Protein AF-A0A8H4PW98-F1 (afdb_monomer)

Sequence (387 aa):
MQGQHADEDEQLELARDLLRLQLTKPSTPSPLSTGQGLVSSDVAKCLETLPFQSLLFSVPAMLSVELPSPLDMVISPADLQMYSCINSYLLSLRRAHIRVTDLWKMTSLRRHHAAPTGADEHAVTLRRRWSARSAALRSSWTTASAAIFFLGETEGYLQTEVVAGMWETFSSWLTGHDARHDRRGDGPAPTSGQVDEDDDLFLPDEASNRGRMADAPPTHDPQTLSTAHARFLATLAHRLLLTQPRFTEALYALLTHIDHLVLHMRRLHSIFISMDLEADAGVVDAFVDLERDEGDVLALLRGVEAKVRRGIEVVVDTLRALENDSKFLDEWEAEGGLTDDDSSGSRRYAPGKIGGIDRLLMKLDFGGWLGSRHDEWHRPGRGTETL

Structure (mmCIF, N/CA/C/O backbone):
data_AF-A0A8H4PW98-F1
#
_entry.id   AF-A0A8H4PW98-F1
#
loop_
_atom_site.group_PDB
_atom_site.id
_atom_site.type_symbol
_atom_site.label_atom_id
_atom_site.label_alt_id
_atom_site.label_comp_id
_atom_site.label_asym_id
_atom_site.label_entity_id
_atom_site.label_seq_id
_atom_site.pdbx_PDB_ins_code
_atom_site.Cartn_x
_atom_site.Cartn_y
_atom_site.Cartn_z
_atom_site.occupancy
_atom_site.B_iso_or_equiv
_atom_site.auth_seq_id
_atom_site.auth_comp_id
_atom_site.auth_asym_id
_atom_site.auth_atom_id
_atom_site.pdbx_PDB_model_num
ATOM 1 N N . MET A 1 1 ? 7.524 25.097 21.951 1.00 47.62 1 MET A N 1
ATOM 2 C CA . MET A 1 1 ? 8.381 24.523 20.896 1.00 47.62 1 MET A CA 1
ATOM 3 C C . MET A 1 1 ? 9.424 23.560 21.464 1.00 47.62 1 MET A C 1
ATOM 5 O O . MET A 1 1 ? 9.443 22.442 20.999 1.00 47.62 1 MET A O 1
ATOM 9 N N . GLN A 1 2 ? 10.238 23.904 22.477 1.00 47.94 2 GLN A N 1
ATOM 10 C CA . GLN A 1 2 ? 11.219 22.946 23.046 1.00 47.94 2 GLN A CA 1
ATOM 11 C C . GLN A 1 2 ? 10.638 21.869 23.986 1.00 47.94 2 GLN A C 1
ATOM 13 O O . GLN A 1 2 ? 11.194 20.784 24.037 1.00 47.94 2 GLN A O 1
ATOM 18 N N . GLY A 1 3 ? 9.525 22.128 24.687 1.00 54.19 3 GLY A N 1
ATOM 19 C CA . GLY A 1 3 ? 8.906 21.130 25.582 1.00 54.19 3 GLY A CA 1
ATOM 20 C C . GLY A 1 3 ? 8.168 19.996 24.859 1.00 54.19 3 GLY A C 1
ATOM 21 O O . GLY A 1 3 ? 8.308 18.849 25.240 1.00 54.19 3 GLY A O 1
ATOM 22 N N . GLN A 1 4 ? 7.468 20.295 23.758 1.00 52.25 4 GLN A N 1
ATOM 23 C CA . GLN A 1 4 ? 6.724 19.283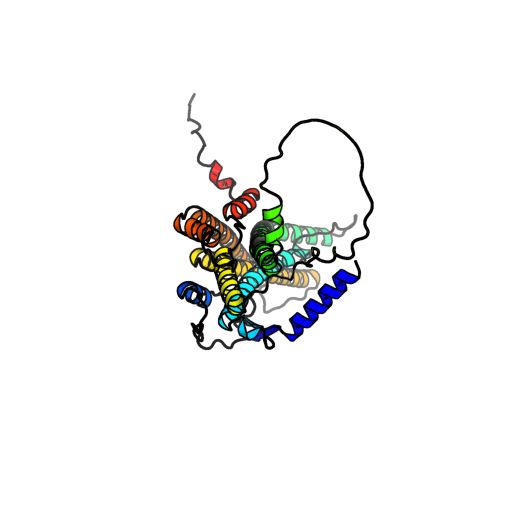 22.988 1.00 52.25 4 GLN A CA 1
ATOM 24 C C . GLN A 1 4 ? 7.642 18.226 22.363 1.00 52.25 4 GLN A C 1
ATOM 26 O O . GLN A 1 4 ? 7.297 17.055 22.361 1.00 52.25 4 GLN A O 1
ATOM 31 N N . HIS A 1 5 ? 8.830 18.622 21.896 1.00 54.97 5 HIS A N 1
ATOM 32 C CA . HIS A 1 5 ? 9.811 17.669 21.373 1.00 54.97 5 HIS A CA 1
ATOM 33 C C . HIS A 1 5 ? 10.450 16.807 22.468 1.00 54.97 5 HIS A C 1
ATOM 35 O O . HIS A 1 5 ? 10.784 15.661 22.205 1.00 54.97 5 HIS A O 1
ATOM 41 N N . ALA A 1 6 ? 10.584 17.324 23.695 1.00 63.56 6 ALA A N 1
ATOM 42 C CA . ALA A 1 6 ? 11.077 16.530 24.819 1.00 63.56 6 ALA A CA 1
ATOM 43 C C . ALA A 1 6 ? 10.058 15.453 25.232 1.00 63.56 6 ALA A C 1
ATOM 45 O O . ALA A 1 6 ? 10.433 14.300 25.413 1.00 63.56 6 ALA A O 1
ATOM 46 N N . ASP A 1 7 ? 8.769 15.808 25.288 1.00 65.62 7 ASP A N 1
ATOM 47 C CA . ASP A 1 7 ? 7.693 14.859 25.598 1.00 65.62 7 ASP A CA 1
ATOM 48 C C . ASP A 1 7 ? 7.555 13.771 24.508 1.00 65.62 7 ASP A C 1
ATOM 50 O O . ASP A 1 7 ? 7.293 12.607 24.811 1.00 65.62 7 ASP A O 1
ATOM 54 N N . GLU A 1 8 ? 7.745 14.133 23.232 1.00 68.94 8 GLU A N 1
ATOM 55 C CA . GLU A 1 8 ? 7.771 13.192 22.099 1.00 68.94 8 GLU A CA 1
ATOM 56 C C . GLU A 1 8 ? 8.959 12.220 22.190 1.00 68.94 8 GLU A C 1
ATOM 58 O O . GLU A 1 8 ? 8.787 11.015 21.989 1.00 68.94 8 GLU A O 1
ATOM 63 N N . ASP A 1 9 ? 10.152 12.717 22.526 1.00 78.62 9 ASP A N 1
ATOM 64 C CA . ASP A 1 9 ? 11.359 11.896 22.652 1.00 78.62 9 ASP A CA 1
ATOM 65 C C . ASP A 1 9 ? 11.250 10.901 23.824 1.00 78.62 9 ASP A C 1
ATOM 67 O O . ASP A 1 9 ? 11.554 9.718 23.653 1.00 78.62 9 ASP A O 1
ATOM 71 N N . GLU A 1 10 ? 10.723 11.325 24.980 1.00 81.12 10 GLU A N 1
ATOM 72 C CA . GLU A 1 10 ? 10.479 10.441 26.132 1.00 81.12 10 GLU A CA 1
ATOM 73 C C . GLU A 1 10 ? 9.484 9.314 25.799 1.00 81.12 10 GLU A C 1
ATOM 75 O O . GLU A 1 10 ? 9.676 8.156 26.184 1.00 81.12 10 GLU A O 1
ATOM 80 N N . GLN A 1 11 ? 8.432 9.623 25.034 1.00 78.94 11 GLN A N 1
ATOM 81 C CA . GLN A 1 11 ? 7.464 8.624 24.573 1.00 78.94 11 GLN A CA 1
ATOM 82 C C . GLN A 1 11 ? 8.092 7.612 23.607 1.00 78.94 11 GLN A C 1
ATOM 84 O O . GLN A 1 11 ? 7.762 6.425 23.662 1.00 78.94 11 GLN A O 1
ATOM 89 N N . LEU A 1 12 ? 8.999 8.054 22.732 1.00 81.12 12 LEU A N 1
ATOM 90 C CA . LEU A 1 12 ? 9.712 7.178 21.800 1.00 81.12 12 LEU A CA 1
ATOM 91 C C . LEU A 1 12 ? 10.736 6.285 22.510 1.00 81.12 12 LEU A C 1
ATOM 93 O O . LEU A 1 12 ? 10.877 5.117 22.138 1.00 81.12 12 LEU A O 1
ATOM 97 N N . GLU A 1 13 ? 11.422 6.796 23.533 1.00 84.44 13 GLU A N 1
ATOM 98 C CA . GLU A 1 13 ? 12.312 5.999 24.384 1.00 84.44 13 GLU A CA 1
ATOM 99 C C . GLU A 1 13 ? 11.530 4.929 25.154 1.00 84.44 13 GLU A C 1
ATOM 101 O O . GLU A 1 13 ? 11.876 3.748 25.085 1.00 84.44 13 GLU A O 1
ATOM 106 N N . LEU A 1 14 ? 10.404 5.299 25.772 1.00 81.06 14 LEU A N 1
ATOM 107 C CA . LEU A 1 14 ? 9.511 4.345 26.430 1.00 81.06 14 LEU A CA 1
ATOM 108 C C . LEU A 1 14 ? 8.989 3.286 25.448 1.00 81.06 14 LEU A C 1
ATOM 110 O O . LEU A 1 14 ? 8.990 2.091 25.746 1.00 81.06 14 LEU A O 1
ATOM 114 N N . ALA A 1 15 ? 8.564 3.701 24.253 1.00 79.94 15 ALA A N 1
ATOM 115 C CA . ALA A 1 15 ? 8.110 2.776 23.222 1.00 79.94 15 ALA A CA 1
ATOM 116 C C . ALA A 1 15 ? 9.227 1.813 22.794 1.00 79.94 15 ALA A C 1
ATOM 118 O O . ALA A 1 15 ? 8.962 0.634 22.577 1.00 79.94 15 ALA A O 1
ATOM 119 N N . ARG A 1 16 ? 10.479 2.273 22.706 1.00 82.00 16 ARG A N 1
ATOM 120 C CA . ARG A 1 16 ? 11.628 1.419 22.377 1.00 82.00 16 ARG A CA 1
ATOM 121 C C . ARG A 1 16 ? 11.896 0.358 23.445 1.00 82.00 16 ARG A C 1
ATOM 123 O O . ARG A 1 16 ? 12.297 -0.750 23.089 1.00 82.00 16 ARG A O 1
ATOM 130 N N . ASP A 1 17 ? 11.676 0.682 24.712 1.00 82.38 17 ASP A N 1
ATOM 131 C CA . ASP A 1 17 ? 11.877 -0.259 25.815 1.00 82.38 17 ASP A CA 1
ATOM 132 C C . ASP A 1 17 ? 10.769 -1.323 25.881 1.00 82.38 17 ASP A C 1
ATOM 134 O O . ASP A 1 17 ? 11.040 -2.482 26.207 1.00 82.38 17 ASP A O 1
ATOM 138 N N . LEU A 1 18 ? 9.534 -0.952 25.522 1.00 79.69 18 LEU A N 1
ATOM 139 C CA . LEU A 1 18 ? 8.357 -1.825 25.599 1.00 79.69 18 LEU A CA 1
ATOM 140 C C . LEU A 1 18 ? 8.101 -2.642 24.323 1.00 79.69 18 LEU A C 1
ATOM 142 O O . LEU A 1 18 ? 7.583 -3.760 24.397 1.00 79.69 18 LEU A O 1
ATOM 146 N N . LEU A 1 19 ? 8.424 -2.097 23.147 1.00 81.69 19 LEU A N 1
ATOM 147 C CA . LEU A 1 19 ? 8.136 -2.713 21.853 1.00 81.69 19 LEU A CA 1
ATOM 148 C C . LEU A 1 19 ? 9.286 -3.605 21.390 1.00 81.69 19 LEU A C 1
ATOM 150 O O . LEU A 1 19 ? 10.428 -3.177 21.233 1.00 81.69 19 LEU A O 1
ATOM 154 N N . ARG A 1 20 ? 8.959 -4.851 21.052 1.00 82.50 20 ARG A N 1
ATOM 155 C CA . ARG A 1 20 ? 9.891 -5.806 20.450 1.00 82.50 20 ARG A CA 1
ATOM 156 C C . ARG A 1 20 ? 9.311 -6.370 19.169 1.00 82.50 20 ARG A C 1
ATOM 158 O O . ARG A 1 20 ? 8.212 -6.920 19.159 1.00 82.50 20 ARG A O 1
ATOM 165 N N . LEU A 1 21 ? 10.075 -6.282 18.086 1.00 77.75 21 LEU A N 1
ATOM 166 C CA . LEU A 1 21 ? 9.741 -6.952 16.835 1.00 77.75 21 LEU A 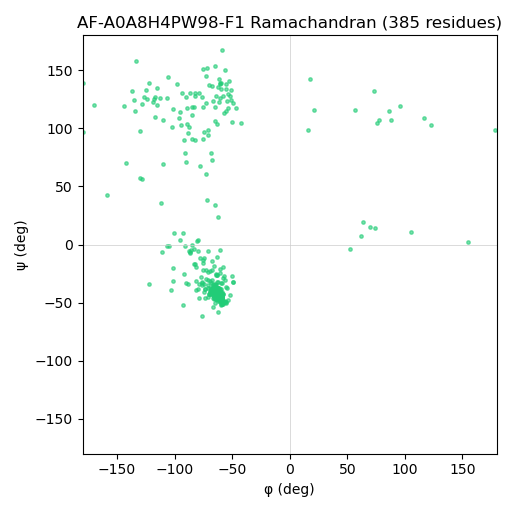CA 1
ATOM 167 C C . LEU A 1 21 ? 10.251 -8.396 16.886 1.00 77.75 21 LEU A C 1
ATOM 169 O O . LEU A 1 21 ? 11.455 -8.629 16.981 1.00 77.75 21 LEU A O 1
ATOM 173 N N . GLN A 1 22 ? 9.341 -9.360 16.801 1.00 77.12 22 GLN A N 1
ATOM 174 C CA . GLN A 1 22 ? 9.667 -10.780 16.764 1.00 77.12 22 GLN A CA 1
ATOM 175 C C . GLN A 1 22 ? 9.454 -11.321 15.350 1.00 77.12 22 GLN A C 1
ATOM 177 O O . GLN A 1 22 ? 8.377 -11.186 14.768 1.00 77.12 22 GLN A O 1
ATOM 182 N N . LEU A 1 23 ? 10.488 -11.950 14.788 1.00 71.19 23 LEU A N 1
ATOM 183 C CA . LEU A 1 23 ? 10.348 -12.743 13.569 1.00 71.19 23 LEU A CA 1
ATOM 184 C C . LEU A 1 23 ? 9.901 -14.144 13.972 1.00 71.19 23 LEU A C 1
ATOM 186 O O . LEU A 1 23 ? 10.663 -14.893 14.590 1.00 71.19 23 LEU A O 1
ATOM 190 N N . THR A 1 24 ? 8.666 -14.502 13.641 1.00 65.12 24 THR A N 1
ATOM 191 C CA . THR A 1 24 ? 8.155 -15.838 13.929 1.00 65.12 24 THR A CA 1
ATOM 192 C C . THR A 1 24 ? 8.622 -16.786 12.828 1.00 65.12 24 THR A C 1
ATOM 194 O O . THR A 1 24 ? 8.513 -16.508 11.633 1.00 65.12 24 THR A O 1
ATOM 197 N N . LYS A 1 25 ? 9.197 -17.934 13.211 1.00 56.00 25 LYS A N 1
ATOM 198 C CA . LYS A 1 25 ? 9.424 -19.010 12.236 1.00 56.00 25 LYS A CA 1
ATOM 199 C C . LYS A 1 25 ? 8.058 -19.438 11.689 1.00 56.00 25 LYS A C 1
ATOM 201 O O . LYS A 1 25 ? 7.120 -19.502 12.482 1.00 56.00 25 LYS A O 1
ATOM 206 N N . PRO A 1 26 ? 7.935 -19.767 10.390 1.00 50.03 26 PRO A N 1
ATOM 207 C CA . PRO A 1 26 ? 6.697 -20.277 9.814 1.00 50.03 26 PRO A CA 1
ATOM 208 C C . PRO A 1 26 ? 6.427 -21.681 10.371 1.00 50.03 26 PRO A C 1
ATOM 210 O O . PRO A 1 26 ? 6.733 -22.694 9.752 1.00 50.03 26 PRO A O 1
ATOM 213 N N . SER A 1 27 ? 5.918 -21.743 11.593 1.00 38.62 27 SER A N 1
ATOM 214 C CA . SER A 1 27 ? 5.425 -22.946 12.236 1.00 38.62 27 SER A CA 1
ATOM 215 C C . SER A 1 27 ? 4.037 -22.616 12.740 1.00 38.62 27 SER A C 1
ATOM 217 O O . SER A 1 27 ? 3.892 -21.659 13.491 1.00 38.62 27 SER A O 1
ATOM 219 N N . THR A 1 28 ? 3.070 -23.396 12.249 1.00 41.31 28 THR A N 1
ATOM 220 C CA . THR A 1 28 ? 1.670 -23.552 12.684 1.00 41.31 28 THR A CA 1
ATOM 221 C C . THR A 1 28 ? 1.086 -22.400 13.509 1.00 41.31 28 THR A C 1
ATOM 223 O O . THR A 1 28 ? 1.530 -22.221 14.646 1.00 41.31 28 THR A O 1
ATOM 226 N N . PRO A 1 29 ? 0.058 -21.682 13.006 1.00 42.81 29 PRO A N 1
ATOM 227 C CA . PRO A 1 29 ? -0.589 -20.623 13.770 1.00 42.81 29 PRO A CA 1
ATOM 228 C C . PRO A 1 29 ? -1.055 -21.212 15.099 1.00 42.81 29 PRO A C 1
ATOM 230 O O . PRO A 1 29 ? -1.872 -22.133 15.134 1.00 42.81 29 PRO A O 1
ATOM 233 N N . SER A 1 30 ? -0.464 -20.736 16.194 1.00 44.06 30 SER A N 1
ATOM 234 C CA . SER A 1 30 ? -1.032 -20.984 17.508 1.00 44.06 30 SER A CA 1
ATOM 235 C C . SER A 1 30 ? -2.372 -20.252 17.483 1.00 44.06 30 SER A C 1
ATOM 237 O O . SER A 1 30 ? -2.350 -19.042 17.240 1.00 44.06 30 SER A O 1
ATOM 239 N N . PRO A 1 31 ? -3.513 -20.949 17.627 1.00 45.81 31 PRO A N 1
ATOM 240 C CA . PRO A 1 31 ? -4.813 -20.299 17.554 1.00 45.81 31 PRO A CA 1
ATOM 241 C C . PRO A 1 31 ? -4.835 -19.165 18.575 1.00 45.81 31 PRO A C 1
ATOM 243 O O . PRO A 1 31 ? -4.318 -19.336 19.687 1.00 45.81 31 PRO A O 1
ATOM 246 N N . LEU A 1 32 ? -5.395 -18.017 18.194 1.00 50.62 32 LEU A N 1
ATOM 247 C CA . LEU A 1 32 ? -5.692 -16.918 19.098 1.00 50.62 32 LEU A CA 1
ATOM 248 C C . LEU A 1 32 ? -6.444 -17.528 20.276 1.00 50.62 32 LEU A C 1
ATOM 250 O O . LEU A 1 32 ? -7.593 -17.961 20.155 1.00 50.62 32 LEU A O 1
ATOM 254 N N . SER A 1 33 ? -5.745 -17.645 21.406 1.00 41.72 33 SER A N 1
ATOM 255 C CA . SER A 1 33 ? -6.322 -18.189 22.623 1.00 41.72 33 SER A CA 1
ATOM 256 C C . SER A 1 33 ? -7.533 -17.331 22.936 1.00 41.72 33 SER A C 1
ATOM 258 O O . SER A 1 33 ? -7.404 -16.137 23.210 1.00 41.72 33 SER A O 1
ATOM 260 N N . THR A 1 34 ? -8.716 -17.932 22.835 1.00 46.91 34 THR A N 1
ATOM 261 C CA . THR A 1 34 ? -10.001 -17.320 23.170 1.00 46.91 34 THR A CA 1
ATOM 262 C C . THR A 1 34 ? -10.091 -17.214 24.696 1.00 46.91 34 THR A C 1
ATOM 264 O O . THR A 1 34 ? -10.899 -17.863 25.351 1.00 46.91 34 THR A O 1
ATOM 267 N N . GLY A 1 35 ? -9.156 -16.481 25.296 1.00 38.94 35 GLY A N 1
ATOM 268 C CA . GLY A 1 35 ? -9.054 -16.258 26.726 1.00 38.94 35 GLY A CA 1
ATOM 269 C C . GLY A 1 35 ? -9.717 -14.938 27.079 1.00 38.94 35 GLY A C 1
ATOM 270 O O . GLY A 1 35 ? -9.183 -13.888 26.742 1.00 38.94 35 GLY A O 1
ATOM 271 N N . GLN A 1 36 ? -10.875 -15.021 27.742 1.00 42.59 36 GLN A N 1
ATOM 272 C CA . GLN A 1 36 ? -11.590 -13.971 28.497 1.00 42.59 36 GLN A CA 1
ATOM 273 C C . GLN A 1 36 ? -11.885 -12.613 27.821 1.00 42.59 36 GLN A C 1
ATOM 275 O O . GLN A 1 36 ? -12.599 -11.805 28.411 1.00 42.59 36 GLN A O 1
ATOM 280 N N . GLY A 1 37 ? -11.431 -12.358 26.595 1.00 44.06 37 GLY A N 1
ATOM 281 C CA . GLY A 1 37 ? -11.787 -11.177 25.815 1.00 44.06 37 GLY A CA 1
ATOM 282 C C . GLY A 1 37 ? -13.075 -11.405 25.030 1.00 44.06 37 GLY A C 1
ATOM 283 O O . GLY A 1 37 ? -13.197 -12.389 24.308 1.00 44.06 37 GLY A O 1
ATOM 284 N N . LEU A 1 38 ? -14.018 -10.468 25.135 1.00 48.28 38 LEU A N 1
ATOM 285 C CA . LEU A 1 38 ? -15.280 -10.360 24.379 1.00 48.28 38 LEU A CA 1
ATOM 286 C C . LEU A 1 38 ? -15.093 -10.175 22.854 1.00 48.28 38 LEU A C 1
ATOM 288 O O . LEU A 1 38 ? -15.962 -9.630 22.178 1.00 48.28 38 LEU A O 1
ATOM 292 N N . VAL A 1 39 ? -13.963 -10.600 22.294 1.00 50.72 39 VAL A N 1
ATOM 293 C CA . VAL A 1 39 ? -13.713 -10.534 20.858 1.00 50.72 39 VAL A CA 1
ATOM 294 C C . VAL A 1 39 ? -14.525 -11.647 20.207 1.00 50.72 39 VAL A C 1
ATOM 296 O O . VAL A 1 39 ? -14.331 -12.826 20.511 1.00 50.72 39 VAL A O 1
ATOM 299 N N . SER A 1 40 ? -15.464 -11.276 19.334 1.00 58.41 40 SER A N 1
ATOM 300 C CA . SER A 1 40 ? -16.253 -12.247 18.576 1.00 58.41 40 SER A CA 1
ATOM 301 C C . SER A 1 40 ? -15.312 -13.233 17.877 1.00 58.41 40 SER A C 1
ATOM 303 O O . SER A 1 40 ? -14.375 -12.820 17.189 1.00 58.41 40 SER A O 1
ATOM 305 N N . SER A 1 41 ? -15.554 -14.537 18.066 1.00 61.50 41 SER A N 1
ATOM 306 C CA . SER A 1 41 ? -14.732 -15.636 17.526 1.00 61.50 41 SER A CA 1
ATOM 307 C C . SER A 1 41 ? -14.452 -15.488 16.027 1.00 61.50 41 SER A C 1
ATOM 309 O O . SER A 1 41 ? -13.426 -15.957 15.536 1.00 61.50 41 SER A O 1
ATOM 311 N N . ASP A 1 42 ? -15.341 -14.813 15.305 1.00 62.00 42 ASP A N 1
ATOM 312 C CA . ASP A 1 42 ? -15.242 -14.629 13.864 1.00 62.00 42 ASP A CA 1
ATOM 313 C C . ASP A 1 42 ? -14.242 -13.532 13.471 1.00 62.00 42 ASP A C 1
ATOM 315 O O . ASP A 1 42 ? -13.506 -13.710 12.503 1.00 62.00 42 ASP A O 1
ATOM 319 N N . VAL A 1 43 ? -14.099 -12.464 14.268 1.00 67.75 43 VAL A N 1
ATOM 320 C CA . VAL A 1 43 ? -13.072 -11.427 14.042 1.00 67.75 43 VAL A CA 1
ATOM 321 C C . VAL A 1 43 ? -11.677 -12.021 14.229 1.00 67.75 43 VAL A C 1
ATOM 323 O O . VAL A 1 43 ? -10.797 -11.807 13.400 1.00 67.75 43 VAL A O 1
ATOM 326 N N . ALA A 1 44 ? -11.491 -12.836 15.271 1.00 67.00 44 ALA A N 1
ATOM 327 C CA . ALA A 1 44 ? -10.232 -13.531 15.531 1.00 67.00 44 ALA A CA 1
ATOM 328 C C . ALA A 1 44 ? -9.824 -14.441 14.354 1.00 67.00 44 ALA A C 1
ATOM 330 O O . ALA A 1 44 ? -8.696 -14.356 13.868 1.00 67.00 44 ALA A O 1
ATOM 331 N N . LYS A 1 45 ? -10.758 -15.242 13.823 1.00 70.19 45 LYS A N 1
ATOM 332 C CA . LYS A 1 45 ? -10.504 -16.094 12.648 1.00 70.19 45 LYS A CA 1
ATOM 333 C C . LYS A 1 45 ? -10.149 -15.278 11.406 1.00 70.19 45 LYS A C 1
ATOM 335 O O . LYS A 1 45 ? -9.209 -15.638 10.702 1.00 70.19 45 LYS A O 1
ATOM 340 N N . CYS A 1 46 ? -10.860 -14.179 11.142 1.00 68.88 46 CYS A N 1
ATOM 341 C CA . CYS A 1 46 ? -10.537 -13.303 10.015 1.00 68.88 46 CYS A CA 1
ATOM 342 C C . CYS A 1 46 ? -9.108 -12.758 10.133 1.00 68.88 46 CYS A C 1
ATOM 344 O O . CYS A 1 46 ? -8.354 -12.821 9.165 1.00 68.88 46 CYS A O 1
ATOM 346 N N . LEU A 1 47 ? -8.703 -12.306 11.324 1.00 71.62 47 LEU A N 1
ATOM 347 C CA . LEU A 1 47 ? -7.366 -11.758 11.569 1.00 71.62 47 LEU A CA 1
ATOM 348 C C . LEU A 1 47 ? -6.244 -12.799 11.414 1.00 71.62 47 LEU A C 1
ATOM 350 O O . LEU A 1 47 ? -5.194 -12.471 10.862 1.00 71.62 47 LEU A O 1
ATOM 354 N N . GLU A 1 48 ? -6.459 -14.049 11.835 1.00 70.31 48 GLU A N 1
ATOM 355 C CA . GLU A 1 48 ? -5.487 -15.141 11.639 1.00 70.31 48 GLU A CA 1
ATOM 356 C C . GLU A 1 48 ? -5.234 -15.458 10.162 1.00 70.31 48 GLU A C 1
ATOM 358 O O . GLU A 1 48 ? -4.125 -15.837 9.785 1.00 70.31 48 GLU A O 1
ATOM 363 N N . THR A 1 49 ? -6.250 -15.293 9.313 1.00 75.88 49 THR A N 1
ATOM 364 C CA . THR A 1 49 ? -6.141 -15.581 7.876 1.00 75.88 49 THR A CA 1
ATOM 365 C C . THR A 1 49 ? -5.447 -14.480 7.071 1.00 75.88 49 THR A C 1
ATOM 367 O O . THR A 1 49 ? -5.188 -14.666 5.882 1.00 75.88 49 THR A O 1
ATOM 370 N N . LEU A 1 50 ? -5.115 -13.340 7.689 1.00 77.31 50 LEU A N 1
ATOM 371 C CA . LEU A 1 50 ? -4.586 -12.179 6.977 1.00 77.31 50 LEU A CA 1
ATOM 372 C C . LEU A 1 50 ? -3.135 -12.384 6.494 1.00 77.31 50 LEU A C 1
ATOM 374 O O . LEU A 1 50 ? -2.215 -12.511 7.307 1.00 77.31 50 LEU A O 1
ATOM 378 N N . PRO A 1 51 ? -2.864 -12.279 5.180 1.00 79.31 51 PRO A N 1
ATOM 379 C CA . PRO A 1 51 ? -1.533 -12.532 4.623 1.00 79.31 51 PRO A CA 1
ATOM 380 C C . PRO A 1 51 ? -0.549 -11.350 4.767 1.00 79.31 51 PRO A C 1
ATOM 382 O O . PRO A 1 51 ? 0.583 -11.420 4.289 1.00 79.31 51 PRO A O 1
ATOM 385 N N . PHE A 1 52 ? -0.930 -10.245 5.423 1.00 80.75 52 PHE A N 1
ATOM 386 C CA . PHE A 1 52 ? -0.109 -9.022 5.491 1.00 80.75 52 PHE A CA 1
ATOM 387 C C . PHE A 1 52 ? 1.187 -9.171 6.306 1.00 80.75 52 PHE A C 1
ATOM 389 O O . PHE A 1 52 ? 2.144 -8.427 6.079 1.00 80.75 52 PHE A O 1
ATOM 396 N N . GLN A 1 53 ? 1.259 -10.145 7.219 1.00 79.19 53 GLN A N 1
ATOM 397 C CA . GLN A 1 53 ? 2.410 -10.344 8.113 1.00 79.19 53 GLN A CA 1
ATOM 398 C C . GLN A 1 53 ? 3.707 -10.697 7.364 1.00 79.19 53 GLN A C 1
ATOM 400 O O . GLN A 1 53 ? 4.798 -10.394 7.846 1.00 79.19 53 GLN A O 1
ATOM 405 N N . SER A 1 54 ? 3.605 -11.299 6.173 1.00 80.56 54 SER A N 1
ATOM 406 C CA . SER A 1 54 ? 4.751 -11.681 5.335 1.00 80.56 54 SER A CA 1
ATOM 407 C C . SER A 1 54 ? 5.112 -10.638 4.276 1.00 80.56 54 SER A C 1
ATOM 409 O O . SER A 1 54 ? 5.950 -10.894 3.415 1.00 80.56 54 SER A O 1
ATOM 411 N N . LEU A 1 55 ? 4.440 -9.484 4.251 1.00 81.06 55 LEU A N 1
ATOM 412 C CA . LEU A 1 55 ? 4.748 -8.458 3.260 1.00 81.06 55 LEU A CA 1
ATOM 413 C C . LEU A 1 55 ? 5.966 -7.621 3.672 1.00 81.06 55 LEU A C 1
ATOM 415 O O . LEU A 1 55 ? 6.693 -7.136 2.809 1.00 81.06 55 LEU A O 1
ATOM 419 N N . LEU A 1 56 ? 6.188 -7.422 4.974 1.00 75.56 56 LEU A N 1
ATOM 420 C CA . LEU A 1 56 ? 7.294 -6.598 5.480 1.00 75.56 56 LEU A CA 1
ATOM 421 C C . LEU A 1 56 ? 8.652 -7.261 5.275 1.00 75.56 56 LEU A C 1
ATOM 423 O O . LEU A 1 56 ? 9.594 -6.620 4.813 1.00 75.56 56 LEU A O 1
ATOM 427 N N . PHE A 1 57 ? 8.723 -8.549 5.588 1.00 72.88 57 PHE A N 1
ATOM 428 C CA . PHE A 1 57 ? 9.889 -9.391 5.392 1.00 72.88 57 PHE A CA 1
ATOM 429 C C . PHE A 1 57 ? 9.437 -10.696 4.751 1.00 72.88 57 PHE A C 1
ATOM 431 O O . PHE A 1 57 ? 8.301 -11.117 4.938 1.00 72.88 57 PHE A O 1
ATOM 438 N N . SER A 1 58 ? 10.350 -11.398 4.081 1.00 71.38 58 SER A N 1
ATOM 439 C CA . SER A 1 58 ? 10.089 -12.745 3.550 1.00 71.38 58 SER A CA 1
ATOM 440 C C . SER A 1 58 ? 9.720 -13.780 4.631 1.00 71.38 58 SER A C 1
ATOM 442 O O . SER A 1 58 ? 9.415 -14.923 4.304 1.00 71.38 58 SER A O 1
ATOM 444 N N . VAL A 1 59 ? 9.773 -13.394 5.911 1.00 74.19 59 VAL A N 1
ATOM 445 C CA . VAL A 1 59 ? 9.370 -14.166 7.088 1.00 74.19 59 VAL A CA 1
ATOM 446 C C . VAL A 1 59 ? 8.298 -13.364 7.837 1.00 74.19 59 VAL A C 1
ATOM 448 O O . VAL A 1 59 ? 8.456 -12.146 7.950 1.00 74.19 59 VAL A O 1
ATOM 451 N N . PRO A 1 60 ? 7.235 -14.002 8.360 1.00 75.88 60 PRO A N 1
ATOM 452 C CA . PRO A 1 60 ? 6.223 -13.310 9.149 1.00 75.88 60 PRO A CA 1
ATOM 453 C C . PRO A 1 60 ? 6.844 -12.529 10.314 1.00 75.88 60 PRO A C 1
ATOM 455 O O . PRO A 1 60 ? 7.654 -13.058 11.081 1.00 75.88 60 PRO A O 1
ATOM 458 N N . ALA A 1 61 ? 6.475 -11.255 10.428 1.00 74.25 61 ALA A N 1
ATOM 459 C CA . ALA A 1 61 ? 6.914 -10.387 11.512 1.00 74.25 61 ALA A CA 1
ATOM 460 C C . ALA A 1 61 ? 5.724 -9.974 12.378 1.00 74.25 61 ALA A C 1
ATOM 462 O O . ALA A 1 61 ? 4.670 -9.584 11.871 1.00 74.25 61 ALA A O 1
ATOM 463 N N . MET A 1 62 ? 5.922 -10.056 13.691 1.00 78.56 62 MET A N 1
ATOM 464 C CA . MET A 1 62 ? 4.930 -9.738 14.708 1.00 78.56 62 MET A CA 1
ATOM 465 C C . MET A 1 62 ? 5.505 -8.691 15.658 1.00 78.56 62 MET A C 1
ATOM 467 O O . MET A 1 62 ? 6.645 -8.808 16.113 1.00 78.56 62 MET A O 1
ATOM 471 N N . LEU A 1 63 ? 4.725 -7.653 15.950 1.00 81.94 63 LEU A N 1
ATOM 472 C CA . LEU A 1 63 ? 5.077 -6.660 16.955 1.00 81.94 63 LEU A CA 1
ATOM 473 C C . LEU A 1 63 ? 4.539 -7.143 18.303 1.00 81.94 63 LEU A C 1
ATOM 475 O O . LEU A 1 63 ? 3.335 -7.297 18.473 1.00 81.94 63 LEU A O 1
ATOM 479 N N . SER A 1 64 ? 5.435 -7.392 19.249 1.00 82.25 64 SER A N 1
ATOM 480 C CA . SER A 1 64 ? 5.095 -7.750 20.627 1.00 82.25 64 SER A CA 1
ATOM 481 C C . SER A 1 64 ? 5.356 -6.567 21.553 1.00 82.25 64 SER A C 1
ATOM 483 O O . SER A 1 64 ? 6.318 -5.826 21.346 1.00 82.25 64 SER A O 1
ATOM 485 N N . VAL A 1 65 ? 4.512 -6.399 22.567 1.00 83.44 65 VAL A N 1
ATOM 486 C CA . VAL A 1 65 ? 4.688 -5.392 23.620 1.00 83.44 65 VAL A CA 1
ATOM 487 C C . VAL A 1 65 ? 4.833 -6.123 24.946 1.00 83.44 65 VAL A C 1
ATOM 489 O O . VAL A 1 65 ? 3.975 -6.934 25.290 1.00 83.44 65 VAL A O 1
ATOM 492 N N . GLU A 1 66 ? 5.910 -5.860 25.681 1.00 82.00 66 GLU A N 1
ATOM 493 C CA . GLU A 1 66 ? 6.086 -6.375 27.043 1.00 82.00 66 GLU A CA 1
ATOM 494 C C . GLU A 1 66 ? 5.450 -5.382 28.021 1.00 82.00 66 GLU A C 1
ATOM 496 O O . GLU A 1 66 ? 6.044 -4.364 28.365 1.00 82.00 66 GLU A O 1
ATOM 501 N N . LEU A 1 67 ? 4.204 -5.639 28.427 1.00 79.31 67 LEU A N 1
ATOM 502 C CA . LEU A 1 67 ? 3.470 -4.737 29.314 1.00 79.31 67 LEU A CA 1
ATOM 503 C C . LEU A 1 67 ? 3.956 -4.868 30.768 1.00 79.31 67 LEU A C 1
ATOM 505 O O . LEU A 1 67 ? 3.948 -5.972 31.318 1.00 79.31 67 LEU A O 1
ATOM 509 N N . PRO A 1 68 ? 4.335 -3.762 31.436 1.00 81.69 68 PRO A N 1
ATOM 510 C CA . PRO A 1 68 ? 4.655 -3.794 32.853 1.00 81.69 68 PRO A CA 1
ATOM 511 C C . PRO A 1 68 ? 3.379 -3.950 33.691 1.00 81.69 68 PRO A C 1
ATOM 513 O O . PRO A 1 68 ? 2.323 -3.388 33.385 1.00 81.69 68 PRO A O 1
ATOM 516 N N . SER A 1 69 ? 3.482 -4.680 34.801 1.00 78.25 69 SER A N 1
ATOM 517 C CA . SER A 1 69 ? 2.420 -4.716 35.814 1.00 78.25 69 SER A CA 1
ATOM 518 C C . SER A 1 69 ? 2.172 -3.297 36.356 1.00 78.25 69 SER A C 1
ATOM 520 O O . SER A 1 69 ? 3.153 -2.609 36.654 1.00 78.25 69 SER A O 1
ATOM 522 N N . PRO A 1 70 ? 0.913 -2.823 36.490 1.00 81.12 70 PRO A N 1
ATOM 523 C CA . PRO A 1 70 ? -0.358 -3.566 36.457 1.00 81.12 70 PRO A CA 1
ATOM 524 C C . PRO A 1 70 ? -1.139 -3.509 35.125 1.00 81.12 70 PRO A C 1
ATOM 526 O O . PRO A 1 70 ? -2.291 -3.938 35.087 1.00 81.12 70 PRO A O 1
ATOM 529 N N . LEU A 1 71 ? -0.564 -2.985 34.034 1.00 79.69 71 LEU A N 1
ATOM 530 C CA . LEU A 1 71 ? -1.281 -2.802 32.755 1.00 79.69 71 LEU A CA 1
ATOM 531 C C . LEU A 1 71 ? -1.726 -4.128 32.115 1.00 79.69 71 LEU A C 1
ATOM 533 O O . LEU A 1 71 ? -2.748 -4.169 31.431 1.00 79.69 71 LEU A O 1
ATOM 537 N N . ASP A 1 72 ? -1.011 -5.212 32.414 1.00 79.75 72 ASP A N 1
ATOM 538 C CA . ASP A 1 72 ? -1.345 -6.591 32.030 1.00 79.75 72 ASP A CA 1
ATOM 539 C C . ASP A 1 72 ? -2.707 -7.067 32.587 1.00 79.75 72 ASP A C 1
ATOM 541 O O . ASP A 1 72 ? -3.332 -7.970 32.044 1.00 79.75 72 ASP A O 1
ATOM 545 N N . MET A 1 73 ? -3.233 -6.430 33.645 1.00 81.25 73 MET A N 1
ATOM 546 C CA . MET A 1 73 ? -4.577 -6.748 34.158 1.00 81.25 73 MET A CA 1
ATOM 547 C C . MET A 1 73 ? -5.704 -6.191 33.276 1.00 81.25 73 MET A C 1
ATOM 549 O O . MET A 1 73 ? -6.834 -6.669 33.357 1.00 81.25 73 MET A O 1
ATOM 553 N N . VAL A 1 74 ? -5.419 -5.160 32.475 1.00 82.00 74 VAL A N 1
ATOM 554 C CA . VAL A 1 74 ? -6.414 -4.458 31.648 1.00 82.00 74 VAL A CA 1
ATOM 555 C C . VAL A 1 74 ? -6.307 -4.870 30.183 1.00 82.00 74 VAL A C 1
ATOM 557 O O . VAL A 1 74 ? -7.332 -5.020 29.521 1.00 82.00 74 VAL A O 1
ATOM 560 N N . ILE A 1 75 ? -5.085 -5.058 29.679 1.00 84.31 75 ILE A N 1
ATOM 561 C CA . ILE A 1 75 ? -4.820 -5.397 28.279 1.00 84.31 75 ILE A CA 1
ATOM 562 C C . ILE A 1 75 ? -4.520 -6.890 28.178 1.00 84.31 75 ILE A C 1
ATOM 564 O O . ILE A 1 75 ? -3.521 -7.368 28.704 1.00 84.31 75 ILE A O 1
ATOM 568 N N . SER A 1 76 ? -5.374 -7.622 27.465 1.00 84.12 76 SER A N 1
ATOM 569 C CA . SER A 1 76 ? -5.201 -9.063 27.268 1.00 84.12 76 SER A CA 1
ATOM 570 C C . SER A 1 76 ? -4.096 -9.365 26.243 1.00 84.12 76 SER A C 1
ATOM 572 O O . SER A 1 76 ? -3.926 -8.615 25.277 1.00 84.12 76 SER A O 1
ATOM 574 N N . PRO A 1 77 ? -3.395 -10.512 26.333 1.00 81.62 77 PRO A N 1
ATOM 575 C CA . PRO A 1 77 ? -2.504 -10.966 25.262 1.00 81.62 77 PRO A CA 1
ATOM 576 C C . PRO A 1 77 ? -3.215 -11.120 23.905 1.00 81.62 77 PRO A C 1
ATOM 578 O O . PRO A 1 77 ? -2.577 -10.963 22.865 1.00 81.62 77 PRO A O 1
ATOM 581 N N . ALA A 1 78 ? -4.528 -11.388 23.886 1.00 80.75 78 ALA A N 1
ATOM 582 C CA . ALA A 1 78 ? -5.315 -11.413 22.650 1.00 80.75 78 ALA A CA 1
ATOM 583 C C . ALA A 1 78 ? -5.413 -10.019 21.999 1.00 80.75 78 ALA A C 1
ATOM 585 O O . ALA A 1 78 ? -5.323 -9.896 20.777 1.00 80.75 78 ALA A O 1
ATOM 586 N N . ASP A 1 79 ? -5.512 -8.967 22.813 1.00 84.00 79 ASP A N 1
ATOM 587 C CA . ASP A 1 79 ? -5.551 -7.581 22.346 1.00 84.00 79 ASP A CA 1
ATOM 588 C C . ASP A 1 79 ? -4.223 -7.182 21.690 1.00 84.00 79 ASP A C 1
ATOM 590 O O . ASP A 1 79 ? -4.206 -6.555 20.630 1.00 84.00 79 ASP A O 1
ATOM 594 N N . LEU A 1 80 ? -3.097 -7.618 22.267 1.00 85.38 80 LEU A N 1
ATOM 595 C CA . LEU A 1 80 ? -1.762 -7.398 21.701 1.00 85.38 80 LEU A CA 1
ATOM 596 C C . LEU A 1 80 ? -1.597 -8.047 20.319 1.00 85.38 80 LEU A C 1
ATOM 598 O O . LEU A 1 80 ? -0.984 -7.461 19.425 1.00 85.38 80 LEU A O 1
ATOM 602 N N . GLN A 1 81 ? -2.181 -9.230 20.109 1.00 83.81 81 GLN A N 1
ATOM 603 C CA . GLN A 1 81 ? -2.174 -9.888 18.799 1.00 83.81 81 GLN A CA 1
ATOM 604 C C . GLN A 1 81 ? -2.986 -9.110 17.757 1.00 83.81 81 GLN A C 1
ATOM 606 O O . GLN A 1 81 ? -2.541 -8.960 16.614 1.00 83.81 81 GLN A O 1
ATOM 611 N N . MET A 1 82 ? -4.137 -8.551 18.147 1.00 85.75 82 MET A N 1
ATOM 612 C CA . MET A 1 82 ? -4.928 -7.683 17.268 1.00 85.75 82 MET A CA 1
ATOM 613 C C . MET A 1 82 ? -4.150 -6.421 16.880 1.00 85.75 82 MET A C 1
ATOM 615 O O . MET A 1 82 ? -4.087 -6.089 15.694 1.00 85.75 82 MET A O 1
ATOM 619 N N . TYR A 1 83 ? -3.479 -5.770 17.838 1.00 89.19 83 TYR A N 1
ATOM 620 C CA . TYR A 1 83 ? -2.590 -4.641 17.550 1.00 89.19 83 TYR A CA 1
ATOM 621 C C . TYR A 1 83 ? -1.473 -5.015 16.576 1.00 89.19 83 TYR A C 1
ATOM 623 O O . TYR A 1 83 ? -1.206 -4.262 15.639 1.00 89.19 83 TYR A O 1
ATOM 631 N N . SER A 1 84 ? -0.849 -6.186 16.738 1.00 87.50 84 SER A N 1
ATOM 632 C CA . SER A 1 84 ? 0.168 -6.642 15.789 1.00 87.50 84 SER A CA 1
ATOM 633 C C . SER A 1 84 ? -0.402 -6.834 14.382 1.00 87.50 84 SER A C 1
ATOM 635 O O . SER A 1 84 ? 0.264 -6.482 13.408 1.00 87.50 84 SER A O 1
ATOM 637 N N . CYS A 1 85 ? -1.615 -7.378 14.246 1.00 87.19 85 CYS A N 1
ATOM 638 C CA . CYS A 1 85 ? -2.261 -7.558 12.944 1.00 87.19 85 CYS A CA 1
ATOM 639 C C . CYS A 1 85 ? -2.583 -6.212 12.282 1.00 87.19 85 CYS A C 1
ATOM 641 O O . CYS A 1 85 ? -2.244 -6.007 11.114 1.00 87.19 85 CYS A O 1
ATOM 643 N N . ILE A 1 86 ? -3.165 -5.277 13.043 1.00 90.19 86 ILE A N 1
ATOM 644 C CA . ILE A 1 86 ? -3.457 -3.909 12.594 1.00 90.19 86 ILE A CA 1
ATOM 645 C C . ILE A 1 86 ? -2.168 -3.202 12.158 1.00 90.19 86 ILE A C 1
ATOM 647 O O . ILE A 1 86 ? -2.117 -2.612 11.079 1.00 90.19 86 ILE A O 1
ATOM 651 N N . ASN A 1 87 ? -1.104 -3.302 12.956 1.00 89.25 87 ASN A N 1
ATOM 652 C CA . ASN A 1 87 ? 0.182 -2.700 12.632 1.00 89.25 87 ASN A CA 1
ATOM 653 C C . ASN A 1 87 ? 0.778 -3.290 11.348 1.00 89.25 87 ASN A C 1
ATOM 655 O O . ASN A 1 87 ? 1.165 -2.538 10.458 1.00 89.25 87 ASN A O 1
ATOM 659 N N . SER A 1 88 ? 0.814 -4.618 11.203 1.00 89.00 88 SER A N 1
ATOM 660 C CA . SER A 1 88 ? 1.318 -5.266 9.984 1.00 89.00 88 SER A CA 1
ATOM 661 C C . SER A 1 88 ? 0.524 -4.855 8.742 1.00 89.00 88 SER A C 1
ATOM 663 O O . SER A 1 88 ? 1.114 -4.615 7.687 1.00 89.00 88 SER A O 1
ATOM 665 N N . TYR A 1 89 ? -0.795 -4.705 8.871 1.00 91.00 89 TYR A N 1
ATOM 666 C CA . TYR A 1 89 ? -1.661 -4.194 7.815 1.00 91.00 89 TYR A CA 1
ATOM 667 C C . TYR A 1 89 ? -1.307 -2.752 7.417 1.00 91.00 89 TYR A C 1
ATOM 669 O O . TYR A 1 89 ? -0.927 -2.512 6.267 1.00 91.00 89 TYR A O 1
ATOM 677 N N . LEU A 1 90 ? -1.340 -1.806 8.362 1.00 92.19 90 LEU A N 1
ATOM 678 C CA . LEU A 1 90 ? -1.046 -0.392 8.097 1.00 92.19 90 LEU A CA 1
ATOM 679 C C . LEU A 1 90 ? 0.388 -0.189 7.592 1.00 92.19 90 LEU A C 1
ATOM 681 O O . LEU A 1 90 ? 0.629 0.573 6.652 1.00 92.19 90 LEU A O 1
ATOM 685 N N . LEU A 1 91 ? 1.348 -0.912 8.166 1.00 90.94 91 LEU A N 1
ATOM 686 C CA . LEU A 1 91 ? 2.748 -0.829 7.772 1.00 90.94 91 LEU A CA 1
ATOM 687 C C . LEU A 1 91 ? 2.979 -1.413 6.374 1.00 90.94 91 LEU A C 1
ATOM 689 O O . LEU A 1 91 ? 3.839 -0.919 5.648 1.00 90.94 91 LEU A O 1
ATOM 693 N N . SER A 1 92 ? 2.212 -2.427 5.957 1.00 91.62 92 SER A N 1
ATOM 694 C CA . SER A 1 92 ? 2.296 -2.957 4.591 1.00 91.62 92 SER A CA 1
ATOM 695 C C . SER A 1 92 ? 1.861 -1.930 3.539 1.00 91.62 92 SER A C 1
ATOM 697 O O . SER A 1 92 ? 2.531 -1.792 2.512 1.00 91.62 92 SER A O 1
ATOM 699 N N . LEU A 1 93 ? 0.814 -1.154 3.839 1.00 92.31 93 LEU A N 1
ATOM 700 C CA . LEU A 1 93 ? 0.326 -0.062 3.001 1.00 92.31 93 LEU A CA 1
ATOM 701 C C . LEU A 1 93 ? 1.371 1.058 2.913 1.00 92.31 93 LEU A C 1
ATOM 703 O O . LEU A 1 93 ? 1.797 1.431 1.816 1.00 92.31 93 LEU A O 1
ATOM 707 N N . ARG A 1 94 ? 1.880 1.499 4.071 1.00 92.94 94 ARG A N 1
ATOM 708 C CA . ARG A 1 94 ? 2.933 2.518 4.162 1.00 92.94 94 ARG A CA 1
ATOM 709 C C . ARG A 1 94 ? 4.216 2.091 3.452 1.00 92.94 94 ARG A C 1
ATOM 711 O O . ARG A 1 94 ? 4.827 2.887 2.740 1.00 92.94 94 ARG A O 1
ATOM 718 N N . ARG A 1 95 ? 4.625 0.822 3.586 1.00 92.69 95 ARG A N 1
ATOM 719 C CA . ARG A 1 95 ? 5.792 0.267 2.878 1.00 92.69 95 ARG A CA 1
ATOM 720 C C . ARG A 1 95 ? 5.615 0.391 1.371 1.00 92.69 95 ARG A C 1
ATOM 722 O O . ARG A 1 95 ? 6.525 0.873 0.699 1.00 92.69 95 ARG A O 1
ATOM 729 N N . ALA A 1 96 ? 4.480 -0.051 0.834 1.00 92.75 96 ALA A N 1
ATOM 730 C CA . ALA A 1 96 ? 4.220 0.032 -0.599 1.00 92.75 96 ALA A CA 1
ATOM 731 C C . ALA A 1 96 ? 4.233 1.491 -1.076 1.00 92.75 96 ALA A C 1
ATOM 733 O O . ALA A 1 96 ? 4.884 1.805 -2.072 1.00 92.75 96 ALA A O 1
ATOM 734 N N . HIS A 1 97 ? 3.615 2.395 -0.316 1.00 93.44 97 HIS A N 1
ATOM 735 C CA . HIS A 1 97 ? 3.593 3.820 -0.628 1.00 93.44 97 HIS A CA 1
ATOM 736 C C . HIS A 1 97 ? 5.010 4.421 -0.679 1.00 93.44 97 HIS A C 1
ATOM 738 O O . HIS A 1 97 ? 5.380 5.049 -1.676 1.00 93.44 97 HIS A O 1
ATOM 744 N N . ILE A 1 98 ? 5.858 4.148 0.322 1.00 93.19 98 ILE A N 1
ATOM 745 C CA . ILE A 1 98 ? 7.271 4.572 0.337 1.00 93.19 98 ILE A CA 1
ATOM 746 C C . ILE A 1 98 ? 8.038 3.978 -0.850 1.00 93.19 98 ILE A C 1
ATOM 748 O O . ILE A 1 98 ? 8.764 4.687 -1.538 1.00 93.19 98 ILE A O 1
ATOM 752 N N . ARG A 1 99 ? 7.868 2.686 -1.148 1.00 92.00 99 ARG A N 1
ATOM 753 C CA . ARG A 1 99 ? 8.609 2.025 -2.236 1.00 92.00 99 ARG A CA 1
ATOM 754 C C . ARG A 1 99 ? 8.277 2.588 -3.613 1.00 92.00 99 ARG A C 1
ATOM 756 O O . ARG A 1 99 ? 9.181 2.709 -4.443 1.00 92.00 99 ARG A O 1
ATOM 763 N N . VAL A 1 100 ? 7.008 2.907 -3.870 1.00 92.56 100 VAL A N 1
ATOM 764 C CA . VAL A 1 100 ? 6.590 3.500 -5.148 1.00 92.56 100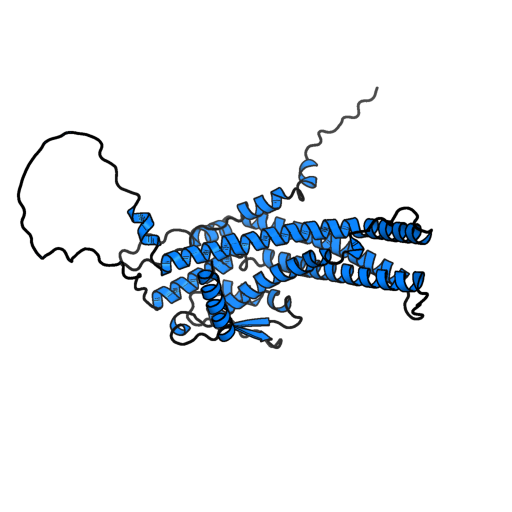 VAL A CA 1
ATOM 765 C C . VAL A 1 100 ? 7.003 4.963 -5.223 1.00 92.56 100 VAL A C 1
ATOM 767 O O . VAL A 1 100 ? 7.500 5.395 -6.259 1.00 92.56 100 VAL A O 1
ATOM 770 N N . THR A 1 101 ? 6.869 5.727 -4.136 1.00 92.44 101 THR A N 1
ATOM 771 C CA . THR A 1 101 ? 7.335 7.123 -4.108 1.00 92.44 101 THR A CA 1
ATOM 772 C C . THR A 1 101 ? 8.855 7.223 -4.239 1.00 92.44 101 THR A C 1
ATOM 774 O O . THR A 1 101 ? 9.349 8.114 -4.928 1.00 92.44 101 THR A O 1
ATOM 777 N N . ASP A 1 102 ? 9.610 6.270 -3.691 1.00 91.06 102 ASP A N 1
ATOM 778 C CA . ASP A 1 102 ? 11.064 6.181 -3.833 1.00 91.06 102 ASP A CA 1
ATOM 779 C C . ASP A 1 102 ? 11.525 6.022 -5.284 1.00 91.06 102 ASP A C 1
ATOM 781 O O . ASP A 1 102 ? 12.641 6.434 -5.608 1.00 91.06 102 ASP A O 1
ATOM 785 N N . LEU A 1 103 ? 10.685 5.498 -6.188 1.00 88.81 103 LEU A N 1
ATOM 786 C CA . LEU A 1 103 ? 11.006 5.473 -7.619 1.00 88.81 103 LEU A CA 1
ATOM 787 C C . LEU A 1 103 ? 11.304 6.882 -8.144 1.00 88.81 103 LEU A C 1
ATOM 789 O O . LEU A 1 103 ? 12.158 7.049 -9.011 1.00 88.81 103 LEU A O 1
ATOM 793 N N . TRP A 1 104 ? 10.692 7.924 -7.574 1.00 83.38 104 TRP A N 1
ATOM 794 C CA . TRP A 1 104 ? 10.958 9.308 -7.966 1.00 83.38 104 TRP A CA 1
ATOM 795 C C . TRP A 1 104 ? 12.376 9.793 -7.660 1.00 83.38 104 TRP A C 1
ATOM 797 O O . TRP A 1 104 ? 12.812 10.778 -8.263 1.00 83.38 104 TRP A O 1
ATOM 807 N N . LYS A 1 105 ? 13.108 9.113 -6.768 1.00 82.88 105 LYS A N 1
ATOM 808 C CA . LYS A 1 105 ? 14.522 9.398 -6.485 1.00 82.88 105 LYS A CA 1
ATOM 809 C C . LYS A 1 105 ? 15.446 8.899 -7.600 1.00 82.88 105 LYS A C 1
ATOM 811 O O . LYS A 1 105 ? 16.581 9.358 -7.685 1.00 82.88 105 LYS A O 1
ATOM 816 N N . MET A 1 106 ? 14.972 8.020 -8.489 1.00 78.75 106 MET A N 1
ATOM 817 C CA . MET A 1 106 ? 15.714 7.536 -9.663 1.00 78.75 106 MET A CA 1
ATOM 818 C C . MET A 1 106 ? 15.695 8.599 -10.773 1.00 78.75 106 MET A C 1
ATOM 820 O O . MET A 1 106 ? 15.050 8.458 -11.813 1.00 78.75 106 MET A O 1
ATOM 824 N N . THR A 1 107 ? 16.371 9.720 -10.515 1.00 60.16 107 THR A N 1
ATOM 825 C CA . THR A 1 107 ? 16.324 10.945 -11.328 1.00 60.16 107 THR A CA 1
ATOM 826 C C . THR A 1 107 ? 16.754 10.731 -12.775 1.00 60.16 107 THR A C 1
ATOM 828 O O . THR A 1 107 ? 16.166 11.349 -13.657 1.00 60.16 107 THR A O 1
ATOM 831 N N . SER A 1 108 ? 17.690 9.821 -13.035 1.00 65.50 108 SER A N 1
ATOM 832 C CA . SER A 1 108 ? 18.169 9.439 -14.373 1.00 65.50 108 SER A CA 1
ATOM 833 C C . SER A 1 108 ? 17.060 8.921 -15.299 1.00 65.50 108 SER A C 1
ATOM 835 O O . SER A 1 108 ? 17.116 9.132 -16.509 1.00 65.50 108 SER A O 1
ATOM 837 N N . LEU A 1 109 ? 16.005 8.312 -14.747 1.00 66.00 109 LEU A N 1
ATOM 838 C CA . LEU A 1 109 ? 14.859 7.825 -15.520 1.00 66.00 109 LEU A CA 1
ATOM 839 C C . LEU A 1 109 ? 13.823 8.913 -15.844 1.00 66.00 109 LEU A C 1
ATOM 841 O O . LEU A 1 109 ? 12.969 8.704 -16.706 1.00 66.00 109 LEU A O 1
ATOM 845 N N . ARG A 1 110 ? 13.858 10.056 -15.145 1.00 68.56 110 ARG A N 1
ATOM 846 C CA . ARG A 1 110 ? 12.792 11.077 -15.195 1.00 68.56 110 ARG A CA 1
ATOM 847 C C . ARG A 1 110 ? 13.272 12.457 -15.633 1.00 68.56 110 ARG A C 1
ATOM 849 O O . ARG A 1 110 ? 12.510 13.205 -16.237 1.00 68.56 110 ARG A O 1
ATOM 856 N N . ARG A 1 111 ? 14.493 12.844 -15.276 1.00 71.94 111 ARG A N 1
ATOM 857 C CA . ARG A 1 111 ? 15.037 14.187 -15.493 1.00 71.94 111 ARG A CA 1
ATOM 858 C C . ARG A 1 111 ? 16.235 14.089 -16.427 1.00 71.94 111 ARG A C 1
ATOM 860 O O . ARG A 1 111 ? 17.173 13.354 -16.152 1.00 71.94 111 ARG A O 1
ATOM 867 N N . HIS A 1 112 ? 16.203 14.870 -17.500 1.00 67.56 112 HIS A N 1
ATOM 868 C CA . HIS A 1 112 ? 17.356 15.108 -18.357 1.00 67.56 112 HIS A CA 1
ATOM 869 C C . HIS A 1 112 ? 17.770 16.567 -18.210 1.00 67.56 112 HIS A C 1
ATOM 871 O O . HIS A 1 112 ? 16.955 17.472 -18.398 1.00 67.56 112 HIS A O 1
ATOM 877 N N . HIS A 1 113 ? 19.036 16.809 -17.889 1.00 64.50 113 HIS A N 1
ATOM 878 C CA . HIS A 1 113 ? 19.587 18.159 -17.876 1.00 64.50 113 HIS A CA 1
ATOM 879 C C . HIS A 1 113 ? 19.979 18.539 -19.301 1.00 64.50 113 HIS A C 1
ATOM 881 O O . HIS A 1 113 ? 20.642 17.771 -19.994 1.00 64.50 113 HIS A O 1
ATOM 887 N N . ALA A 1 114 ? 19.507 19.688 -19.790 1.00 64.00 114 ALA A N 1
ATOM 888 C CA . ALA A 1 114 ? 19.891 20.152 -21.116 1.00 64.00 114 ALA A CA 1
ATOM 889 C C . ALA A 1 114 ? 21.418 20.292 -21.175 1.00 64.00 114 ALA A C 1
ATOM 891 O O . ALA A 1 114 ? 22.014 20.924 -20.304 1.00 64.00 114 ALA A O 1
ATOM 892 N N . ALA A 1 115 ? 22.038 19.684 -22.189 1.00 63.72 115 ALA A N 1
ATOM 893 C CA . ALA A 1 115 ? 23.458 19.877 -22.420 1.00 63.72 115 ALA A CA 1
ATOM 894 C C . ALA A 1 115 ? 23.721 21.372 -22.688 1.00 63.72 115 ALA A C 1
ATOM 896 O O . ALA A 1 115 ? 22.906 22.004 -23.376 1.00 63.72 115 ALA A O 1
ATOM 897 N N . PRO A 1 116 ? 24.807 21.942 -22.138 1.00 63.34 116 PRO A N 1
ATOM 898 C CA . PRO A 1 116 ? 25.159 23.335 -22.376 1.00 63.34 116 PRO A CA 1
ATOM 899 C C . PRO A 1 116 ? 25.296 23.615 -23.881 1.00 63.34 116 PRO A C 1
ATOM 901 O O . PRO A 1 116 ? 25.615 22.732 -24.677 1.00 63.34 116 PRO A O 1
ATOM 904 N N . THR A 1 117 ? 25.008 24.850 -24.290 1.00 61.00 117 THR A N 1
ATOM 905 C CA . THR A 1 117 ? 25.142 25.299 -25.684 1.00 61.00 117 THR A CA 1
ATOM 906 C C . THR A 1 117 ? 26.555 25.024 -26.207 1.00 61.00 117 THR A C 1
ATOM 908 O O . THR A 1 117 ? 27.520 25.488 -25.607 1.00 61.00 117 THR A O 1
ATOM 911 N N . GLY A 1 118 ? 26.659 24.282 -27.317 1.00 65.12 118 GLY A N 1
ATOM 912 C CA . GLY A 1 118 ? 27.931 23.815 -27.894 1.00 65.12 118 GLY A CA 1
ATOM 913 C C . GLY A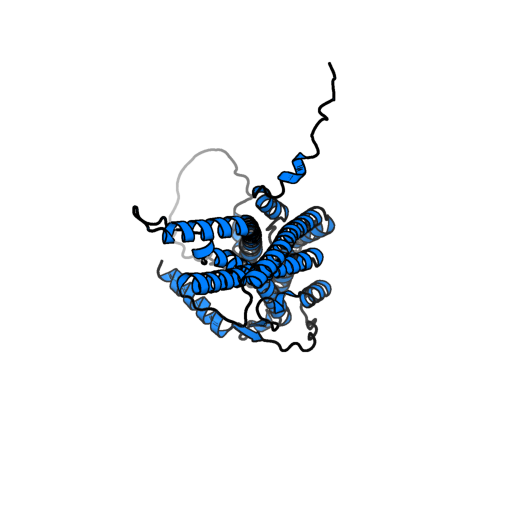 1 118 ? 28.238 22.327 -27.677 1.00 65.12 118 GLY A C 1
ATOM 914 O O . GLY A 1 118 ? 29.361 21.909 -27.920 1.00 65.12 118 GLY A O 1
ATOM 915 N N . ALA A 1 119 ? 27.273 21.536 -27.200 1.00 66.25 119 ALA A N 1
ATOM 916 C CA . ALA A 1 119 ? 27.492 20.127 -26.891 1.00 66.25 119 ALA A CA 1
ATOM 917 C C . ALA A 1 119 ? 27.763 19.245 -28.131 1.00 66.25 119 ALA A C 1
ATOM 919 O O . ALA A 1 119 ? 27.053 19.343 -29.134 1.00 66.25 119 ALA A O 1
ATOM 920 N N . ASP A 1 120 ? 28.756 18.360 -27.999 1.00 76.06 120 ASP A N 1
ATOM 921 C CA . ASP A 1 120 ? 29.216 17.392 -29.006 1.00 76.06 120 ASP A CA 1
ATOM 922 C C . ASP A 1 120 ? 28.130 16.402 -29.470 1.00 76.06 120 ASP A C 1
ATOM 924 O O . ASP A 1 120 ? 27.088 16.234 -28.829 1.00 76.06 120 ASP A O 1
ATOM 928 N N . GLU A 1 121 ? 28.401 15.667 -30.560 1.00 78.88 121 GLU A N 1
ATOM 929 C CA . GLU A 1 121 ? 27.541 14.589 -31.090 1.00 78.88 121 GLU A CA 1
ATOM 930 C C . GLU A 1 121 ? 27.102 13.581 -30.010 1.00 78.88 121 GLU A C 1
ATOM 932 O O . GLU A 1 121 ? 25.971 13.088 -30.031 1.00 78.88 121 GLU A O 1
ATOM 937 N N . HIS A 1 122 ? 27.949 13.349 -29.004 1.00 77.75 122 HIS A N 1
ATOM 938 C CA . HIS A 1 122 ? 27.663 12.502 -27.846 1.00 77.75 122 HIS A CA 1
ATOM 939 C C . HIS A 1 122 ? 26.480 13.006 -26.987 1.00 77.75 122 HIS A C 1
ATOM 941 O O . HIS A 1 122 ? 25.690 12.225 -26.459 1.00 77.75 122 HIS A O 1
ATOM 947 N N . ALA A 1 123 ? 26.264 14.319 -26.890 1.00 80.31 123 ALA A N 1
ATOM 948 C CA . ALA A 1 123 ? 25.103 14.860 -26.182 1.00 80.31 123 ALA A CA 1
ATOM 949 C C . ALA A 1 123 ? 23.793 14.648 -26.960 1.00 80.31 123 ALA A C 1
ATOM 951 O O . ALA A 1 123 ? 22.719 14.502 -26.366 1.00 80.31 123 ALA A O 1
ATOM 952 N N . VAL A 1 124 ? 23.866 14.614 -28.295 1.00 81.50 124 VAL A N 1
ATOM 953 C CA . VAL A 1 124 ? 22.713 14.318 -29.156 1.00 81.50 124 VAL A CA 1
ATOM 954 C C . VAL A 1 124 ? 22.312 12.849 -29.024 1.00 81.50 124 VAL A C 1
ATOM 956 O O . VAL A 1 124 ? 21.117 12.554 -28.918 1.00 81.50 124 VAL A O 1
ATOM 959 N N . THR A 1 125 ? 23.279 11.928 -28.992 1.00 82.44 125 THR A N 1
ATOM 960 C CA . THR A 1 125 ? 23.008 10.494 -28.804 1.00 82.44 125 THR A CA 1
ATOM 961 C C . THR A 1 125 ? 22.421 10.212 -27.421 1.00 82.44 125 THR A C 1
ATOM 963 O O . THR A 1 125 ? 21.390 9.539 -27.339 1.00 82.44 125 THR A O 1
ATOM 966 N N . LEU A 1 126 ? 22.969 10.811 -26.357 1.00 81.31 126 LEU A N 1
ATOM 967 C CA . LEU A 1 126 ? 22.442 10.682 -24.994 1.00 81.31 126 LEU A CA 1
ATOM 968 C C . LEU A 1 126 ? 20.990 11.175 -24.891 1.00 81.31 126 LEU A C 1
ATOM 970 O O . LEU A 1 126 ? 20.128 10.490 -24.336 1.00 81.31 126 LEU A O 1
ATOM 974 N N . ARG A 1 127 ? 20.678 12.321 -25.513 1.00 82.56 127 ARG A N 1
ATOM 975 C CA . ARG A 1 127 ? 19.305 12.848 -25.561 1.00 82.56 127 ARG A CA 1
ATOM 976 C C . ARG A 1 127 ? 18.348 11.902 -26.288 1.00 82.56 127 ARG A C 1
ATOM 978 O O . ARG A 1 127 ? 17.209 11.739 -25.844 1.00 82.56 127 ARG A O 1
ATOM 985 N N . ARG A 1 128 ? 18.772 11.291 -27.402 1.00 84.12 128 ARG A N 1
ATOM 986 C CA . ARG A 1 128 ? 17.950 10.319 -28.147 1.00 84.12 128 ARG A CA 1
ATOM 987 C C . ARG A 1 128 ? 17.668 9.073 -27.308 1.00 84.12 128 ARG A C 1
ATOM 989 O O . ARG A 1 128 ? 16.503 8.692 -27.204 1.00 84.12 128 ARG A O 1
ATOM 996 N N . ARG A 1 129 ? 18.694 8.500 -26.663 1.00 85.50 129 ARG A N 1
ATOM 997 C CA . ARG A 1 129 ? 18.551 7.349 -25.750 1.00 85.50 129 ARG A CA 1
ATOM 998 C C . ARG A 1 129 ? 17.580 7.667 -24.615 1.00 85.50 129 ARG A C 1
ATOM 1000 O O . ARG A 1 129 ? 16.624 6.928 -24.395 1.00 85.50 129 ARG A O 1
ATOM 1007 N N . TRP A 1 130 ? 17.763 8.809 -23.952 1.00 85.19 130 TRP A N 1
ATOM 1008 C CA . TRP A 1 130 ? 16.866 9.240 -22.881 1.00 85.19 130 TRP A CA 1
ATOM 1009 C C . TRP A 1 130 ? 15.424 9.417 -23.364 1.00 85.19 130 TRP A C 1
ATOM 1011 O O . TRP A 1 130 ? 14.506 8.894 -22.742 1.00 85.19 130 TRP A O 1
ATOM 1021 N N . SER A 1 131 ? 15.216 10.088 -24.501 1.00 85.06 131 SER A N 1
ATOM 1022 C CA . SER A 1 131 ? 13.870 10.332 -25.040 1.00 85.06 131 SER A CA 1
ATOM 1023 C C . SER A 1 131 ? 13.139 9.024 -25.356 1.00 85.06 131 SER A C 1
ATOM 1025 O O . SER A 1 131 ? 11.958 8.893 -25.039 1.00 85.06 131 SER A O 1
ATOM 1027 N N . ALA A 1 132 ? 13.845 8.039 -25.922 1.00 86.75 132 ALA A N 1
ATOM 1028 C CA . ALA A 1 132 ? 13.297 6.709 -26.181 1.00 86.75 132 ALA A CA 1
ATOM 1029 C C . ALA A 1 132 ? 12.901 5.992 -24.876 1.00 86.75 132 ALA A C 1
ATOM 1031 O O . ALA A 1 132 ? 11.774 5.509 -24.753 1.00 86.75 132 ALA A O 1
ATOM 1032 N N . ARG A 1 133 ? 13.778 6.001 -23.864 1.00 88.38 133 ARG A N 1
ATOM 1033 C CA . ARG A 1 133 ? 13.520 5.383 -22.550 1.00 88.38 133 ARG A CA 1
ATOM 1034 C C . ARG A 1 133 ? 12.379 6.068 -21.795 1.00 88.38 133 ARG A C 1
ATOM 1036 O O . ARG A 1 133 ? 11.511 5.399 -21.241 1.00 88.38 133 ARG A O 1
ATOM 1043 N N . SER A 1 134 ? 12.331 7.399 -21.801 1.00 85.50 134 SER A N 1
ATOM 1044 C CA . SER A 1 134 ? 11.241 8.167 -21.190 1.00 85.50 134 SER A CA 1
ATOM 1045 C C . SER A 1 134 ? 9.902 7.926 -21.881 1.00 85.50 134 SER A C 1
ATOM 1047 O O . SER A 1 134 ? 8.879 7.859 -21.201 1.00 85.50 134 SER A O 1
ATOM 1049 N N . ALA A 1 135 ? 9.892 7.760 -23.208 1.00 86.56 135 ALA A N 1
ATOM 1050 C CA . ALA A 1 135 ? 8.688 7.374 -23.936 1.00 86.56 135 ALA A CA 1
ATOM 1051 C C . ALA A 1 135 ? 8.224 5.963 -23.538 1.00 86.56 135 ALA A C 1
ATOM 1053 O O . ALA A 1 135 ? 7.041 5.778 -23.249 1.00 86.56 135 ALA A O 1
ATOM 1054 N N . ALA A 1 136 ? 9.147 4.999 -23.444 1.00 87.19 136 ALA A N 1
ATOM 1055 C CA . ALA A 1 136 ? 8.844 3.625 -23.041 1.00 87.19 136 ALA A CA 1
ATOM 1056 C C . ALA A 1 136 ? 8.294 3.524 -21.606 1.00 87.19 136 ALA A C 1
ATOM 1058 O O . ALA A 1 136 ? 7.360 2.767 -21.364 1.00 87.19 136 ALA A O 1
ATOM 1059 N N . LEU A 1 137 ? 8.827 4.319 -20.672 1.00 89.50 137 LEU A N 1
ATOM 1060 C CA . LEU A 1 137 ? 8.434 4.318 -19.257 1.00 89.50 137 LEU A CA 1
ATOM 1061 C C . LEU A 1 137 ? 7.223 5.200 -18.930 1.00 89.50 137 LEU A C 1
ATOM 1063 O O . LEU A 1 137 ? 6.772 5.233 -17.783 1.00 89.50 137 LEU A O 1
ATOM 1067 N N . ARG A 1 138 ? 6.696 5.961 -19.896 1.00 88.88 138 ARG A N 1
ATOM 1068 C CA . ARG A 1 138 ? 5.630 6.937 -19.634 1.00 88.88 138 ARG A CA 1
ATOM 1069 C C . ARG A 1 138 ? 4.391 6.279 -19.021 1.00 88.88 138 ARG A C 1
ATOM 1071 O O . ARG A 1 138 ? 3.840 6.824 -18.066 1.00 88.88 138 ARG A O 1
ATOM 1078 N N . SER A 1 139 ? 3.977 5.115 -19.526 1.00 89.56 139 SER A N 1
ATOM 1079 C CA . SER A 1 139 ? 2.830 4.375 -18.981 1.00 89.56 139 SER A CA 1
ATOM 1080 C C . SER A 1 139 ? 3.099 3.870 -17.560 1.00 89.56 139 SER A C 1
ATOM 1082 O O . SER A 1 139 ? 2.250 4.035 -16.678 1.00 89.56 139 SER A O 1
ATOM 1084 N N . SER A 1 140 ? 4.307 3.367 -17.297 1.00 91.81 140 SER A N 1
ATOM 1085 C CA . SER A 1 140 ? 4.751 2.929 -15.971 1.00 91.81 140 SER A CA 1
ATOM 1086 C C . SER A 1 140 ? 4.685 4.075 -14.962 1.00 91.81 140 SER A C 1
ATOM 1088 O O . SER A 1 140 ? 4.112 3.912 -13.889 1.00 91.81 140 SER A O 1
ATOM 1090 N N . TRP A 1 141 ? 5.169 5.268 -15.329 1.00 90.94 141 TRP A N 1
ATOM 1091 C CA . TRP A 1 141 ? 5.109 6.466 -14.482 1.00 90.94 141 TRP A CA 1
ATOM 1092 C C . TRP A 1 141 ? 3.685 6.962 -14.225 1.00 90.94 141 TRP A C 1
ATOM 1094 O O . TRP A 1 141 ? 3.391 7.414 -13.117 1.00 90.94 141 TRP A O 1
ATOM 1104 N N . THR A 1 142 ? 2.788 6.870 -15.214 1.00 91.00 142 THR A N 1
ATOM 1105 C CA . THR A 1 142 ? 1.367 7.193 -14.989 1.00 91.00 142 THR A CA 1
ATOM 1106 C C . THR A 1 142 ? 0.718 6.204 -14.027 1.00 91.00 142 THR A C 1
ATOM 1108 O O . THR A 1 142 ? 0.007 6.617 -13.116 1.00 91.00 142 THR A O 1
ATOM 1111 N N . THR A 1 143 ? 1.028 4.913 -14.163 1.00 92.25 143 THR A N 1
ATOM 1112 C CA . THR A 1 143 ? 0.502 3.860 -13.285 1.00 92.25 143 THR A CA 1
ATOM 1113 C C . THR A 1 143 ? 1.059 3.992 -11.867 1.00 92.25 143 THR A C 1
ATOM 1115 O O . THR A 1 143 ? 0.305 3.894 -10.905 1.00 92.25 143 THR A O 1
ATOM 1118 N N . ALA A 1 144 ? 2.352 4.295 -11.722 1.00 92.56 144 ALA A N 1
ATOM 1119 C CA . ALA A 1 144 ? 2.981 4.560 -10.431 1.00 92.56 144 ALA A CA 1
ATOM 1120 C C . ALA A 1 144 ? 2.385 5.801 -9.748 1.00 92.56 144 ALA A C 1
ATOM 1122 O O . ALA A 1 144 ? 2.071 5.744 -8.567 1.00 92.56 144 ALA A O 1
ATOM 1123 N N . SER A 1 145 ? 2.166 6.899 -10.484 1.00 90.69 145 SER A N 1
ATOM 1124 C CA . SER A 1 145 ? 1.491 8.097 -9.950 1.00 90.69 145 SER A CA 1
ATOM 1125 C C . SER A 1 145 ? 0.084 7.780 -9.439 1.00 90.69 145 SER A C 1
ATOM 1127 O O . SER A 1 145 ? -0.294 8.231 -8.363 1.00 90.69 145 SER A O 1
ATOM 1129 N N . ALA A 1 146 ? -0.668 6.972 -10.190 1.00 90.69 146 ALA A N 1
ATOM 1130 C CA . ALA A 1 146 ? -2.013 6.563 -9.812 1.00 90.69 146 ALA A CA 1
ATOM 1131 C C . ALA A 1 146 ? -2.012 5.670 -8.556 1.00 90.69 146 ALA A C 1
ATOM 1133 O O . ALA A 1 146 ? -2.819 5.872 -7.653 1.00 90.69 146 ALA A O 1
ATOM 1134 N N . ALA A 1 147 ? -1.053 4.744 -8.452 1.00 92.94 147 ALA A N 1
ATOM 1135 C CA . ALA A 1 147 ? -0.855 3.933 -7.254 1.00 92.94 147 ALA A CA 1
ATOM 1136 C C . ALA A 1 147 ? -0.437 4.773 -6.034 1.00 92.94 147 ALA A C 1
ATOM 1138 O O . ALA A 1 147 ? -0.929 4.521 -4.942 1.00 92.94 147 ALA A O 1
ATOM 1139 N N . ILE A 1 148 ? 0.426 5.784 -6.204 1.00 93.06 148 ILE A N 1
ATOM 1140 C CA . ILE A 1 148 ? 0.811 6.711 -5.123 1.00 93.06 148 ILE A CA 1
ATOM 1141 C C . ILE A 1 148 ? -0.407 7.475 -4.614 1.00 93.06 148 ILE A C 1
ATOM 1143 O O . ILE A 1 148 ? -0.610 7.532 -3.409 1.00 93.06 148 ILE A O 1
ATOM 1147 N N . PHE A 1 149 ? -1.217 8.034 -5.516 1.00 91.50 149 PHE A N 1
ATOM 1148 C CA . PHE A 1 149 ? -2.437 8.743 -5.136 1.00 91.50 149 PHE A CA 1
ATOM 1149 C C . PHE A 1 149 ? -3.395 7.824 -4.370 1.00 91.50 149 PHE A C 1
ATOM 1151 O O . PHE A 1 149 ? -3.778 8.137 -3.249 1.00 91.50 149 PHE A O 1
ATOM 1158 N N . PHE A 1 150 ? -3.705 6.650 -4.931 1.00 92.81 150 PHE A N 1
ATOM 1159 C CA . PHE A 1 150 ? -4.587 5.673 -4.292 1.00 92.81 150 PHE A CA 1
ATOM 1160 C C . PHE A 1 150 ? -4.093 5.266 -2.893 1.00 92.81 150 PHE A C 1
ATOM 1162 O O . PHE A 1 150 ? -4.862 5.290 -1.931 1.00 92.81 150 PHE A O 1
ATOM 1169 N N . LEU A 1 151 ? -2.809 4.908 -2.768 1.00 93.81 151 LEU A N 1
ATOM 1170 C CA . LEU A 1 151 ? -2.218 4.512 -1.491 1.00 93.81 151 LEU A CA 1
ATOM 1171 C C . LEU A 1 151 ? -2.180 5.675 -0.497 1.00 93.81 151 LEU A C 1
ATOM 1173 O O . LEU A 1 151 ? -2.472 5.456 0.670 1.00 93.81 151 LEU A O 1
ATOM 1177 N N . GLY A 1 152 ? -1.861 6.890 -0.946 1.00 92.81 152 GLY A N 1
ATOM 1178 C CA . GLY A 1 152 ? -1.808 8.080 -0.100 1.00 92.81 152 GLY A CA 1
ATOM 1179 C C . GLY A 1 152 ? -3.171 8.473 0.466 1.00 92.81 152 GLY A C 1
ATOM 1180 O O . GLY A 1 152 ? -3.271 8.731 1.662 1.00 92.81 152 GLY A O 1
ATOM 1181 N N . GLU A 1 153 ? -4.226 8.450 -0.352 1.00 91.94 153 GLU A N 1
ATOM 1182 C CA . GLU A 1 153 ? -5.590 8.735 0.113 1.00 91.94 153 GLU A CA 1
ATOM 1183 C C . GLU A 1 153 ? -6.118 7.634 1.042 1.00 91.94 153 GLU A C 1
ATOM 1185 O O . GLU A 1 153 ? -6.695 7.929 2.089 1.00 91.94 153 GLU A O 1
ATOM 1190 N N . THR A 1 154 ? -5.867 6.363 0.706 1.00 91.81 154 THR A N 1
ATOM 1191 C CA . THR A 1 154 ? -6.290 5.222 1.534 1.00 91.81 154 THR A CA 1
ATOM 1192 C C . THR A 1 154 ? -5.545 5.202 2.871 1.00 91.81 154 THR A C 1
ATOM 1194 O O . THR A 1 154 ? -6.163 5.053 3.922 1.00 91.81 154 THR A O 1
ATOM 1197 N N . GLU A 1 155 ? -4.222 5.390 2.863 1.00 92.12 155 GLU A N 1
ATOM 1198 C CA . GLU A 1 155 ? -3.403 5.463 4.078 1.00 92.12 155 GLU A CA 1
ATOM 1199 C C . GLU A 1 155 ? -3.797 6.666 4.938 1.00 92.12 155 GLU A C 1
ATOM 1201 O O . GLU A 1 155 ? -4.000 6.518 6.144 1.00 92.12 155 GLU A O 1
ATOM 1206 N N . GLY A 1 156 ? -3.952 7.835 4.311 1.00 91.06 156 GLY A N 1
ATOM 1207 C CA . GLY A 1 156 ? -4.369 9.063 4.971 1.00 91.06 156 GLY A CA 1
ATOM 1208 C C . GLY A 1 156 ? -5.719 8.894 5.658 1.00 91.06 156 GLY A C 1
ATOM 1209 O O . GLY A 1 156 ? -5.836 9.195 6.843 1.00 91.06 156 GLY A O 1
ATOM 1210 N N . TYR A 1 157 ? -6.719 8.347 4.967 1.00 91.25 157 TYR A N 1
ATOM 1211 C CA . TYR A 1 157 ? -8.029 8.063 5.552 1.00 91.25 157 TYR A CA 1
ATOM 1212 C C . TYR A 1 157 ? -7.938 7.109 6.752 1.00 91.25 157 TYR A C 1
ATOM 1214 O O . TYR A 1 157 ? -8.426 7.433 7.836 1.00 91.25 157 TYR A O 1
ATOM 1222 N N . LEU A 1 158 ? -7.268 5.962 6.595 1.00 91.69 158 LEU A N 1
ATOM 1223 C CA . LEU A 1 158 ? -7.184 4.952 7.654 1.00 91.69 158 LEU A CA 1
ATOM 1224 C C . LEU A 1 158 ? -6.449 5.482 8.896 1.00 91.69 158 LEU A C 1
ATOM 1226 O O . LEU A 1 158 ? -6.904 5.265 10.015 1.00 91.69 158 LEU A O 1
ATOM 1230 N N . GLN A 1 159 ? -5.334 6.194 8.727 1.00 91.38 159 GLN A N 1
ATOM 1231 C CA . GLN A 1 159 ? -4.546 6.687 9.862 1.00 91.38 159 GLN A CA 1
ATOM 1232 C C . GLN A 1 159 ? -5.150 7.945 10.499 1.00 91.38 159 GLN A C 1
ATOM 1234 O O . GLN A 1 159 ? -5.246 8.029 11.722 1.00 91.38 159 GLN A O 1
ATOM 1239 N N . THR A 1 160 ? -5.554 8.931 9.692 1.00 89.62 160 THR A N 1
ATOM 1240 C CA . THR A 1 160 ? -5.967 10.244 10.219 1.00 89.62 160 THR A CA 1
ATOM 1241 C C . THR A 1 160 ? -7.442 10.317 10.580 1.00 89.62 160 THR A C 1
ATOM 1243 O O . THR A 1 160 ? -7.788 10.987 11.544 1.00 89.62 160 THR A O 1
ATOM 1246 N N . GLU A 1 161 ? -8.321 9.634 9.848 1.00 88.19 161 GLU A N 1
ATOM 1247 C CA . GLU A 1 161 ? -9.754 9.683 10.142 1.00 88.19 161 GLU A CA 1
ATOM 1248 C C . GLU A 1 161 ? -10.152 8.540 11.066 1.00 88.19 161 GLU A C 1
ATOM 1250 O O . GLU A 1 161 ? -10.738 8.783 12.116 1.00 88.19 161 GLU A O 1
ATOM 1255 N N . VAL A 1 162 ? -9.795 7.302 10.714 1.00 89.94 162 VAL A N 1
ATOM 1256 C CA . VAL A 1 162 ? -10.216 6.129 11.492 1.00 89.94 162 VAL A CA 1
ATOM 1257 C C . VAL A 1 162 ? -9.397 5.996 12.776 1.00 89.94 162 VAL A C 1
ATOM 1259 O O . VAL A 1 162 ? -9.967 6.081 13.859 1.00 89.94 162 VAL A O 1
ATOM 1262 N N . VAL A 1 163 ? -8.073 5.812 12.690 1.00 91.38 163 VAL A N 1
ATOM 1263 C CA . VAL A 1 163 ? -7.240 5.541 13.881 1.00 91.38 163 VAL A CA 1
ATOM 1264 C C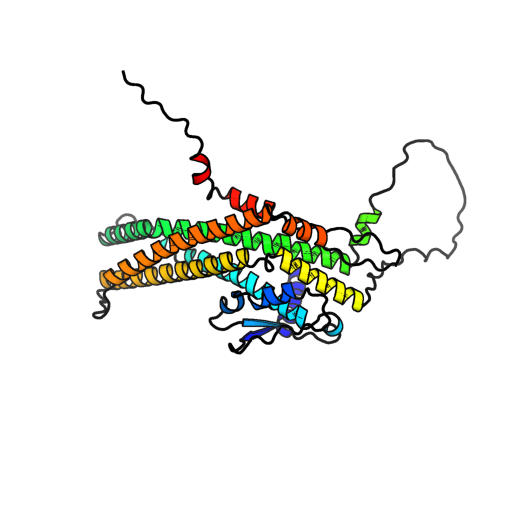 . VAL A 1 163 ? -7.198 6.744 14.823 1.00 91.38 163 VAL A C 1
ATOM 1266 O O . VAL A 1 163 ? -7.516 6.593 16.003 1.00 91.38 163 VAL A O 1
ATOM 1269 N N . ALA A 1 164 ? -6.839 7.932 14.326 1.00 89.75 164 ALA A N 1
ATOM 1270 C CA . ALA A 1 164 ? -6.722 9.110 15.184 1.00 89.75 164 ALA A CA 1
ATOM 1271 C C . ALA A 1 164 ? -8.079 9.545 15.762 1.00 89.75 164 ALA A C 1
ATOM 1273 O O . ALA A 1 164 ? -8.158 9.820 16.955 1.00 89.75 164 ALA A O 1
ATOM 1274 N N . GLY A 1 165 ? -9.155 9.522 14.967 1.00 87.31 165 GLY A N 1
ATOM 1275 C CA . GLY A 1 165 ? -10.487 9.877 15.458 1.00 87.31 165 GLY A CA 1
ATOM 1276 C C . GLY A 1 165 ? -11.030 8.886 16.498 1.00 87.31 165 GLY A C 1
ATOM 1277 O O . GLY A 1 165 ? -11.587 9.291 17.523 1.00 87.31 165 GLY A O 1
ATOM 1278 N N . MET A 1 166 ? -10.829 7.580 16.287 1.00 87.69 166 MET A N 1
ATOM 1279 C CA . MET A 1 166 ? -11.202 6.561 17.276 1.00 87.69 166 MET A CA 1
ATOM 1280 C C . MET A 1 166 ? -10.413 6.727 18.577 1.00 87.69 166 MET A C 1
ATOM 1282 O O . MET A 1 166 ? -10.995 6.642 19.660 1.00 87.69 166 MET A O 1
ATOM 1286 N N . TRP A 1 167 ? -9.104 6.986 18.482 1.00 90.06 167 TRP A N 1
ATOM 1287 C CA . TRP A 1 167 ? -8.257 7.236 19.647 1.00 90.06 167 TRP A CA 1
ATOM 1288 C C . TRP A 1 167 ? -8.657 8.509 20.393 1.00 90.06 167 TRP A C 1
ATOM 1290 O O . TRP A 1 167 ? -8.733 8.486 21.616 1.00 90.06 167 TRP A O 1
ATOM 1300 N N . GLU A 1 168 ? -8.965 9.597 19.687 1.00 88.94 168 GLU A N 1
ATOM 1301 C CA . GLU A 1 168 ? -9.427 10.848 20.297 1.00 88.94 168 GLU A CA 1
ATOM 1302 C C . GLU A 1 168 ? -10.710 10.628 21.105 1.00 88.94 168 GLU A C 1
ATOM 1304 O O . GLU A 1 168 ? -10.797 11.062 22.252 1.00 88.94 168 GLU A O 1
ATOM 1309 N N . THR A 1 169 ? -11.657 9.860 20.560 1.00 85.62 169 THR A N 1
ATOM 1310 C CA . THR A 1 169 ? -12.908 9.516 21.256 1.00 85.62 169 THR A CA 1
ATOM 1311 C C . THR A 1 169 ? -12.679 8.598 22.459 1.00 85.62 169 THR A C 1
ATOM 1313 O O . THR A 1 169 ? -13.317 8.736 23.499 1.00 85.62 169 THR A O 1
ATOM 1316 N N . PHE A 1 170 ? -11.764 7.635 22.347 1.00 86.88 170 PHE A N 1
ATOM 1317 C CA . PHE A 1 170 ? -11.414 6.769 23.473 1.00 86.88 170 PHE A CA 1
ATOM 1318 C C . PHE A 1 170 ? -10.664 7.535 24.575 1.00 86.88 170 PHE A C 1
ATOM 1320 O O . PHE A 1 170 ? -10.950 7.369 25.760 1.00 86.88 170 PHE A O 1
ATOM 1327 N N . SER A 1 171 ? -9.749 8.425 24.193 1.00 88.00 171 SER A N 1
ATOM 1328 C CA . SER A 1 171 ? -8.969 9.269 25.100 1.00 88.00 171 SER A CA 1
ATOM 1329 C C . SER A 1 171 ? -9.839 10.313 25.806 1.00 88.00 171 SER A C 1
ATOM 1331 O O . SER A 1 171 ? -9.684 10.538 27.010 1.00 88.00 171 SER A O 1
ATOM 1333 N N . SER A 1 172 ? -10.811 10.915 25.111 1.00 85.50 172 SER A N 1
ATOM 1334 C CA . SER A 1 172 ? -11.771 11.843 25.721 1.00 85.50 172 SER A CA 1
ATOM 1335 C C . SER A 1 172 ? -12.659 11.144 26.757 1.00 85.50 172 SER A C 1
ATOM 1337 O O . SER A 1 172 ? -12.906 11.708 27.827 1.00 85.50 172 SER A O 1
ATOM 1339 N N . TRP A 1 173 ? -13.070 9.899 26.493 1.00 85.81 173 TRP A N 1
ATOM 1340 C CA . TRP A 1 173 ? -13.781 9.053 27.455 1.00 85.81 173 TRP A CA 1
ATOM 1341 C C . TRP A 1 173 ? -12.901 8.677 28.658 1.00 85.81 173 TRP A C 1
ATOM 1343 O O . TRP A 1 173 ? -13.334 8.794 29.809 1.00 85.81 173 TRP A O 1
ATOM 1353 N N . LEU A 1 174 ? -11.640 8.300 28.420 1.00 84.88 174 LEU A N 1
ATOM 1354 C CA . LEU A 1 174 ? -10.693 7.922 29.473 1.00 84.88 174 LEU A CA 1
ATOM 1355 C C . LEU A 1 174 ? -10.362 9.100 30.405 1.00 84.88 174 LEU A C 1
ATOM 1357 O O . LEU A 1 174 ? -10.289 8.936 31.620 1.00 84.88 174 LEU A O 1
ATOM 1361 N N . THR A 1 175 ? -10.202 10.299 29.842 1.00 84.31 175 THR A N 1
ATOM 1362 C CA . THR A 1 175 ? -9.878 11.530 30.585 1.00 84.31 175 THR A CA 1
ATOM 1363 C C . THR A 1 175 ? -11.109 12.257 31.137 1.00 84.31 175 THR A C 1
ATOM 1365 O O . THR A 1 175 ? -10.965 13.222 31.887 1.00 84.31 175 THR A O 1
ATOM 1368 N N . GLY A 1 176 ? -12.323 11.805 30.799 1.00 72.88 176 GLY A N 1
ATOM 1369 C CA . GLY A 1 176 ? -13.581 12.410 31.247 1.00 72.88 176 GLY A CA 1
ATOM 1370 C C . GLY A 1 176 ? -13.937 13.735 30.564 1.00 72.88 176 GLY A C 1
ATOM 1371 O O . GLY A 1 176 ? -14.827 14.445 31.036 1.00 72.88 176 GLY A O 1
ATOM 1372 N N . HIS A 1 177 ? -13.278 14.083 29.453 1.00 60.50 177 HIS A N 1
ATOM 1373 C CA . HIS A 1 177 ? -13.545 15.322 28.713 1.00 60.50 177 HIS A CA 1
ATOM 1374 C C . HIS A 1 177 ? -14.963 15.360 28.115 1.00 60.50 177 HIS A C 1
ATOM 1376 O O . HIS A 1 177 ? -15.545 16.434 27.960 1.00 60.50 177 HIS A O 1
ATOM 1382 N N . ASP A 1 178 ? -15.545 14.186 27.869 1.00 53.62 178 ASP A N 1
ATOM 1383 C CA . ASP A 1 178 ? -16.892 13.991 27.319 1.00 53.62 178 ASP A CA 1
ATOM 1384 C C . ASP A 1 178 ? -18.009 14.535 28.240 1.00 53.62 178 ASP A C 1
ATOM 1386 O O . ASP A 1 178 ? -19.071 14.959 27.798 1.00 53.62 178 ASP A O 1
ATOM 1390 N N . ALA A 1 179 ? -17.769 14.615 29.557 1.00 50.31 179 ALA A N 1
ATOM 1391 C CA . ALA A 1 179 ? -18.741 15.152 30.520 1.00 50.31 179 ALA A CA 1
ATOM 1392 C C . ALA A 1 179 ? -18.879 16.689 30.486 1.00 50.31 179 ALA A C 1
ATOM 1394 O O . ALA A 1 179 ? -19.794 17.242 31.104 1.00 50.31 179 ALA A O 1
ATOM 1395 N N . ARG A 1 180 ? -17.973 17.396 29.796 1.00 48.62 180 ARG A N 1
ATOM 1396 C CA . ARG A 1 180 ? -17.952 18.868 29.750 1.00 48.62 180 ARG A CA 1
ATOM 1397 C C . ARG A 1 180 ? -18.746 19.450 28.585 1.00 48.62 180 ARG A C 1
ATOM 1399 O O . ARG A 1 180 ? -19.214 20.582 28.707 1.00 48.62 180 ARG A O 1
ATOM 1406 N N . HIS A 1 181 ? -18.915 18.699 27.495 1.00 45.88 181 HIS A N 1
ATOM 1407 C CA . HIS A 1 181 ? -19.648 19.170 26.318 1.00 45.88 181 HIS A CA 1
ATOM 1408 C C . HIS A 1 181 ? -21.173 19.058 26.510 1.00 45.88 181 HIS A C 1
ATOM 1410 O O . HIS A 1 181 ? -21.890 20.010 26.210 1.00 45.88 181 HIS A O 1
ATOM 1416 N N . ASP A 1 182 ? -21.656 17.987 27.153 1.00 44.34 182 ASP A N 1
ATOM 1417 C CA . ASP A 1 182 ? -23.090 17.801 27.453 1.00 44.34 182 ASP A CA 1
ATOM 1418 C C . ASP A 1 182 ? -23.638 18.779 28.506 1.00 44.34 182 ASP A C 1
ATOM 1420 O O . ASP A 1 182 ? -24.828 19.069 28.540 1.00 44.34 182 ASP A O 1
ATOM 1424 N N . ARG A 1 183 ? -22.785 19.353 29.367 1.00 45.00 183 ARG A N 1
ATOM 1425 C CA . ARG A 1 183 ? -23.221 20.323 30.395 1.00 45.00 183 ARG A CA 1
ATOM 1426 C C . ARG A 1 183 ? -23.363 21.761 29.888 1.00 45.00 183 ARG A C 1
ATOM 1428 O O . ARG A 1 183 ? -23.760 22.630 30.661 1.00 45.00 183 ARG A O 1
ATOM 1435 N N . ARG A 1 184 ? -23.016 22.044 28.626 1.00 45.34 184 ARG A N 1
ATOM 1436 C CA . ARG A 1 184 ? -23.122 23.390 28.028 1.00 45.34 184 ARG A CA 1
ATOM 1437 C C . ARG A 1 184 ? -24.262 23.550 27.024 1.00 45.34 184 ARG A C 1
ATOM 1439 O O . ARG A 1 184 ? -24.445 24.659 26.529 1.00 45.34 184 ARG A O 1
ATOM 1446 N N . GLY A 1 185 ? -25.031 22.501 26.754 1.00 45.00 185 GLY A N 1
ATOM 1447 C CA . GLY A 1 185 ? -26.097 22.544 25.761 1.00 45.00 185 GLY A CA 1
ATOM 1448 C C . GLY A 1 185 ? -27.324 21.751 26.175 1.00 45.00 185 GLY A C 1
ATOM 1449 O O . GLY A 1 185 ? -27.575 20.726 25.572 1.00 45.00 185 GLY A O 1
ATOM 1450 N N . ASP A 1 186 ? -28.068 22.226 27.173 1.00 44.19 186 ASP A N 1
ATOM 1451 C CA . ASP A 1 186 ? -29.521 22.401 27.047 1.00 44.19 186 ASP A CA 1
ATOM 1452 C C . ASP A 1 186 ? -30.050 23.180 28.261 1.00 44.19 186 ASP A C 1
ATOM 1454 O O . ASP A 1 186 ? -29.864 22.795 29.415 1.00 44.19 186 ASP A O 1
ATOM 1458 N N . GLY A 1 187 ? -30.653 24.332 28.007 1.00 34.81 187 GLY A N 1
ATOM 1459 C CA . GLY A 1 187 ? -31.121 25.253 29.036 1.00 34.81 187 GLY A CA 1
ATOM 1460 C C . GLY A 1 187 ? -31.724 26.483 28.368 1.00 34.81 187 GLY A C 1
ATOM 1461 O O . GLY A 1 187 ? -30.968 27.352 27.927 1.00 34.81 187 GLY A O 1
ATOM 1462 N N . PRO A 1 188 ? -33.058 26.565 28.227 1.00 40.34 188 PRO A N 1
ATOM 1463 C CA . PRO A 1 188 ? -33.697 27.650 27.502 1.00 40.34 188 PRO A CA 1
ATOM 1464 C C . PRO A 1 188 ? -33.478 28.965 28.251 1.00 40.34 188 PRO A C 1
ATOM 1466 O O . PRO A 1 188 ? -33.826 29.097 29.423 1.00 40.34 188 PRO A O 1
ATOM 1469 N N . ALA A 1 189 ? -32.896 29.943 27.563 1.00 36.25 189 ALA A N 1
ATOM 1470 C CA . ALA A 1 189 ? -32.767 31.305 28.055 1.00 36.25 189 ALA A CA 1
ATOM 1471 C C . ALA A 1 189 ? -34.163 31.918 28.285 1.00 36.25 189 ALA A C 1
ATOM 1473 O O . ALA A 1 189 ? -34.929 32.020 27.322 1.00 36.25 189 ALA A O 1
ATOM 1474 N N . PRO A 1 190 ? -34.512 32.384 29.499 1.00 39.72 190 PRO A N 1
ATOM 1475 C CA . PRO A 1 190 ? -35.655 33.257 29.659 1.00 39.72 190 PRO A CA 1
ATOM 1476 C C . PRO A 1 190 ? -35.221 34.691 29.357 1.00 39.72 190 PRO A C 1
ATOM 1478 O O . PRO A 1 190 ? -34.351 35.279 29.999 1.00 39.72 190 PRO A O 1
ATOM 1481 N N . THR A 1 191 ? -35.846 35.251 28.334 1.00 35.31 191 THR A N 1
ATOM 1482 C CA . THR A 1 191 ? -35.842 36.678 28.041 1.00 35.31 191 THR A CA 1
ATOM 1483 C C . THR A 1 191 ? -36.696 37.449 29.052 1.00 35.31 191 THR A C 1
ATOM 1485 O O . THR A 1 191 ? -37.730 36.951 29.491 1.00 35.31 191 THR A O 1
ATOM 1488 N N . SER A 1 192 ? -36.323 38.719 29.252 1.00 33.56 192 SER A N 1
ATOM 1489 C CA . SER A 1 192 ? -37.084 39.862 29.798 1.00 33.56 192 SER A CA 1
ATOM 1490 C C . SER A 1 192 ? -37.136 40.090 31.323 1.00 33.56 192 SER A C 1
ATOM 1492 O O . SER A 1 192 ? -37.801 39.370 32.051 1.00 33.56 192 SER A O 1
ATOM 1494 N N . GLY A 1 193 ? -36.547 41.219 31.750 1.00 33.03 193 GLY A N 1
ATOM 1495 C CA . GLY A 1 193 ? -37.344 42.324 32.307 1.00 33.03 193 GLY A CA 1
ATOM 1496 C C . GLY A 1 193 ? -37.134 42.727 33.777 1.00 33.03 193 GLY A C 1
ATOM 1497 O O . GLY A 1 193 ? -37.684 42.094 34.660 1.00 33.03 193 GLY A O 1
ATOM 1498 N N . GLN A 1 194 ? -36.515 43.906 33.951 1.00 33.28 194 GLN A N 1
ATOM 1499 C CA . GLN A 1 194 ? -36.749 44.937 34.990 1.00 33.28 194 GLN A CA 1
ATOM 1500 C C . GLN A 1 194 ? -36.022 44.887 36.361 1.00 33.28 194 GLN A C 1
ATOM 1502 O O . GLN A 1 194 ? -36.310 44.073 37.224 1.00 33.28 194 GLN A O 1
ATOM 1507 N N . VAL A 1 195 ? -35.071 45.831 36.465 1.00 38.44 195 VAL A N 1
ATOM 1508 C CA . VAL A 1 195 ? -34.709 46.837 37.502 1.00 38.44 195 VAL A CA 1
ATOM 1509 C C . VAL A 1 195 ? -35.199 46.756 38.966 1.00 38.44 195 VAL A C 1
ATOM 1511 O O . VAL A 1 195 ? -36.375 46.505 39.211 1.00 38.44 195 VAL A O 1
ATOM 1514 N N . ASP A 1 196 ? -34.254 47.144 39.848 1.00 33.53 196 ASP A N 1
ATOM 1515 C CA . ASP A 1 196 ? -34.315 47.896 41.136 1.00 33.53 196 ASP A CA 1
ATOM 1516 C C . ASP A 1 196 ? -33.716 47.103 42.322 1.00 33.53 196 ASP A C 1
ATOM 1518 O O . ASP A 1 196 ? -34.173 46.010 42.642 1.00 33.53 196 ASP A O 1
ATOM 1522 N N . GLU A 1 197 ? -32.495 47.419 42.777 1.00 37.69 197 GLU A N 1
ATOM 1523 C CA . GLU A 1 197 ? -32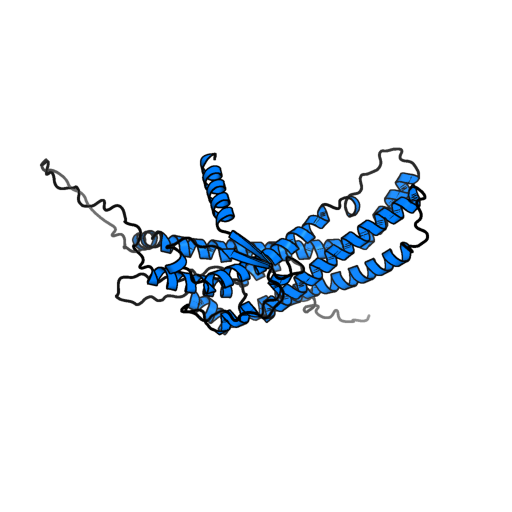.032 48.498 43.692 1.00 37.69 197 GLU A CA 1
ATOM 1524 C C . GLU A 1 197 ? -31.902 48.025 45.162 1.00 37.69 197 GLU A C 1
ATOM 1526 O O . GLU A 1 197 ? -32.864 47.608 45.797 1.00 37.69 197 GLU A O 1
ATOM 1531 N N . ASP A 1 198 ? -30.653 48.138 45.630 1.00 36.41 198 ASP A N 1
ATOM 1532 C CA . ASP A 1 198 ? -30.129 48.423 46.974 1.00 36.41 198 ASP A CA 1
ATOM 1533 C C . ASP A 1 198 ? -30.136 47.429 48.159 1.00 36.41 198 ASP A C 1
ATOM 1535 O O . ASP A 1 198 ? -31.134 46.829 48.546 1.00 36.41 198 ASP A O 1
ATOM 1539 N N . ASP A 1 199 ? -28.928 47.391 48.748 1.00 36.94 199 ASP A N 1
ATOM 1540 C CA . ASP A 1 199 ? -28.515 47.172 50.141 1.00 36.94 199 ASP A CA 1
ATOM 1541 C C . ASP A 1 199 ? -28.942 45.888 50.876 1.00 36.94 199 ASP A C 1
ATOM 1543 O O . ASP A 1 199 ? -30.097 45.693 51.232 1.00 36.94 199 ASP A O 1
ATOM 1547 N N . ASP A 1 200 ? -27.962 45.044 51.241 1.00 36.97 200 ASP A N 1
ATOM 1548 C CA . ASP A 1 200 ? -27.390 45.143 52.594 1.00 36.97 200 ASP A CA 1
ATOM 1549 C C . ASP A 1 200 ? -26.260 44.127 52.903 1.00 36.97 200 ASP A C 1
ATOM 1551 O O . ASP A 1 200 ? -26.345 42.928 52.644 1.00 36.97 200 ASP A O 1
ATOM 1555 N N . LEU A 1 201 ? -25.246 44.664 53.592 1.00 36.69 201 LEU A N 1
ATOM 1556 C CA . LEU A 1 201 ? -24.552 44.089 54.753 1.00 36.69 201 LEU A CA 1
ATOM 1557 C C . LEU A 1 201 ? -23.490 42.970 54.598 1.00 36.69 201 LEU A C 1
ATOM 1559 O O . LEU A 1 201 ? -23.752 41.776 54.467 1.00 36.69 201 LEU A O 1
ATOM 1563 N N . PHE A 1 202 ? -22.241 43.398 54.813 1.00 40.75 202 PHE A N 1
ATOM 1564 C CA . PHE A 1 202 ? -21.062 42.600 55.162 1.00 40.75 202 PHE A CA 1
ATOM 1565 C C . PHE A 1 202 ? -21.294 41.653 56.360 1.00 40.75 202 PHE A C 1
ATOM 1567 O O . PHE A 1 202 ? -21.511 42.111 57.482 1.00 40.75 202 PHE A O 1
ATOM 1574 N N . LEU A 1 203 ? -21.052 40.353 56.155 1.00 37.22 203 LEU A N 1
ATOM 1575 C CA . LEU A 1 203 ? -20.595 39.413 57.186 1.00 37.22 203 LEU A CA 1
ATOM 1576 C C . LEU A 1 203 ? -19.456 38.550 56.603 1.00 37.22 203 LEU A C 1
ATOM 1578 O O . LEU A 1 203 ? -19.657 37.918 55.565 1.00 37.22 203 LEU A O 1
ATOM 1582 N N . PRO A 1 204 ? -18.262 38.505 57.224 1.00 42.62 204 PRO A N 1
ATOM 1583 C CA . PRO A 1 204 ? -17.198 37.603 56.813 1.00 42.62 204 PRO A CA 1
ATOM 1584 C C . PRO A 1 204 ? -17.427 36.250 57.491 1.00 42.62 204 PRO A C 1
ATOM 1586 O O . PRO A 1 204 ? -16.974 36.038 58.613 1.00 42.62 204 PRO A O 1
ATOM 1589 N N . ASP A 1 205 ? -18.167 35.356 56.833 1.00 32.62 205 ASP A N 1
ATOM 1590 C CA . ASP A 1 205 ? -18.326 33.984 57.315 1.00 32.62 205 ASP A CA 1
ATOM 1591 C C . ASP A 1 205 ? -17.311 33.063 56.628 1.00 32.62 205 ASP A C 1
ATOM 1593 O O . ASP A 1 205 ? -17.320 32.849 55.409 1.00 32.62 205 ASP A O 1
ATOM 1597 N N . GLU A 1 206 ? -16.394 32.546 57.439 1.00 40.78 206 GLU A N 1
ATOM 1598 C CA . GLU A 1 206 ? -15.423 31.517 57.095 1.00 40.78 206 GLU A CA 1
ATOM 1599 C C . GLU A 1 206 ? -16.133 30.181 56.827 1.00 40.78 206 GLU A C 1
ATOM 1601 O O . GLU A 1 206 ? -16.067 29.246 57.619 1.00 40.78 206 GLU A O 1
ATOM 1606 N N . ALA A 1 207 ? -16.830 30.064 55.697 1.00 38.06 207 ALA A N 1
ATOM 1607 C CA . ALA A 1 207 ? -17.464 28.809 55.292 1.00 38.06 207 ALA A CA 1
ATOM 1608 C C . ALA A 1 207 ? -17.762 28.735 53.785 1.00 38.06 207 ALA A C 1
ATOM 1610 O O . ALA A 1 207 ? -18.809 28.245 53.377 1.00 38.06 207 ALA A O 1
ATOM 1611 N N . SER A 1 208 ? -16.836 29.167 52.924 1.00 35.28 208 SER A N 1
ATOM 1612 C CA . SER A 1 208 ? -16.946 28.915 51.476 1.00 35.28 208 SER A CA 1
ATOM 1613 C C . SER A 1 208 ? -15.658 28.327 50.900 1.00 35.28 208 SER A C 1
ATOM 1615 O O . SER A 1 208 ? -15.038 28.851 49.983 1.00 35.28 208 SER A O 1
ATOM 1617 N N . ASN A 1 209 ? -15.249 27.191 51.473 1.00 38.44 209 ASN A N 1
ATOM 1618 C CA . ASN A 1 209 ? -14.277 26.271 50.877 1.00 38.44 209 ASN A CA 1
ATOM 1619 C C . ASN A 1 209 ? -14.937 24.933 50.482 1.00 38.44 209 ASN A C 1
ATOM 1621 O O . ASN A 1 209 ? -14.356 23.858 50.620 1.00 38.44 209 ASN A O 1
ATOM 1625 N N . ARG A 1 210 ? -16.192 24.977 50.021 1.00 38.44 210 ARG A N 1
ATOM 1626 C CA . ARG A 1 210 ? -16.911 23.818 49.476 1.00 38.44 210 ARG A CA 1
ATOM 1627 C C . ARG A 1 210 ? -17.524 24.201 48.137 1.00 38.44 210 ARG A C 1
ATOM 1629 O O . ARG A 1 210 ? -18.579 24.816 48.092 1.00 38.44 210 ARG A O 1
ATOM 1636 N N . GLY A 1 211 ? -16.834 23.854 47.053 1.00 37.94 211 GLY A N 1
ATOM 1637 C CA . GLY A 1 211 ? -17.359 24.053 45.699 1.00 37.94 211 GLY A CA 1
ATOM 1638 C C . GLY A 1 211 ? -16.334 24.194 44.576 1.00 37.94 211 GLY A C 1
ATOM 1639 O O . GLY A 1 211 ? -16.727 24.373 43.434 1.00 37.94 211 GLY A O 1
ATOM 1640 N N . ARG A 1 212 ? -15.029 24.090 44.843 1.00 38.78 212 ARG A N 1
ATOM 1641 C CA . ARG A 1 212 ? -14.051 23.682 43.823 1.00 38.78 212 ARG A CA 1
ATOM 1642 C C . ARG A 1 212 ? -13.554 22.290 44.180 1.00 38.78 212 ARG A C 1
ATOM 1644 O O . ARG A 1 212 ? -12.412 22.113 44.587 1.00 38.78 212 ARG A O 1
ATOM 1651 N N . MET A 1 213 ? -14.432 21.293 44.056 1.00 37.31 213 MET A N 1
ATOM 1652 C CA . MET A 1 213 ? -13.923 19.963 43.743 1.00 37.31 213 MET A CA 1
ATOM 1653 C C . MET A 1 213 ? -13.276 20.110 42.371 1.00 37.31 213 MET A C 1
ATOM 1655 O O . MET A 1 213 ? -13.965 20.283 41.370 1.00 37.31 213 MET A O 1
ATOM 1659 N N . ALA A 1 214 ? -11.946 20.156 42.352 1.00 41.22 214 ALA A N 1
ATOM 1660 C CA . ALA A 1 214 ? -11.202 19.756 41.178 1.00 41.22 214 ALA A CA 1
ATOM 1661 C C . ALA A 1 214 ? -11.815 18.425 40.721 1.00 41.22 214 ALA A C 1
ATOM 1663 O O . ALA A 1 214 ? -11.856 17.486 41.518 1.00 41.22 214 ALA A O 1
ATOM 1664 N N . ASP A 1 215 ? -12.385 18.412 39.512 1.00 44.03 215 ASP A N 1
ATOM 1665 C CA . ASP A 1 215 ? -12.859 17.209 38.823 1.00 44.03 215 ASP A CA 1
ATOM 1666 C C . ASP A 1 215 ? -11.800 16.122 39.025 1.00 44.03 215 ASP A C 1
ATOM 1668 O O . ASP A 1 215 ? -10.720 16.186 38.432 1.00 44.03 215 ASP A O 1
ATOM 1672 N N . ALA A 1 216 ? -12.076 15.156 39.900 1.00 48.66 216 ALA A N 1
ATOM 1673 C CA . ALA A 1 216 ? -11.276 13.950 39.936 1.00 48.66 216 ALA A CA 1
ATOM 1674 C C . ALA A 1 216 ? -11.456 13.272 38.568 1.00 48.66 216 ALA A C 1
ATOM 1676 O O . ALA A 1 216 ? -12.592 13.224 38.078 1.00 48.66 216 ALA A O 1
ATOM 1677 N N . PRO A 1 217 ? -10.378 12.780 37.930 1.00 57.28 217 PRO A N 1
ATOM 1678 C CA . PRO A 1 217 ? -10.523 11.993 36.714 1.00 57.28 217 PRO A CA 1
ATOM 1679 C C . PRO A 1 217 ? -11.514 10.853 36.989 1.00 57.28 217 PRO A C 1
ATOM 1681 O O . PRO A 1 217 ? -11.506 10.313 38.103 1.00 57.28 217 PRO A O 1
ATOM 1684 N N . PRO A 1 218 ? -12.394 10.510 36.031 1.00 61.00 218 PRO A N 1
ATOM 1685 C CA . PRO A 1 218 ? -13.369 9.448 36.231 1.00 61.00 218 PRO A CA 1
ATOM 1686 C C . PRO A 1 218 ? -12.639 8.175 36.669 1.00 61.00 218 PRO A C 1
ATOM 1688 O O . PRO A 1 218 ? -11.778 7.653 35.962 1.00 61.00 218 PRO A O 1
ATOM 1691 N N . THR A 1 219 ? -12.940 7.702 37.877 1.00 65.94 219 THR A N 1
ATOM 1692 C CA . THR A 1 219 ? -12.371 6.467 38.414 1.00 65.94 219 THR A CA 1
ATOM 1693 C C . THR A 1 219 ? -13.061 5.293 37.736 1.00 65.94 219 THR A C 1
ATOM 1695 O O . THR A 1 219 ? -14.118 4.844 38.180 1.00 65.94 219 THR A O 1
ATOM 1698 N N . HIS A 1 220 ? -12.490 4.836 36.627 1.00 74.94 220 HIS A N 1
ATOM 1699 C CA . HIS A 1 220 ? -12.945 3.643 35.922 1.00 74.94 220 HIS A CA 1
ATOM 1700 C C . HIS A 1 220 ? -12.428 2.385 36.633 1.00 74.94 220 HIS A C 1
ATOM 1702 O O . HIS A 1 220 ? -11.239 2.284 36.935 1.00 74.94 220 HIS A O 1
ATOM 1708 N N . ASP A 1 221 ? -13.315 1.425 36.900 1.00 83.12 221 ASP A N 1
ATOM 1709 C CA . ASP A 1 221 ? -12.941 0.085 37.377 1.00 83.12 221 ASP A CA 1
ATOM 1710 C C . ASP A 1 221 ? -12.045 -0.599 36.316 1.00 83.12 221 ASP A C 1
ATOM 1712 O O . ASP A 1 221 ? -12.348 -0.483 35.120 1.00 83.12 221 ASP A O 1
ATOM 1716 N N . PRO A 1 222 ? -10.954 -1.307 36.683 1.00 81.50 222 PRO A N 1
ATOM 1717 C CA . PRO A 1 222 ? -10.151 -2.086 35.735 1.00 81.50 222 PRO A CA 1
ATOM 1718 C C . PRO A 1 222 ? -10.975 -3.020 34.832 1.00 81.50 222 PRO A C 1
ATOM 1720 O O . PRO A 1 222 ? -10.616 -3.198 33.667 1.00 81.50 222 PRO A O 1
ATOM 1723 N N . GLN A 1 223 ? -12.097 -3.573 35.307 1.00 82.69 223 GLN A N 1
ATOM 1724 C CA . GLN A 1 223 ? -12.981 -4.398 34.472 1.00 82.69 223 GLN A CA 1
ATOM 1725 C C . GLN A 1 223 ? -13.743 -3.569 33.419 1.00 82.69 223 GLN A C 1
ATOM 1727 O O . GLN A 1 223 ? -13.961 -4.013 32.288 1.00 82.69 223 GLN A O 1
ATOM 1732 N N . THR A 1 224 ? -14.120 -2.335 33.753 1.00 84.19 224 THR A N 1
ATOM 1733 C CA . THR A 1 224 ? -14.722 -1.395 32.796 1.00 84.19 224 THR A CA 1
ATOM 1734 C C . THR A 1 224 ? -13.697 -0.951 31.753 1.00 84.19 224 THR A C 1
ATOM 1736 O O . THR A 1 224 ? -14.027 -0.854 30.573 1.00 84.19 224 THR A O 1
ATOM 1739 N N . LEU A 1 225 ? -12.437 -0.746 32.151 1.00 85.50 225 LEU A N 1
ATOM 1740 C CA . LEU A 1 225 ? -11.357 -0.401 31.223 1.00 85.50 225 LEU A CA 1
ATOM 1741 C C . LEU A 1 225 ? -11.043 -1.537 30.242 1.00 85.50 225 LEU A C 1
ATOM 1743 O O . LEU A 1 225 ? -10.923 -1.279 29.046 1.00 85.50 225 LEU A O 1
ATOM 1747 N N . SER A 1 226 ? -10.955 -2.784 30.713 1.00 85.25 226 SER A N 1
ATOM 1748 C CA . SER A 1 226 ? -10.645 -3.926 29.840 1.00 85.25 226 SER A CA 1
ATOM 1749 C C . SER A 1 226 ? -11.760 -4.189 28.827 1.00 85.25 226 SER A C 1
ATOM 1751 O O . SER A 1 226 ? -11.505 -4.392 27.640 1.00 85.25 226 SER A O 1
ATOM 1753 N N . THR A 1 227 ? -13.020 -4.102 29.261 1.00 84.12 227 THR A N 1
ATOM 1754 C CA . THR A 1 227 ? -14.178 -4.257 28.368 1.00 84.12 227 THR A CA 1
ATOM 1755 C C . THR A 1 227 ? -14.297 -3.111 27.361 1.00 84.12 227 THR A C 1
ATOM 1757 O O . THR A 1 227 ? -14.609 -3.359 26.194 1.00 84.12 227 THR A O 1
ATOM 1760 N N . ALA A 1 228 ? -14.014 -1.872 27.773 1.00 85.94 228 ALA A N 1
ATOM 1761 C CA . ALA A 1 228 ? -13.972 -0.722 26.874 1.00 85.94 228 ALA A CA 1
ATOM 1762 C C . ALA A 1 228 ? -12.855 -0.857 25.828 1.00 85.94 228 ALA A C 1
ATOM 1764 O O . ALA A 1 228 ? -13.104 -0.644 24.643 1.00 85.94 228 ALA A O 1
ATOM 1765 N N . HIS A 1 229 ? -11.657 -1.271 26.247 1.00 88.19 229 HIS A N 1
ATOM 1766 C CA . HIS A 1 229 ? -10.512 -1.484 25.365 1.00 88.19 229 HIS A CA 1
ATOM 1767 C C . HIS A 1 229 ? -10.764 -2.592 24.332 1.00 88.19 229 HIS A C 1
ATOM 1769 O O . HIS A 1 229 ? -10.540 -2.388 23.138 1.00 88.19 229 HIS A O 1
ATOM 1775 N N . ALA A 1 230 ? -11.313 -3.734 24.757 1.00 84.81 230 ALA A N 1
ATOM 1776 C CA . ALA A 1 230 ? -11.672 -4.819 23.845 1.00 84.81 230 ALA A CA 1
ATOM 1777 C C . ALA A 1 230 ? -12.708 -4.367 22.798 1.00 84.81 230 ALA A C 1
ATOM 1779 O O . ALA A 1 230 ? -12.585 -4.688 21.615 1.00 84.81 230 ALA A O 1
ATOM 1780 N N . ARG A 1 231 ? -13.705 -3.566 23.209 1.00 84.56 231 ARG A N 1
ATOM 1781 C CA . ARG A 1 231 ? -14.700 -2.990 22.289 1.00 84.56 231 ARG A CA 1
ATOM 1782 C C . ARG A 1 231 ? -14.076 -1.976 21.330 1.00 84.56 231 ARG A C 1
ATOM 1784 O O . ARG A 1 231 ? -14.396 -2.002 20.143 1.00 84.56 231 ARG A O 1
ATOM 1791 N N . PHE A 1 232 ? -13.185 -1.115 21.821 1.00 87.88 232 PHE A N 1
ATOM 1792 C CA . PHE A 1 232 ? -12.422 -0.174 21.000 1.00 87.88 232 PHE A CA 1
ATOM 1793 C C . PHE A 1 232 ? -11.646 -0.906 19.901 1.00 87.88 232 PHE A C 1
ATOM 1795 O O . PHE A 1 232 ? -11.773 -0.549 18.733 1.00 87.88 232 PHE A O 1
ATOM 1802 N N . LEU A 1 233 ? -10.919 -1.970 20.250 1.00 88.69 233 LEU A N 1
ATOM 1803 C CA . LEU A 1 233 ? -10.140 -2.756 19.294 1.00 88.69 233 LEU A CA 1
ATOM 1804 C C . LEU A 1 233 ? -10.996 -3.499 18.270 1.00 88.69 233 LEU A C 1
ATOM 1806 O O . LEU A 1 233 ? -10.659 -3.491 17.087 1.00 88.69 233 LEU A O 1
ATOM 1810 N N . ALA A 1 234 ? -12.099 -4.114 18.700 1.00 84.94 234 ALA A N 1
ATOM 1811 C CA . ALA A 1 234 ? -13.025 -4.784 17.789 1.00 84.94 234 ALA A CA 1
ATOM 1812 C C . ALA A 1 234 ? -13.612 -3.794 16.769 1.00 84.94 234 ALA A C 1
ATOM 1814 O O . ALA A 1 234 ? -13.542 -4.035 15.563 1.00 84.94 234 ALA A O 1
ATOM 1815 N N . THR A 1 235 ? -14.067 -2.635 17.256 1.00 86.38 235 THR A N 1
ATOM 1816 C CA . THR A 1 235 ? -14.595 -1.557 16.406 1.00 86.38 235 THR A CA 1
ATOM 1817 C C . THR A 1 235 ? -13.508 -1.014 15.478 1.00 86.38 235 THR A C 1
ATOM 1819 O O . THR A 1 235 ? -13.748 -0.763 14.301 1.00 86.38 235 THR A O 1
ATOM 1822 N N . LEU A 1 236 ? -12.277 -0.851 15.971 1.00 89.19 236 LEU A N 1
ATOM 1823 C CA . LEU A 1 236 ? -11.151 -0.391 15.163 1.00 89.19 236 LEU A CA 1
ATOM 1824 C C . LEU A 1 236 ? -10.829 -1.385 14.040 1.00 89.19 236 LEU A C 1
ATOM 1826 O O . LEU A 1 236 ? -10.634 -0.972 12.901 1.00 89.19 236 LEU A O 1
ATOM 1830 N N . ALA A 1 237 ? -10.805 -2.687 14.328 1.00 88.25 237 ALA A N 1
ATOM 1831 C CA . ALA A 1 237 ? -10.564 -3.717 13.322 1.00 88.25 237 ALA A CA 1
ATOM 1832 C C . ALA A 1 237 ? -11.670 -3.747 12.255 1.00 88.25 237 ALA A C 1
ATOM 1834 O O . ALA A 1 237 ? -11.367 -3.832 11.061 1.00 88.25 237 ALA A O 1
ATOM 1835 N N . HIS A 1 238 ? -12.934 -3.616 12.669 1.00 87.19 238 HIS A N 1
ATOM 1836 C CA . HIS A 1 238 ? -14.066 -3.497 11.752 1.00 87.19 238 HIS A CA 1
ATOM 1837 C C . HIS A 1 238 ? -13.936 -2.243 10.873 1.00 87.19 238 HIS A C 1
ATOM 1839 O O . HIS A 1 238 ? -14.010 -2.333 9.645 1.00 87.19 238 HIS A O 1
ATOM 1845 N N . ARG A 1 239 ? -13.613 -1.090 11.473 1.00 87.19 239 ARG A N 1
ATOM 1846 C CA . ARG A 1 239 ? -13.474 0.184 10.752 1.00 87.19 239 ARG A CA 1
ATOM 1847 C C . ARG A 1 239 ? -12.251 0.300 9.855 1.00 87.19 239 ARG A C 1
ATOM 1849 O O . ARG A 1 239 ? -12.251 1.059 8.890 1.00 87.19 239 ARG A O 1
ATOM 1856 N N . LEU A 1 240 ? -11.213 -0.477 10.131 1.00 89.44 240 LEU A N 1
ATOM 1857 C CA . LEU A 1 240 ? -10.066 -0.631 9.240 1.00 89.44 240 LEU A CA 1
ATOM 1858 C C . LEU A 1 240 ? -10.334 -1.604 8.081 1.00 89.44 240 LEU A C 1
ATOM 1860 O O . LEU A 1 240 ? -9.423 -1.858 7.292 1.00 89.44 240 LEU A O 1
ATOM 1864 N N . LEU A 1 241 ? -11.563 -2.128 7.966 1.00 88.81 241 LEU A N 1
ATOM 1865 C CA . LEU A 1 241 ? -11.997 -3.091 6.950 1.00 88.81 241 LEU A CA 1
ATOM 1866 C C . LEU A 1 241 ? -11.269 -4.443 7.039 1.00 88.81 241 LEU A C 1
ATOM 1868 O O . LEU A 1 241 ? -11.274 -5.221 6.087 1.00 88.81 241 LEU A O 1
ATOM 1872 N N . LEU A 1 242 ? -10.662 -4.754 8.192 1.00 86.56 242 LEU A N 1
ATOM 1873 C CA . LEU A 1 242 ? -9.929 -6.008 8.406 1.00 86.56 242 LEU A CA 1
ATOM 1874 C C . LEU A 1 242 ? -10.855 -7.219 8.529 1.00 86.56 242 LEU A C 1
ATOM 1876 O O . LEU A 1 242 ? -10.432 -8.348 8.289 1.00 86.56 242 LEU A O 1
ATOM 1880 N N . THR A 1 243 ? -12.118 -6.987 8.881 1.00 84.75 243 THR A N 1
ATOM 1881 C CA . THR A 1 243 ? -13.160 -8.017 8.967 1.00 84.75 243 THR A CA 1
ATOM 1882 C C . THR A 1 243 ? -13.667 -8.462 7.596 1.00 84.75 243 THR A C 1
ATOM 1884 O O . THR A 1 243 ? -14.325 -9.496 7.506 1.00 84.75 243 THR A O 1
ATOM 1887 N N . GLN A 1 244 ? -13.346 -7.723 6.527 1.00 87.75 244 GLN A N 1
ATOM 1888 C CA . GLN A 1 244 ? -13.846 -7.968 5.177 1.00 87.75 244 GLN A CA 1
ATOM 1889 C C . GLN A 1 244 ? -12.790 -8.667 4.301 1.00 87.75 244 GLN A C 1
ATOM 1891 O O . GLN A 1 244 ? -11.906 -7.999 3.753 1.00 87.75 244 GLN A O 1
ATOM 1896 N N . PRO A 1 245 ? -12.878 -9.999 4.091 1.00 86.25 245 PRO A N 1
ATOM 1897 C CA . PRO A 1 245 ? -11.861 -10.754 3.354 1.00 86.25 245 PRO A CA 1
ATOM 1898 C C . PRO A 1 245 ? -11.762 -10.330 1.885 1.00 86.25 245 PRO A C 1
ATOM 1900 O O . PRO A 1 245 ? -10.675 -10.254 1.327 1.00 86.25 245 PRO A O 1
ATOM 1903 N N . ARG A 1 246 ? -12.887 -9.965 1.256 1.00 89.56 246 ARG A N 1
ATOM 1904 C CA . ARG A 1 246 ? -12.905 -9.526 -0.151 1.00 89.56 246 ARG A CA 1
ATOM 1905 C C . ARG A 1 246 ? -12.049 -8.284 -0.384 1.00 89.56 246 ARG A C 1
ATOM 1907 O O . ARG A 1 246 ? -11.352 -8.195 -1.391 1.00 89.56 246 ARG A O 1
ATOM 1914 N N . PHE A 1 247 ? -12.108 -7.338 0.550 1.00 90.75 247 PHE A N 1
ATOM 1915 C CA . PHE A 1 247 ? -11.323 -6.114 0.485 1.00 90.75 247 PHE A CA 1
ATOM 1916 C C . PHE A 1 247 ? -9.847 -6.392 0.796 1.00 90.75 247 PHE A C 1
ATOM 1918 O O . PHE A 1 247 ? -8.966 -5.954 0.054 1.00 90.75 247 PHE A O 1
ATOM 1925 N N . THR A 1 248 ? -9.561 -7.165 1.848 1.00 90.56 248 THR A N 1
ATOM 1926 C CA . THR A 1 248 ? -8.179 -7.459 2.253 1.00 90.56 248 THR A CA 1
ATOM 1927 C C . THR A 1 248 ? -7.429 -8.314 1.228 1.00 90.56 248 THR A C 1
ATOM 1929 O O . THR A 1 248 ? -6.262 -8.033 0.954 1.00 90.56 248 THR A O 1
ATOM 1932 N N . GLU A 1 249 ? -8.084 -9.286 0.589 1.00 91.19 249 GLU A N 1
ATOM 1933 C CA . GLU A 1 249 ? -7.520 -10.082 -0.511 1.00 91.19 249 GLU A CA 1
ATOM 1934 C C . GLU A 1 249 ? -7.204 -9.219 -1.739 1.00 91.19 249 GLU A C 1
ATOM 1936 O O . GLU A 1 249 ? -6.104 -9.303 -2.298 1.00 91.19 249 GLU A O 1
ATOM 1941 N N . ALA A 1 250 ? -8.140 -8.351 -2.141 1.00 92.94 250 ALA A N 1
ATOM 1942 C CA . ALA A 1 250 ? -7.948 -7.437 -3.264 1.00 92.94 250 ALA A CA 1
ATOM 1943 C C . ALA A 1 250 ? -6.786 -6.464 -3.005 1.00 92.94 250 ALA A C 1
ATOM 1945 O O . ALA A 1 250 ? -5.916 -6.277 -3.863 1.00 92.94 250 ALA A O 1
ATOM 1946 N N . LEU A 1 251 ? -6.725 -5.895 -1.799 1.00 93.44 251 LEU A N 1
ATOM 1947 C CA . LEU A 1 251 ? -5.657 -4.991 -1.393 1.00 93.44 251 LEU A CA 1
ATOM 1948 C C . LEU A 1 251 ? -4.307 -5.713 -1.325 1.00 93.44 251 LEU A C 1
ATOM 1950 O O . LEU A 1 251 ? -3.317 -5.206 -1.846 1.00 93.44 251 LEU A O 1
ATOM 1954 N N . TYR A 1 252 ? -4.249 -6.920 -0.761 1.00 93.00 252 TYR A N 1
ATOM 1955 C CA . TYR A 1 252 ? -3.024 -7.721 -0.727 1.00 9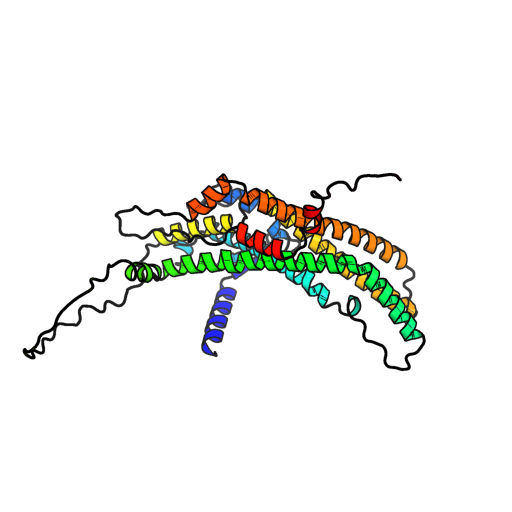3.00 252 TYR A CA 1
ATOM 1956 C C . TYR A 1 252 ? -2.485 -8.020 -2.135 1.00 93.00 252 TYR A C 1
ATOM 1958 O O . TYR A 1 252 ? -1.286 -7.856 -2.403 1.00 93.00 252 TYR A O 1
ATOM 1966 N N . ALA A 1 253 ? -3.364 -8.418 -3.061 1.00 93.81 253 ALA A N 1
ATOM 1967 C CA . ALA A 1 253 ? -2.988 -8.664 -4.450 1.00 93.81 253 ALA A CA 1
ATOM 1968 C C . ALA A 1 253 ? -2.432 -7.393 -5.113 1.00 93.81 253 ALA A C 1
ATOM 1970 O O . ALA A 1 253 ? -1.390 -7.442 -5.775 1.00 93.81 253 ALA A O 1
ATOM 1971 N N . LEU A 1 254 ? -3.071 -6.243 -4.875 1.00 94.88 254 LEU A N 1
ATOM 1972 C CA . LEU A 1 254 ? -2.602 -4.947 -5.352 1.00 94.88 254 LEU A CA 1
ATOM 1973 C C . LEU A 1 254 ? -1.210 -4.598 -4.801 1.00 94.88 254 LEU A C 1
ATOM 1975 O O . LEU A 1 254 ? -0.319 -4.270 -5.587 1.00 94.88 254 LEU A O 1
ATOM 1979 N N . LEU A 1 255 ? -0.987 -4.712 -3.488 1.00 94.62 255 LEU A N 1
ATOM 1980 C CA . LEU A 1 255 ? 0.317 -4.440 -2.865 1.00 94.62 255 LEU A CA 1
ATOM 1981 C C . LEU A 1 255 ? 1.420 -5.336 -3.446 1.00 94.62 255 LEU A C 1
ATOM 1983 O O . LEU A 1 255 ? 2.513 -4.861 -3.757 1.00 94.62 255 LEU A O 1
ATOM 1987 N N . THR A 1 256 ? 1.116 -6.612 -3.686 1.00 94.12 256 THR A N 1
ATOM 1988 C CA . THR A 1 256 ? 2.040 -7.543 -4.349 1.00 94.12 256 THR A CA 1
ATOM 1989 C C . THR A 1 256 ? 2.386 -7.084 -5.768 1.00 94.12 256 THR A C 1
ATOM 1991 O O . THR A 1 256 ? 3.545 -7.099 -6.186 1.00 94.12 256 THR A O 1
ATOM 1994 N N . HIS A 1 257 ? 1.389 -6.646 -6.538 1.00 95.12 257 HIS A N 1
ATOM 1995 C CA . HIS A 1 257 ? 1.604 -6.151 -7.899 1.00 95.12 257 HIS A CA 1
ATOM 1996 C C . HIS A 1 257 ? 2.409 -4.849 -7.928 1.00 95.12 257 HIS A C 1
ATOM 1998 O O . HIS A 1 257 ? 3.246 -4.663 -8.811 1.00 95.12 257 HIS A O 1
ATOM 2004 N N . ILE A 1 258 ? 2.212 -3.982 -6.939 1.00 95.25 258 ILE A N 1
ATOM 2005 C CA . ILE A 1 258 ? 3.006 -2.772 -6.745 1.00 95.25 258 ILE A CA 1
ATOM 2006 C C . ILE A 1 258 ? 4.475 -3.115 -6.459 1.00 95.25 258 ILE A C 1
ATOM 2008 O O . ILE A 1 258 ? 5.378 -2.524 -7.055 1.00 95.25 258 ILE A O 1
ATOM 2012 N N . ASP A 1 259 ? 4.736 -4.111 -5.615 1.00 93.75 259 ASP A N 1
ATOM 2013 C CA . ASP A 1 259 ? 6.099 -4.561 -5.337 1.00 93.75 259 ASP A CA 1
ATOM 2014 C C . ASP A 1 259 ? 6.791 -5.112 -6.597 1.00 93.75 259 ASP A C 1
ATOM 2016 O O . ASP A 1 259 ? 7.968 -4.815 -6.835 1.00 93.75 259 ASP A O 1
ATOM 2020 N N . HIS A 1 260 ? 6.062 -5.842 -7.449 1.00 94.88 260 HIS A N 1
ATOM 2021 C CA . HIS A 1 260 ? 6.563 -6.287 -8.754 1.00 94.88 260 HIS A CA 1
ATOM 2022 C C . HIS A 1 260 ? 6.838 -5.113 -9.705 1.00 94.88 260 HIS A C 1
ATOM 2024 O O . HIS A 1 260 ? 7.847 -5.125 -10.410 1.00 94.88 260 HIS A O 1
ATOM 2030 N N . LEU A 1 261 ? 5.991 -4.078 -9.707 1.00 94.69 261 LEU A N 1
ATOM 2031 C CA . LEU A 1 261 ? 6.197 -2.875 -10.518 1.00 94.69 261 LEU A CA 1
ATOM 2032 C C . LEU A 1 261 ? 7.523 -2.201 -10.139 1.00 94.69 261 LEU A C 1
ATOM 2034 O O . LEU A 1 261 ? 8.363 -1.946 -11.002 1.00 94.69 261 LEU A O 1
ATOM 2038 N N . VAL A 1 262 ? 7.742 -1.985 -8.838 1.00 94.12 262 VAL A N 1
ATOM 2039 C CA . VAL A 1 262 ? 8.978 -1.393 -8.303 1.00 94.12 262 VAL A CA 1
ATOM 2040 C C . VAL A 1 262 ? 10.193 -2.254 -8.653 1.00 94.12 262 VAL A C 1
ATOM 2042 O O . VAL A 1 262 ? 11.228 -1.721 -9.059 1.00 94.12 262 VAL A O 1
ATOM 2045 N N . LEU A 1 263 ? 10.081 -3.579 -8.519 1.00 94.56 263 LEU A N 1
ATOM 2046 C CA . LEU A 1 263 ? 11.152 -4.518 -8.852 1.00 94.56 263 LEU A CA 1
ATOM 2047 C C . LEU A 1 263 ? 11.554 -4.419 -10.330 1.00 94.56 263 LEU A C 1
ATOM 2049 O O . LEU A 1 263 ? 12.737 -4.258 -10.631 1.00 94.56 263 LEU A O 1
ATOM 2053 N N . HIS A 1 264 ? 10.586 -4.480 -11.247 1.00 94.19 264 HIS A N 1
ATOM 2054 C CA . HIS A 1 264 ? 10.860 -4.421 -12.683 1.00 94.19 264 HIS A CA 1
ATOM 2055 C C . HIS A 1 264 ? 11.405 -3.056 -13.110 1.00 94.19 264 HIS A C 1
ATOM 2057 O O . HIS A 1 264 ? 12.347 -3.013 -13.896 1.00 94.19 264 HIS A O 1
ATOM 2063 N N . MET A 1 265 ? 10.908 -1.950 -12.542 1.00 92.69 265 MET A N 1
ATOM 2064 C CA . MET A 1 265 ? 11.461 -0.617 -12.818 1.00 92.69 265 MET A CA 1
ATOM 2065 C C . MET A 1 265 ? 12.915 -0.479 -12.345 1.00 92.69 265 MET A C 1
ATOM 2067 O O . MET A 1 265 ? 13.743 0.078 -13.065 1.00 92.69 265 MET A O 1
ATOM 2071 N N . ARG A 1 266 ? 13.264 -1.019 -11.167 1.00 92.44 266 ARG A N 1
ATOM 2072 C CA . ARG A 1 266 ? 14.655 -1.029 -10.677 1.00 92.44 266 ARG A CA 1
ATOM 2073 C C . ARG A 1 266 ? 15.561 -1.925 -11.517 1.00 92.44 266 ARG A C 1
ATOM 2075 O O . ARG A 1 266 ? 16.678 -1.519 -11.827 1.00 92.44 266 ARG A O 1
ATOM 2082 N N . ARG A 1 267 ? 15.083 -3.106 -11.923 1.00 93.06 267 ARG A N 1
ATOM 2083 C CA . ARG A 1 267 ? 15.833 -4.002 -12.817 1.00 93.06 267 ARG A CA 1
ATOM 2084 C C . ARG A 1 267 ? 16.095 -3.339 -14.168 1.00 93.06 267 ARG A C 1
ATOM 2086 O O . ARG A 1 267 ? 17.236 -3.319 -14.610 1.00 93.06 267 ARG A O 1
ATOM 2093 N N . LEU A 1 268 ? 15.073 -2.735 -14.775 1.00 92.44 268 LEU A N 1
ATOM 2094 C CA . LEU A 1 268 ? 15.207 -2.019 -16.044 1.00 92.44 268 LEU A CA 1
ATOM 2095 C C . LEU A 1 268 ? 16.189 -0.847 -15.937 1.00 92.44 268 LEU A C 1
ATOM 2097 O O . LEU A 1 268 ? 16.991 -0.624 -16.836 1.00 92.44 268 LEU A O 1
ATOM 2101 N N . HIS A 1 269 ? 16.185 -0.133 -14.808 1.00 90.62 269 HIS A N 1
ATOM 2102 C CA . HIS A 1 269 ? 17.174 0.910 -14.564 1.00 90.62 269 HIS A CA 1
ATOM 2103 C C . HIS A 1 269 ? 18.609 0.379 -14.550 1.00 90.62 269 HIS A C 1
ATOM 2105 O O . HIS A 1 269 ? 19.486 0.992 -15.154 1.00 90.62 269 HIS A O 1
ATOM 2111 N N . SER A 1 270 ? 18.837 -0.752 -13.878 1.00 91.12 270 SER A N 1
ATOM 2112 C CA . SER A 1 270 ? 20.148 -1.402 -13.842 1.00 91.12 270 SER A CA 1
ATOM 2113 C C . SER A 1 270 ? 20.608 -1.823 -15.238 1.00 91.12 270 SER A C 1
ATOM 2115 O O . SER A 1 270 ? 21.775 -1.626 -15.558 1.00 91.12 270 SER A O 1
ATOM 2117 N N . ILE A 1 271 ? 19.695 -2.345 -16.066 1.00 91.38 271 ILE A N 1
ATOM 2118 C CA . ILE A 1 271 ? 19.977 -2.724 -17.461 1.00 91.38 271 ILE A CA 1
ATOM 2119 C C . ILE A 1 271 ? 20.346 -1.487 -18.290 1.00 91.38 271 ILE A C 1
ATOM 2121 O O . ILE A 1 271 ? 21.315 -1.505 -19.037 1.00 91.38 271 ILE A O 1
ATOM 2125 N N . PHE A 1 272 ? 19.638 -0.366 -18.126 1.00 89.81 272 PHE A N 1
ATOM 2126 C CA . PHE A 1 272 ? 20.010 0.870 -18.823 1.00 89.81 272 PHE A CA 1
ATOM 2127 C C . PHE A 1 272 ? 21.401 1.372 -18.440 1.00 89.81 272 PHE A C 1
ATOM 2129 O O . PHE A 1 272 ? 22.132 1.824 -19.318 1.00 89.81 272 PHE A O 1
ATOM 2136 N N . ILE A 1 273 ? 21.775 1.275 -17.160 1.00 88.69 273 ILE A N 1
ATOM 2137 C CA . ILE A 1 273 ? 23.119 1.646 -16.702 1.00 88.69 273 ILE A CA 1
ATOM 2138 C C . ILE A 1 273 ? 24.175 0.727 -17.324 1.00 88.69 273 ILE A C 1
ATOM 2140 O O . ILE A 1 273 ? 25.207 1.227 -17.766 1.00 88.69 273 ILE A O 1
ATOM 2144 N N . SER A 1 274 ? 23.936 -0.588 -17.378 1.00 89.44 274 SER A N 1
ATOM 2145 C CA . SER A 1 274 ? 24.896 -1.511 -17.988 1.00 89.44 274 SER A CA 1
ATOM 2146 C C . SER A 1 274 ? 25.034 -1.262 -19.488 1.00 89.44 274 SER A C 1
ATOM 2148 O O . SER A 1 274 ? 26.156 -1.132 -19.955 1.00 89.44 274 SER A O 1
ATOM 2150 N N . MET A 1 275 ? 23.931 -1.069 -20.220 1.00 87.56 275 MET A N 1
ATOM 2151 C CA . MET A 1 275 ? 23.970 -0.744 -21.655 1.00 87.56 275 MET A CA 1
ATOM 2152 C C . MET A 1 275 ? 24.697 0.574 -21.948 1.00 87.56 275 MET A C 1
ATOM 2154 O O . MET A 1 275 ? 25.427 0.672 -22.932 1.00 87.56 275 MET A O 1
ATOM 2158 N N . ASP A 1 276 ? 24.507 1.598 -21.109 1.00 86.94 276 ASP A N 1
ATOM 2159 C CA . ASP A 1 276 ? 25.242 2.860 -21.246 1.00 86.94 276 ASP A CA 1
ATOM 2160 C C . ASP A 1 276 ? 26.744 2.652 -20.992 1.00 86.94 276 ASP A C 1
ATOM 2162 O O . ASP A 1 276 ? 27.570 3.211 -21.710 1.00 86.94 276 ASP A O 1
ATOM 2166 N N . LEU A 1 277 ? 27.110 1.794 -20.035 1.00 87.25 277 LEU A N 1
ATOM 2167 C CA . LEU A 1 277 ? 28.505 1.447 -19.767 1.00 87.25 277 LEU A CA 1
ATOM 2168 C C . LEU A 1 277 ? 29.152 0.681 -20.935 1.00 87.25 277 LEU A C 1
ATOM 2170 O O . LEU A 1 277 ? 30.289 0.988 -21.298 1.00 87.25 277 LEU A O 1
ATOM 2174 N N . GLU A 1 278 ? 28.442 -0.266 -21.557 1.00 88.19 278 GLU A N 1
ATOM 2175 C CA . GLU A 1 278 ? 28.952 -0.976 -22.738 1.00 88.19 278 GLU A CA 1
ATOM 2176 C C . GLU A 1 278 ? 29.160 -0.010 -23.910 1.00 88.19 278 GLU A C 1
ATOM 2178 O O . GLU A 1 278 ? 30.191 -0.049 -24.582 1.00 88.19 278 GLU A O 1
ATOM 2183 N N . ALA A 1 279 ? 28.203 0.896 -24.133 1.00 84.50 279 ALA A N 1
ATOM 2184 C CA . ALA A 1 279 ? 28.221 1.800 -25.274 1.00 84.50 279 ALA A CA 1
ATOM 2185 C C . ALA A 1 279 ? 29.214 2.966 -25.131 1.00 84.50 279 ALA A C 1
ATOM 2187 O O . ALA A 1 279 ? 29.765 3.410 -26.139 1.00 84.50 279 ALA A O 1
ATOM 2188 N N . ASP A 1 280 ? 29.434 3.469 -23.912 1.00 84.12 280 ASP A N 1
ATOM 2189 C CA . ASP A 1 280 ? 30.251 4.664 -23.675 1.00 84.12 280 ASP A CA 1
ATOM 2190 C C . ASP A 1 280 ? 31.670 4.320 -23.181 1.00 84.12 280 ASP A C 1
ATOM 2192 O O . ASP A 1 280 ? 32.620 5.036 -23.500 1.00 84.12 280 ASP A O 1
ATOM 2196 N N . ALA A 1 281 ? 31.841 3.219 -22.437 1.00 84.38 281 ALA A N 1
ATOM 2197 C CA . ALA A 1 281 ? 33.136 2.779 -21.906 1.00 84.38 281 ALA A CA 1
ATOM 2198 C C . ALA A 1 281 ? 33.669 1.487 -22.556 1.00 84.38 281 ALA A C 1
ATOM 2200 O O . ALA A 1 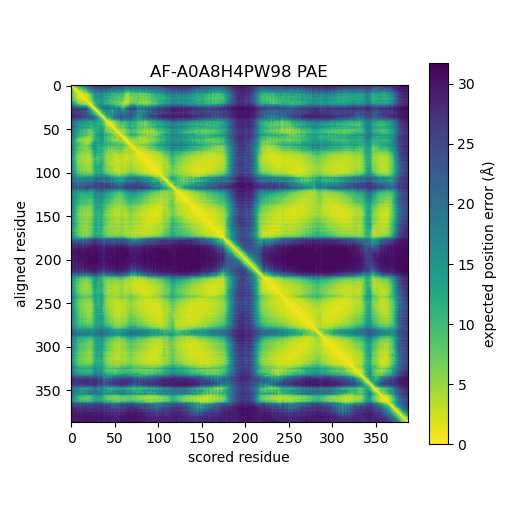281 ? 34.800 1.091 -22.269 1.00 84.38 281 ALA A O 1
ATOM 2201 N N . GLY A 1 282 ? 32.889 0.825 -23.421 1.00 81.06 282 GLY A N 1
ATOM 2202 C CA . GLY A 1 282 ? 33.296 -0.416 -24.091 1.00 81.06 282 GLY A CA 1
ATOM 2203 C C . GLY A 1 282 ? 33.402 -1.624 -23.155 1.00 81.06 282 GLY A C 1
ATOM 2204 O O . GLY A 1 282 ? 34.032 -2.619 -23.513 1.00 81.06 282 GLY A O 1
ATOM 2205 N N . VAL A 1 283 ? 32.838 -1.539 -21.945 1.00 80.81 283 VAL A N 1
ATOM 2206 C CA . VAL A 1 283 ? 32.862 -2.625 -20.956 1.00 80.81 283 VAL A CA 1
ATOM 2207 C C . VAL A 1 283 ? 31.738 -3.597 -21.290 1.00 80.81 283 VAL A C 1
ATOM 2209 O O . VAL A 1 283 ? 30.624 -3.413 -20.824 1.00 80.81 283 VAL A O 1
ATOM 2212 N N . VAL A 1 284 ? 32.028 -4.593 -22.124 1.00 79.31 284 VAL A N 1
ATOM 2213 C CA . VAL A 1 284 ? 31.044 -5.593 -22.568 1.00 79.31 284 VAL A CA 1
ATOM 2214 C C . VAL A 1 284 ? 31.087 -6.824 -21.667 1.00 79.31 284 VAL A C 1
ATOM 2216 O O . VAL A 1 284 ? 32.163 -7.392 -21.455 1.00 79.31 284 VAL A O 1
ATOM 2219 N N . ASP A 1 285 ? 29.928 -7.272 -21.182 1.00 78.81 285 ASP A N 1
ATOM 2220 C CA . ASP A 1 285 ? 29.804 -8.582 -20.535 1.00 78.81 285 ASP A CA 1
ATOM 2221 C C . ASP A 1 285 ? 29.466 -9.659 -21.578 1.00 78.81 285 ASP A C 1
ATOM 2223 O O . ASP A 1 285 ? 28.336 -9.784 -22.042 1.00 78.81 285 ASP A O 1
ATOM 2227 N N . ALA A 1 286 ? 30.459 -10.473 -21.949 1.00 73.88 286 ALA A N 1
ATOM 2228 C CA . ALA A 1 286 ? 30.321 -11.492 -22.993 1.00 73.88 286 ALA A CA 1
ATOM 2229 C C . ALA A 1 286 ? 29.293 -12.601 -22.676 1.00 73.88 286 ALA A C 1
ATOM 2231 O O . ALA A 1 286 ? 28.985 -13.411 -23.552 1.00 73.88 286 ALA A O 1
ATOM 2232 N N . PHE A 1 287 ? 28.787 -12.671 -21.441 1.00 74.62 287 PHE A N 1
ATOM 2233 C CA . PHE A 1 287 ? 27.838 -13.694 -21.006 1.00 74.62 287 PHE A CA 1
ATOM 2234 C C . PHE A 1 287 ? 26.395 -13.188 -20.870 1.00 74.62 287 PHE A C 1
ATOM 2236 O O . PHE A 1 287 ? 25.517 -13.992 -20.545 1.00 74.62 287 PHE A O 1
ATOM 2243 N N . VAL A 1 288 ? 26.125 -11.900 -21.122 1.00 83.06 288 VAL A N 1
ATOM 2244 C CA . VAL A 1 288 ? 24.803 -11.290 -20.913 1.00 83.06 288 VAL A CA 1
ATOM 2245 C C . VAL A 1 288 ? 24.291 -10.636 -22.195 1.00 83.06 288 VAL A C 1
ATOM 2247 O O . VAL A 1 288 ? 24.932 -9.766 -22.769 1.00 83.06 288 VAL A O 1
ATOM 2250 N N . ASP A 1 289 ? 23.090 -11.028 -22.623 1.00 86.88 289 ASP A N 1
ATOM 2251 C CA . ASP A 1 289 ? 22.369 -10.371 -23.717 1.00 86.88 289 ASP A CA 1
ATOM 2252 C C . ASP A 1 289 ? 21.451 -9.281 -23.141 1.00 86.88 289 ASP A C 1
ATOM 2254 O O . ASP A 1 289 ? 20.307 -9.539 -22.755 1.00 86.88 289 ASP A O 1
ATOM 2258 N N . LEU A 1 290 ? 21.982 -8.059 -23.027 1.00 86.44 290 LEU A N 1
ATOM 2259 C CA . LEU A 1 290 ? 21.278 -6.930 -22.412 1.00 86.44 290 LEU A CA 1
ATOM 2260 C C . LEU A 1 290 ? 20.061 -6.457 -23.218 1.00 86.44 290 LEU A C 1
ATOM 2262 O O . LEU A 1 290 ? 19.091 -5.990 -22.621 1.00 86.44 290 LEU A O 1
ATOM 2266 N N . GLU A 1 291 ? 20.084 -6.585 -24.547 1.00 87.00 291 GLU A N 1
ATOM 2267 C CA . GLU A 1 291 ? 18.970 -6.168 -25.410 1.00 87.00 291 GLU A CA 1
ATOM 2268 C C . GLU A 1 291 ? 17.765 -7.096 -25.234 1.00 87.00 291 GLU A C 1
ATOM 2270 O O . GLU A 1 291 ? 16.619 -6.645 -25.114 1.00 87.00 291 GLU A O 1
ATOM 2275 N N . ARG A 1 292 ? 18.020 -8.407 -25.155 1.00 90.62 292 ARG A N 1
ATOM 2276 C CA . ARG A 1 292 ? 16.980 -9.386 -24.837 1.00 90.62 292 ARG A CA 1
ATOM 2277 C C . ARG A 1 292 ? 16.417 -9.171 -23.435 1.00 90.62 292 ARG A C 1
ATOM 2279 O O . ARG A 1 292 ? 15.196 -9.164 -23.264 1.00 90.62 292 ARG A O 1
ATOM 2286 N N . ASP A 1 293 ? 17.288 -8.952 -22.453 1.00 91.12 293 ASP A N 1
ATOM 2287 C CA . ASP A 1 293 ? 16.889 -8.697 -21.069 1.00 91.12 293 ASP A CA 1
ATOM 2288 C C . ASP A 1 293 ? 16.048 -7.413 -20.936 1.00 91.12 293 ASP A C 1
ATOM 2290 O O . ASP A 1 293 ? 15.061 -7.397 -20.194 1.00 91.12 293 ASP A O 1
ATOM 2294 N N . GLU A 1 294 ? 16.379 -6.350 -21.682 1.00 92.69 294 GLU A N 1
ATOM 2295 C CA . GLU A 1 294 ? 15.566 -5.130 -21.765 1.00 92.69 294 GLU A CA 1
ATOM 2296 C C . GLU A 1 294 ? 14.155 -5.447 -22.281 1.00 92.69 294 GLU A C 1
ATOM 2298 O O . GLU A 1 294 ? 13.158 -5.066 -21.654 1.00 92.69 294 GLU A O 1
ATOM 2303 N N . GLY A 1 295 ? 14.061 -6.169 -23.402 1.00 91.81 295 GLY A N 1
ATOM 2304 C CA . GLY A 1 295 ? 12.791 -6.554 -24.017 1.00 91.81 295 GLY A CA 1
ATOM 2305 C C . GLY A 1 295 ? 11.903 -7.380 -23.083 1.00 91.81 295 GLY A C 1
ATOM 2306 O O . GLY A 1 295 ? 10.716 -7.069 -22.915 1.00 91.81 295 GLY A O 1
ATOM 2307 N N . ASP A 1 296 ? 12.487 -8.379 -22.420 1.00 94.06 296 ASP A N 1
ATOM 2308 C CA . ASP A 1 296 ? 11.789 -9.261 -21.482 1.00 94.06 296 ASP A CA 1
ATOM 2309 C C . ASP A 1 296 ? 11.285 -8.485 -20.254 1.00 94.06 296 ASP A C 1
ATOM 2311 O O . ASP A 1 296 ? 10.121 -8.612 -19.855 1.00 94.06 296 ASP A O 1
ATOM 2315 N N . VAL A 1 297 ? 12.117 -7.612 -19.672 1.00 94.69 297 VAL A N 1
ATOM 2316 C CA . VAL A 1 297 ? 11.718 -6.790 -18.518 1.00 94.69 297 VAL A CA 1
ATOM 2317 C C . VAL A 1 297 ? 10.648 -5.767 -18.901 1.00 94.69 297 VAL A C 1
ATOM 2319 O O . VAL A 1 297 ? 9.711 -5.564 -18.127 1.00 94.69 297 VAL A O 1
ATOM 2322 N N . LEU A 1 298 ? 10.714 -5.166 -20.093 1.00 93.38 298 LEU A N 1
ATOM 2323 C CA . LEU A 1 298 ? 9.669 -4.267 -20.595 1.00 93.38 298 LEU A CA 1
ATOM 2324 C C . LEU A 1 298 ? 8.330 -4.989 -20.802 1.00 93.38 298 LEU A C 1
ATOM 2326 O O . LEU A 1 298 ? 7.271 -4.418 -20.525 1.00 93.38 298 LEU A O 1
ATOM 2330 N N . ALA A 1 299 ? 8.341 -6.235 -21.278 1.00 94.56 299 ALA A N 1
ATOM 2331 C CA . ALA A 1 299 ? 7.127 -7.038 -21.416 1.00 94.56 299 ALA A CA 1
ATOM 2332 C C . ALA A 1 299 ? 6.507 -7.367 -20.047 1.00 94.56 299 ALA A C 1
ATOM 2334 O O . ALA A 1 299 ? 5.301 -7.179 -19.849 1.00 94.56 299 ALA A O 1
ATOM 2335 N N . LEU A 1 300 ? 7.335 -7.780 -19.080 1.00 95.06 300 LEU A N 1
ATOM 2336 C CA . LEU A 1 300 ? 6.905 -8.020 -17.700 1.00 95.06 300 LEU A CA 1
ATOM 2337 C C . LEU A 1 300 ? 6.337 -6.750 -17.054 1.00 95.06 300 LEU A C 1
ATOM 2339 O O . LEU A 1 300 ? 5.278 -6.803 -16.424 1.00 95.06 300 LEU A O 1
ATOM 2343 N N . LEU A 1 301 ? 6.989 -5.605 -17.267 1.00 94.81 301 LEU A N 1
ATOM 2344 C CA . LEU A 1 301 ? 6.565 -4.312 -16.738 1.00 94.81 301 LEU A CA 1
ATOM 2345 C C . LEU A 1 301 ? 5.165 -3.934 -17.239 1.00 94.81 301 LEU A C 1
ATOM 2347 O O . LEU A 1 301 ? 4.288 -3.654 -16.425 1.00 94.81 301 LEU A O 1
ATOM 2351 N N . ARG A 1 302 ? 4.905 -4.041 -18.550 1.00 93.88 302 ARG A N 1
ATOM 2352 C CA . ARG A 1 302 ? 3.567 -3.795 -19.127 1.00 93.88 302 ARG A CA 1
ATOM 2353 C C . ARG A 1 302 ? 2.503 -4.739 -18.564 1.00 93.88 302 ARG A C 1
ATOM 2355 O O . ARG A 1 302 ? 1.378 -4.321 -18.287 1.00 93.88 302 ARG A O 1
ATOM 2362 N N . GLY A 1 303 ? 2.852 -6.011 -18.371 1.00 94.69 303 GLY A N 1
ATOM 2363 C CA . GLY A 1 303 ? 1.958 -6.994 -17.761 1.00 94.69 303 GLY A CA 1
ATOM 2364 C C . GLY A 1 303 ? 1.576 -6.624 -16.326 1.00 94.69 303 GLY A C 1
ATOM 2365 O O . GLY A 1 303 ? 0.410 -6.751 -15.943 1.00 94.69 303 GLY A O 1
ATOM 2366 N N . VAL A 1 304 ? 2.538 -6.136 -15.541 1.00 96.00 304 VAL A N 1
ATOM 2367 C CA . VAL A 1 304 ? 2.313 -5.695 -14.160 1.00 96.00 304 VAL A CA 1
ATOM 2368 C C . VAL A 1 304 ? 1.571 -4.360 -14.099 1.00 96.00 304 VAL A C 1
ATOM 2370 O O . VAL A 1 304 ? 0.664 -4.235 -13.284 1.00 96.00 304 VAL A O 1
ATOM 2373 N N . GLU A 1 305 ? 1.842 -3.405 -14.991 1.00 93.88 305 GLU A N 1
ATOM 2374 C CA . GLU A 1 305 ? 1.083 -2.145 -15.085 1.00 93.88 305 GLU A CA 1
ATOM 2375 C C . GLU A 1 305 ? -0.422 -2.395 -15.230 1.00 93.88 305 GLU A C 1
ATOM 2377 O O . GLU A 1 305 ? -1.237 -1.829 -14.499 1.00 93.88 305 GLU A O 1
ATOM 2382 N N . ALA A 1 306 ? -0.796 -3.302 -16.137 1.00 94.31 306 ALA A N 1
ATOM 2383 C CA . ALA A 1 306 ? -2.190 -3.664 -16.349 1.00 94.31 306 ALA A CA 1
ATOM 2384 C C . ALA A 1 306 ? -2.803 -4.352 -15.116 1.00 94.31 306 ALA A C 1
ATOM 2386 O O . ALA A 1 306 ? -3.982 -4.159 -14.822 1.00 94.31 306 ALA A O 1
ATOM 2387 N N . LYS A 1 307 ? -2.010 -5.143 -14.381 1.00 95.69 307 LYS A N 1
ATOM 2388 C CA . LYS A 1 307 ? -2.436 -5.776 -13.126 1.00 95.69 307 LYS A CA 1
ATOM 2389 C C . LYS A 1 307 ? -2.621 -4.759 -11.998 1.00 95.69 307 LYS A C 1
ATOM 2391 O O . LYS A 1 307 ? -3.597 -4.878 -11.274 1.00 95.69 307 LYS A O 1
ATOM 2396 N N . VAL A 1 308 ? -1.747 -3.759 -11.870 1.00 95.50 308 VAL A N 1
ATOM 2397 C CA . VAL A 1 308 ? -1.875 -2.686 -10.865 1.00 95.50 308 VAL A CA 1
ATOM 2398 C C . VAL A 1 308 ? -3.117 -1.841 -11.137 1.00 95.50 308 VAL A C 1
ATOM 2400 O O . VAL A 1 308 ? -3.901 -1.610 -10.223 1.00 95.50 308 VAL A O 1
ATOM 2403 N N . ARG A 1 309 ? -3.351 -1.445 -12.397 1.00 92.88 309 ARG A N 1
ATOM 2404 C CA . ARG A 1 309 ? -4.559 -0.697 -12.783 1.00 92.88 309 ARG A CA 1
ATOM 2405 C C . ARG A 1 309 ? -5.835 -1.466 -12.444 1.00 92.88 309 ARG A C 1
ATOM 2407 O O . ARG A 1 309 ? -6.691 -0.932 -11.752 1.00 92.88 309 ARG A O 1
ATOM 2414 N N . ARG A 1 310 ? -5.924 -2.731 -12.872 1.00 94.00 310 ARG A N 1
ATOM 2415 C CA . ARG A 1 310 ? -7.067 -3.592 -12.532 1.00 94.00 310 ARG A CA 1
ATOM 2416 C C . ARG A 1 310 ? -7.189 -3.828 -11.032 1.00 94.00 310 ARG A C 1
ATOM 2418 O O . ARG A 1 310 ? -8.296 -3.889 -10.531 1.00 94.00 310 ARG A O 1
ATOM 2425 N N . GLY A 1 311 ? -6.074 -3.968 -10.319 1.00 93.25 311 GLY A N 1
ATOM 2426 C CA . GLY A 1 311 ? -6.080 -4.136 -8.868 1.00 93.25 311 GLY A CA 1
ATOM 2427 C C . GLY A 1 311 ? -6.712 -2.941 -8.161 1.00 93.25 311 GLY A C 1
ATOM 2428 O O . GLY A 1 311 ? -7.523 -3.136 -7.267 1.00 93.25 311 GLY A O 1
ATOM 2429 N N . ILE A 1 312 ? -6.406 -1.716 -8.599 1.00 93.19 312 ILE A N 1
ATOM 2430 C CA . ILE A 1 312 ? -7.017 -0.510 -8.025 1.00 93.19 312 ILE A CA 1
ATOM 2431 C C . ILE A 1 312 ? -8.506 -0.430 -8.368 1.00 93.19 312 ILE A C 1
ATOM 2433 O O . ILE A 1 312 ? -9.302 -0.173 -7.472 1.00 93.19 312 ILE A O 1
ATOM 2437 N N . GLU A 1 313 ? -8.894 -0.731 -9.612 1.00 91.75 313 GLU A N 1
ATOM 2438 C CA . GLU A 1 313 ? -10.310 -0.835 -10.005 1.00 91.75 313 GLU A CA 1
ATOM 2439 C C . GLU A 1 313 ? -11.060 -1.839 -9.111 1.00 91.75 313 GLU A C 1
ATOM 2441 O O . GLU A 1 313 ? -12.060 -1.485 -8.501 1.00 91.75 313 GLU A O 1
ATOM 2446 N N . VAL A 1 314 ? -10.518 -3.049 -8.933 1.00 93.75 314 VAL A N 1
ATOM 2447 C CA . VAL A 1 314 ? -11.123 -4.093 -8.090 1.00 93.75 314 VAL A CA 1
ATOM 2448 C C . VAL A 1 314 ? -11.251 -3.642 -6.635 1.00 93.75 314 VAL A C 1
ATOM 2450 O O . VAL A 1 314 ? -12.294 -3.862 -6.029 1.00 93.75 314 VAL A O 1
ATOM 2453 N N . VAL A 1 315 ? -10.228 -3.004 -6.058 1.00 93.31 315 VAL A N 1
ATOM 2454 C CA . VAL A 1 315 ? -10.311 -2.524 -4.670 1.00 93.31 315 VAL A CA 1
ATOM 2455 C C . VAL A 1 315 ? -11.386 -1.443 -4.532 1.00 93.31 315 VAL A C 1
ATOM 2457 O O . VAL A 1 315 ? -12.198 -1.510 -3.609 1.00 93.31 315 VAL A O 1
ATOM 2460 N N . VAL A 1 316 ? -11.459 -0.489 -5.462 1.00 91.69 316 VAL A N 1
ATOM 2461 C CA . VAL A 1 316 ? -12.510 0.539 -5.444 1.00 91.69 316 VAL A CA 1
ATOM 2462 C C . VAL A 1 316 ? -13.898 -0.082 -5.619 1.00 91.69 316 VAL A C 1
ATOM 2464 O O . VAL A 1 316 ? -14.812 0.265 -4.876 1.00 91.69 316 VAL A O 1
ATOM 2467 N N . ASP A 1 317 ? -14.058 -1.049 -6.520 1.00 91.06 317 ASP A N 1
ATOM 2468 C CA . ASP A 1 317 ? -15.326 -1.758 -6.710 1.00 91.06 317 ASP A CA 1
ATOM 2469 C C . ASP A 1 317 ? -15.741 -2.526 -5.447 1.00 91.06 317 ASP A C 1
ATOM 2471 O O . ASP A 1 317 ? -16.917 -2.532 -5.084 1.00 91.06 317 ASP A O 1
ATOM 2475 N N . THR A 1 318 ? -14.788 -3.127 -4.722 1.00 92.06 318 THR A N 1
ATOM 2476 C CA . THR A 1 318 ? -15.087 -3.765 -3.429 1.00 92.06 318 THR A CA 1
ATOM 2477 C C . THR A 1 318 ? -15.505 -2.757 -2.362 1.00 92.06 318 THR A C 1
ATOM 2479 O O . THR A 1 318 ? -16.415 -3.053 -1.594 1.00 92.06 318 THR A O 1
ATOM 2482 N N . LEU A 1 319 ? -14.912 -1.557 -2.337 1.00 90.69 319 LEU A N 1
ATOM 2483 C CA . LEU A 1 319 ? -15.328 -0.479 -1.434 1.00 90.69 319 LEU A CA 1
ATOM 2484 C C . LEU A 1 319 ? -16.749 0.006 -1.756 1.00 90.69 319 LEU A C 1
ATOM 2486 O O . LEU A 1 319 ? -17.560 0.153 -0.848 1.00 90.69 319 LEU A O 1
ATOM 2490 N N . ARG A 1 320 ? -17.083 0.167 -3.041 1.00 90.31 320 ARG A N 1
ATOM 2491 C CA . ARG A 1 320 ? -18.450 0.495 -3.485 1.00 90.31 320 ARG A CA 1
ATOM 2492 C C . ARG A 1 320 ? -19.447 -0.609 -3.151 1.00 90.31 320 ARG A C 1
ATOM 2494 O O . ARG A 1 320 ? -20.591 -0.333 -2.808 1.00 90.31 320 ARG A O 1
ATOM 2501 N N . ALA A 1 321 ? -19.047 -1.874 -3.254 1.00 90.56 321 ALA A N 1
ATOM 2502 C CA . ALA A 1 321 ? -19.908 -2.986 -2.865 1.00 90.56 321 ALA A CA 1
ATOM 2503 C C . ALA A 1 321 ? -20.208 -2.971 -1.357 1.00 90.56 321 ALA A C 1
ATOM 2505 O O . ALA A 1 321 ? -21.337 -3.263 -0.976 1.00 90.56 321 ALA A O 1
ATOM 2506 N N . LEU A 1 322 ? -19.228 -2.597 -0.525 1.00 87.69 322 LEU A N 1
ATOM 2507 C CA . LEU A 1 322 ? -19.405 -2.445 0.924 1.00 87.69 322 LEU A CA 1
ATOM 2508 C C . LEU A 1 322 ? -20.288 -1.246 1.283 1.00 87.69 322 LEU A C 1
ATOM 2510 O O . LEU A 1 322 ? -21.106 -1.353 2.187 1.00 87.69 322 LEU A O 1
ATOM 2514 N N . GLU A 1 323 ? -20.176 -0.136 0.552 1.00 86.19 323 GLU A N 1
ATOM 2515 C CA . GLU A 1 323 ? -21.080 1.013 0.701 1.00 86.19 323 GLU A CA 1
ATOM 2516 C C . GLU A 1 323 ? -22.548 0.638 0.431 1.00 86.19 323 GLU A C 1
ATOM 2518 O O . GLU A 1 323 ? -23.454 1.168 1.061 1.00 86.19 323 GLU A O 1
ATOM 2523 N N . ASN A 1 324 ? -22.801 -0.309 -0.475 1.00 85.25 324 ASN A N 1
ATOM 2524 C CA . ASN A 1 324 ? -24.155 -0.767 -0.791 1.00 85.25 324 ASN A CA 1
ATOM 2525 C C . ASN A 1 324 ? -24.660 -1.904 0.122 1.00 85.25 324 ASN A C 1
ATOM 2527 O O . ASN A 1 324 ? -25.813 -2.324 -0.012 1.00 85.25 324 ASN A O 1
ATOM 2531 N N . ASP A 1 325 ? -23.828 -2.439 1.021 1.00 87.25 325 ASP A N 1
ATOM 2532 C CA . ASP A 1 325 ? -24.220 -3.526 1.918 1.00 87.25 325 ASP A CA 1
ATOM 2533 C C . ASP A 1 325 ? -24.850 -2.976 3.204 1.00 87.25 325 ASP A C 1
ATOM 2535 O O . ASP A 1 325 ? -24.165 -2.568 4.142 1.00 87.25 325 ASP A O 1
ATOM 2539 N N . SER A 1 326 ? -26.185 -3.011 3.261 1.00 78.06 326 SER A N 1
ATOM 2540 C CA . SER A 1 326 ? -26.963 -2.565 4.425 1.00 78.06 326 SER A CA 1
ATOM 2541 C C . SER A 1 326 ? -26.533 -3.251 5.717 1.00 78.06 326 SER A C 1
ATOM 2543 O O . SER A 1 326 ? -26.494 -2.595 6.744 1.00 78.06 326 SER A O 1
ATOM 2545 N N . LYS A 1 327 ? -26.177 -4.544 5.692 1.00 81.88 327 LYS A N 1
ATOM 2546 C CA . LYS A 1 327 ? -25.807 -5.260 6.926 1.00 81.88 327 LYS A CA 1
ATOM 2547 C C . LYS A 1 327 ? -24.498 -4.745 7.497 1.00 81.88 327 LYS A C 1
ATOM 2549 O O . LYS A 1 327 ? -24.358 -4.602 8.704 1.00 81.88 327 LYS A O 1
ATOM 2554 N N . PHE A 1 328 ? -23.550 -4.476 6.609 1.00 79.88 328 PHE A N 1
ATOM 2555 C CA . PHE A 1 328 ? -22.263 -3.926 6.984 1.00 79.88 328 PHE A CA 1
ATOM 2556 C C . PHE A 1 328 ? -22.410 -2.505 7.538 1.00 79.88 328 PHE A C 1
ATOM 2558 O O . PHE A 1 328 ? -21.819 -2.195 8.565 1.00 79.88 328 PHE A O 1
ATOM 2565 N N . LEU A 1 329 ? -23.234 -1.664 6.905 1.00 76.12 329 LEU A N 1
ATOM 2566 C CA . LEU A 1 329 ? -23.525 -0.321 7.411 1.00 76.12 329 LEU A CA 1
ATOM 2567 C C . LEU A 1 329 ? -24.290 -0.348 8.740 1.00 76.12 329 LEU A C 1
ATOM 2569 O O . LEU A 1 329 ? -23.960 0.421 9.638 1.00 76.12 329 LEU A O 1
ATOM 2573 N N . ASP A 1 330 ? -25.251 -1.259 8.895 1.00 76.62 330 ASP A N 1
ATOM 2574 C CA . ASP A 1 330 ? -25.995 -1.436 10.143 1.00 76.62 330 ASP A CA 1
ATOM 2575 C C . ASP A 1 330 ? -25.053 -1.854 11.284 1.00 76.62 330 ASP A C 1
ATOM 2577 O O . ASP A 1 330 ? -25.159 -1.323 12.385 1.00 76.62 330 ASP A O 1
ATOM 2581 N N . GLU A 1 331 ? -24.091 -2.751 11.035 1.00 74.94 331 GLU A N 1
ATOM 2582 C CA . GLU A 1 331 ? -23.048 -3.117 12.007 1.00 74.94 331 GLU A CA 1
ATOM 2583 C C . GLU A 1 331 ? -22.093 -1.943 12.297 1.00 74.94 331 GLU A C 1
ATOM 2585 O O . GLU A 1 331 ? -21.799 -1.661 13.462 1.00 74.94 331 GLU A O 1
ATOM 2590 N N . TRP A 1 332 ? -21.679 -1.203 11.264 1.00 71.88 332 TRP A N 1
ATOM 2591 C CA . TRP A 1 332 ? -20.817 -0.019 11.371 1.00 71.88 332 TRP A CA 1
ATOM 2592 C C . TRP A 1 332 ? -21.456 1.100 12.210 1.00 71.88 332 TRP A C 1
ATOM 2594 O O . TRP A 1 332 ? -20.780 1.772 12.999 1.00 71.88 332 TRP A O 1
ATOM 2604 N N . GLU A 1 333 ? -22.768 1.300 12.055 1.00 66.25 333 GLU A N 1
ATOM 2605 C CA . GLU A 1 333 ? -23.555 2.279 12.801 1.00 66.25 333 GLU A CA 1
ATOM 2606 C C . GLU A 1 333 ? -23.961 1.787 14.193 1.00 66.25 333 GLU A C 1
ATOM 2608 O O . GLU A 1 333 ? -23.908 2.579 15.137 1.00 66.25 333 GLU A O 1
ATOM 2613 N N . ALA A 1 334 ? -24.325 0.510 14.349 1.00 63.50 334 ALA A N 1
ATOM 2614 C CA . ALA A 1 334 ? -24.698 -0.086 15.633 1.00 63.50 334 ALA A CA 1
ATOM 2615 C C . ALA A 1 334 ? -23.511 -0.160 16.596 1.00 63.50 334 ALA A C 1
ATOM 2617 O O . ALA A 1 334 ? -23.680 0.037 17.801 1.00 63.50 334 ALA A O 1
ATOM 2618 N N . GLU A 1 335 ? -22.293 -0.371 16.090 1.00 57.53 335 GLU A N 1
ATOM 2619 C CA . GLU A 1 335 ? -21.101 -0.253 16.924 1.00 57.53 335 GLU A CA 1
ATOM 2620 C C . GLU A 1 335 ? -20.947 1.173 17.463 1.00 57.53 335 GLU A C 1
ATOM 2622 O O . GLU A 1 335 ? -20.613 1.316 18.639 1.00 57.53 335 GLU A O 1
ATOM 2627 N N . GLY A 1 336 ? -21.277 2.199 16.661 1.00 49.84 336 GLY A N 1
ATOM 2628 C CA . GLY A 1 336 ? -21.221 3.625 17.016 1.00 49.84 336 GLY A CA 1
ATOM 2629 C C . GLY A 1 336 ? -22.508 4.247 17.583 1.00 49.84 336 GLY A C 1
ATOM 2630 O O . GLY A 1 336 ? -22.596 5.473 17.695 1.00 49.84 336 GLY A O 1
ATOM 2631 N N . GLY A 1 337 ? -23.523 3.437 17.902 1.00 43.53 337 GLY A N 1
ATOM 2632 C CA . GLY A 1 337 ? -24.857 3.878 18.311 1.00 43.53 337 GLY A CA 1
ATOM 2633 C C . GLY A 1 337 ? -25.208 3.499 19.753 1.00 43.53 337 GLY A C 1
ATOM 2634 O O . GLY A 1 337 ? -25.228 2.326 20.104 1.00 43.53 337 GLY A O 1
ATOM 2635 N N . LEU A 1 338 ? -25.483 4.530 20.561 1.00 43.72 338 LEU A N 1
ATOM 2636 C CA . LEU A 1 338 ? -26.240 4.577 21.823 1.00 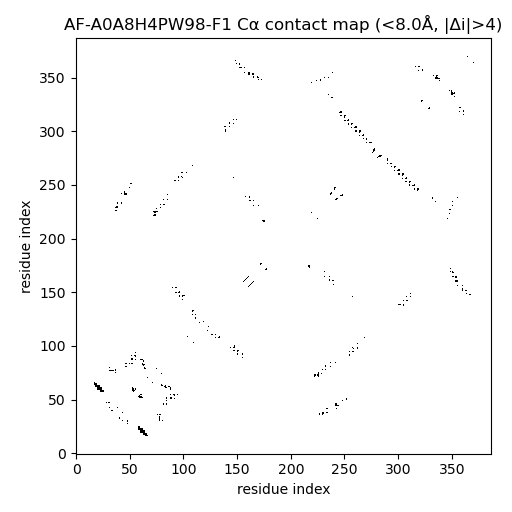43.72 338 LEU A CA 1
ATOM 2637 C C . LEU A 1 338 ? -26.511 3.233 22.535 1.00 43.72 338 LEU A C 1
ATOM 2639 O O . LEU A 1 338 ? -27.527 2.583 22.302 1.00 43.72 338 LEU A O 1
ATOM 2643 N N . THR A 1 339 ? -25.694 2.904 23.539 1.00 42.75 339 THR A N 1
ATOM 2644 C CA . THR A 1 339 ? -26.231 2.257 24.748 1.00 42.75 339 THR A CA 1
ATOM 2645 C C . THR A 1 339 ? -26.619 3.359 25.727 1.00 42.75 339 THR A C 1
ATOM 2647 O O . THR A 1 339 ? -25.910 3.597 26.702 1.00 42.75 339 THR A O 1
ATOM 2650 N N . ASP A 1 340 ? -27.690 4.084 25.407 1.00 43.47 340 ASP A N 1
ATOM 2651 C CA . ASP A 1 340 ? -28.360 4.970 26.357 1.00 43.47 340 ASP A CA 1
ATOM 2652 C C . ASP A 1 340 ? -29.448 4.147 27.048 1.00 43.47 340 ASP A C 1
ATOM 2654 O O . ASP A 1 340 ? -30.586 4.121 26.601 1.00 43.47 340 ASP A O 1
ATOM 2658 N N . ASP A 1 341 ? -29.028 3.331 28.015 1.00 44.22 341 ASP A N 1
ATOM 2659 C CA . ASP A 1 341 ? -29.801 2.951 29.202 1.00 44.22 341 ASP A CA 1
ATOM 2660 C C . ASP A 1 341 ? -28.936 2.006 30.048 1.00 44.22 341 ASP A C 1
ATOM 2662 O O . ASP A 1 341 ? -28.838 0.806 29.789 1.00 44.22 341 ASP A O 1
ATOM 2666 N N . ASP A 1 342 ? -28.264 2.555 31.056 1.00 37.16 342 ASP A N 1
ATOM 2667 C CA . ASP A 1 342 ? -28.212 1.849 32.329 1.00 37.16 342 ASP A CA 1
ATOM 2668 C C . ASP A 1 342 ? -28.259 2.890 33.446 1.00 37.16 342 ASP A C 1
ATOM 2670 O O . ASP A 1 342 ? -27.397 3.763 33.565 1.00 37.16 342 ASP A O 1
ATOM 2674 N N . SER A 1 343 ? -29.294 2.799 34.275 1.00 42.38 343 SER A N 1
ATOM 2675 C CA . SER A 1 343 ? -29.523 3.617 35.474 1.00 42.38 343 SER A CA 1
ATOM 2676 C C . SER A 1 343 ? -28.552 3.246 36.615 1.00 42.38 343 SER A C 1
ATOM 2678 O O . SER A 1 343 ? -28.913 3.203 37.791 1.00 42.38 343 SER A O 1
ATOM 2680 N N . SER A 1 344 ? -27.301 2.960 36.258 1.00 42.00 344 SER A N 1
ATOM 2681 C CA . SER A 1 344 ? -26.186 2.534 37.094 1.00 42.00 344 SER A CA 1
ATOM 2682 C C . SER A 1 344 ? -24.984 3.371 36.665 1.00 42.00 344 SER A C 1
ATOM 2684 O O . SER A 1 344 ? -24.559 3.302 35.519 1.00 42.00 344 SER A O 1
ATOM 2686 N N . GLY A 1 345 ? -24.473 4.229 37.550 1.00 44.47 345 GLY A N 1
ATOM 2687 C CA . GLY A 1 345 ? -23.572 5.352 37.248 1.00 44.47 345 GLY A CA 1
ATOM 2688 C C . GLY A 1 345 ? -22.170 5.047 36.685 1.00 44.47 345 GLY A C 1
ATOM 2689 O O . GLY A 1 345 ? -21.242 5.793 36.990 1.00 44.47 345 GLY A O 1
ATOM 2690 N N . SER A 1 346 ? -21.981 4.003 35.873 1.00 50.47 346 SER A N 1
ATOM 2691 C CA . SER A 1 346 ? -20.746 3.725 35.133 1.00 50.47 346 SER A CA 1
ATOM 2692 C C . SER A 1 346 ? -20.973 3.936 33.632 1.00 50.47 346 SER A C 1
ATOM 2694 O O . SER A 1 346 ? -21.651 3.161 32.961 1.00 50.47 346 SER A O 1
ATOM 2696 N N . ARG A 1 347 ? -20.418 5.028 33.097 1.00 62.09 347 ARG A N 1
ATOM 2697 C CA . ARG A 1 347 ? -20.587 5.453 31.699 1.00 62.09 347 ARG A CA 1
ATOM 2698 C C . ARG A 1 347 ? -19.830 4.490 30.772 1.00 62.09 347 ARG A C 1
ATOM 2700 O O . ARG A 1 347 ? -18.624 4.636 30.574 1.00 62.09 347 ARG A O 1
ATOM 2707 N N . ARG A 1 348 ? -20.520 3.476 30.237 1.00 65.69 348 ARG A N 1
ATOM 2708 C CA . ARG A 1 348 ? -19.944 2.483 29.311 1.00 65.69 348 ARG A CA 1
ATOM 2709 C C . ARG A 1 348 ? -19.395 3.171 28.056 1.00 65.69 348 ARG A C 1
ATOM 2711 O O . ARG A 1 348 ? -20.025 4.080 27.525 1.00 65.69 348 ARG A O 1
ATOM 2718 N N . TYR A 1 349 ? -18.233 2.729 27.574 1.00 71.12 349 TYR A N 1
ATOM 2719 C CA . TYR A 1 349 ? -17.639 3.264 26.346 1.00 71.12 349 TYR A CA 1
ATOM 2720 C C . TYR A 1 349 ? -18.519 2.964 25.120 1.00 71.12 349 TYR A C 1
ATOM 2722 O O . TYR A 1 349 ? -18.863 1.802 24.860 1.00 71.12 349 TYR A O 1
ATOM 2730 N N . ALA A 1 350 ? -18.835 4.016 24.362 1.00 72.19 350 ALA A N 1
ATOM 2731 C CA . ALA A 1 350 ? -19.467 3.956 23.051 1.00 72.19 350 ALA A CA 1
ATOM 2732 C C . ALA A 1 350 ? -18.512 4.593 22.023 1.00 72.19 350 ALA A C 1
ATOM 2734 O O . ALA A 1 350 ? -18.098 5.738 22.214 1.00 72.19 350 ALA A O 1
ATOM 2735 N N . PRO A 1 351 ? -18.110 3.878 20.961 1.00 70.44 351 PRO A N 1
ATOM 2736 C CA . PRO A 1 351 ? -17.204 4.433 19.964 1.00 70.44 351 PRO A CA 1
ATOM 2737 C C . PRO A 1 351 ? -17.914 5.512 19.134 1.00 70.44 351 PRO A C 1
ATOM 2739 O O . PRO A 1 351 ? -19.057 5.346 18.719 1.00 70.44 351 PRO A O 1
ATOM 2742 N N . GLY A 1 352 ? -17.243 6.634 18.870 1.00 62.75 352 GLY A N 1
ATOM 2743 C CA . GLY A 1 352 ? -17.831 7.752 18.120 1.00 62.75 352 GLY A CA 1
ATOM 2744 C C . GLY A 1 352 ? -18.143 7.375 16.672 1.00 62.75 352 GLY A C 1
ATOM 2745 O O . GLY A 1 352 ? -17.483 6.504 16.112 1.00 62.75 352 GLY A O 1
ATOM 2746 N N . LYS A 1 353 ? -19.119 8.021 16.024 1.00 69.62 353 LYS A N 1
ATOM 2747 C CA . LYS A 1 353 ? -19.401 7.835 14.586 1.00 69.62 353 LYS A CA 1
ATOM 2748 C C . LYS A 1 353 ? -18.325 8.541 13.756 1.00 69.62 353 LYS A C 1
ATOM 2750 O O . LYS A 1 353 ? -18.378 9.753 13.580 1.00 69.62 353 LYS A O 1
ATOM 2755 N N . ILE A 1 354 ? -17.317 7.797 13.300 1.00 72.06 354 ILE A N 1
ATOM 2756 C CA . ILE A 1 354 ? -16.129 8.359 12.641 1.00 72.06 354 ILE A CA 1
ATOM 2757 C C . ILE A 1 354 ? -15.770 7.523 11.421 1.00 72.06 354 ILE A C 1
ATOM 2759 O O . ILE A 1 354 ? -15.659 6.303 11.527 1.00 72.06 354 ILE A O 1
ATOM 2763 N N . GLY A 1 355 ? -15.531 8.212 10.302 1.00 64.75 355 GLY A N 1
ATOM 2764 C CA . GLY A 1 355 ? -15.092 7.620 9.041 1.00 64.75 355 GLY A CA 1
ATOM 2765 C C . GLY A 1 355 ? -16.234 6.908 8.320 1.00 64.75 355 GLY A C 1
ATOM 2766 O O . GLY A 1 355 ? -16.632 5.816 8.704 1.00 64.75 355 GLY A O 1
ATOM 2767 N N . GLY A 1 356 ? -16.766 7.531 7.269 1.00 78.56 356 GLY A N 1
ATOM 2768 C CA . GLY A 1 356 ? -17.672 6.869 6.329 1.00 78.56 356 GLY A CA 1
ATOM 2769 C C . GLY A 1 356 ? -16.901 6.405 5.098 1.00 78.56 356 GLY A C 1
ATOM 2770 O O . GLY A 1 356 ? -16.083 7.166 4.574 1.00 78.56 356 GLY A O 1
ATOM 2771 N N . ILE A 1 357 ? -17.191 5.194 4.609 1.00 83.19 357 ILE A N 1
ATOM 2772 C CA . ILE A 1 357 ? -16.621 4.681 3.349 1.00 83.19 357 ILE A CA 1
ATOM 2773 C C . ILE A 1 357 ? -16.907 5.645 2.189 1.00 83.19 357 ILE A C 1
ATOM 2775 O O . ILE A 1 357 ? -16.020 5.872 1.369 1.00 83.19 357 ILE A O 1
ATOM 2779 N N . ASP A 1 358 ? -18.079 6.285 2.179 1.00 83.62 358 ASP A N 1
ATOM 2780 C CA . ASP A 1 358 ? -18.458 7.328 1.216 1.00 83.62 358 ASP A CA 1
ATOM 2781 C C . ASP A 1 358 ? -17.403 8.446 1.127 1.00 83.62 358 ASP A C 1
ATOM 2783 O O . ASP A 1 358 ? -16.956 8.818 0.048 1.00 83.62 358 ASP A O 1
ATOM 2787 N N . ARG A 1 359 ? -16.860 8.912 2.259 1.00 83.44 359 ARG A N 1
ATOM 2788 C CA . ARG A 1 359 ? -15.822 9.956 2.254 1.00 83.44 359 ARG A CA 1
ATOM 2789 C C . ARG A 1 359 ? -14.520 9.482 1.610 1.00 83.44 359 ARG A C 1
ATOM 2791 O O . ARG A 1 359 ? -13.871 10.263 0.910 1.00 83.44 359 ARG A O 1
ATOM 2798 N N . LEU A 1 360 ? -14.128 8.228 1.842 1.00 85.75 360 LEU A N 1
ATOM 2799 C CA . LEU A 1 360 ? -12.975 7.628 1.168 1.00 85.75 360 LEU A CA 1
ATOM 2800 C C . LEU A 1 360 ? -13.242 7.510 -0.338 1.00 85.75 360 LEU A C 1
ATOM 2802 O O . LEU A 1 360 ? -12.395 7.906 -1.134 1.00 85.75 360 LEU A O 1
ATOM 2806 N N . LEU A 1 361 ? -14.423 7.030 -0.732 1.00 86.94 361 LEU A N 1
ATOM 2807 C CA . LEU A 1 361 ? -14.818 6.909 -2.134 1.00 86.94 361 LEU A CA 1
ATOM 2808 C C . LEU A 1 361 ? -14.865 8.267 -2.836 1.00 86.94 361 LEU A C 1
ATOM 2810 O O . LEU A 1 361 ? -14.290 8.397 -3.911 1.00 86.94 361 LEU A O 1
ATOM 2814 N N . MET A 1 362 ? -15.421 9.300 -2.199 1.00 85.12 362 MET A N 1
ATOM 2815 C CA . MET A 1 362 ? -15.392 10.671 -2.705 1.00 85.12 362 MET A CA 1
ATOM 2816 C C . MET A 1 362 ? -13.955 11.127 -2.974 1.00 85.12 362 MET A C 1
ATOM 2818 O O . MET A 1 362 ? -13.665 11.608 -4.067 1.00 85.12 362 MET A O 1
ATOM 2822 N N . LYS A 1 363 ? -13.029 10.944 -2.021 1.00 84.44 363 LYS A N 1
ATOM 2823 C CA . LYS A 1 363 ? -11.610 11.310 -2.207 1.00 84.44 363 LYS A CA 1
ATOM 2824 C C . LYS A 1 363 ? -10.955 10.548 -3.356 1.00 84.44 363 LYS A C 1
ATOM 2826 O O . LYS A 1 363 ? -10.203 11.139 -4.129 1.00 84.44 363 LYS A O 1
ATOM 2831 N N . LEU A 1 364 ? -11.262 9.261 -3.492 1.00 83.62 364 LEU A N 1
ATOM 2832 C CA . LEU A 1 364 ? -10.763 8.435 -4.590 1.00 83.62 364 LEU A CA 1
ATOM 2833 C C . LEU A 1 364 ? -11.364 8.859 -5.946 1.00 83.62 364 LEU A C 1
ATOM 2835 O O . LEU A 1 364 ? -10.658 8.831 -6.957 1.00 83.62 364 LEU A O 1
ATOM 2839 N N . ASP A 1 365 ? -12.613 9.333 -5.966 1.00 74.44 365 ASP A N 1
ATOM 2840 C CA . ASP A 1 365 ? -13.323 9.801 -7.162 1.00 74.44 365 ASP A CA 1
ATOM 2841 C C . ASP A 1 365 ? -12.869 11.188 -7.639 1.00 74.44 365 ASP A C 1
ATOM 2843 O O . ASP A 1 365 ? -12.773 11.422 -8.849 1.00 74.44 365 ASP A O 1
ATOM 2847 N N . PHE A 1 366 ? -12.470 12.081 -6.724 1.00 57.50 366 PHE A N 1
ATOM 2848 C CA . PHE A 1 366 ? -11.854 13.374 -7.065 1.00 57.50 366 PHE A CA 1
ATOM 2849 C C . PHE A 1 366 ? -10.578 13.229 -7.920 1.00 57.50 366 PHE A C 1
ATOM 2851 O O . PHE A 1 366 ? -10.198 14.169 -8.620 1.00 57.50 366 PHE A O 1
ATOM 2858 N N . GLY A 1 367 ? -9.946 12.049 -7.935 1.00 55.66 367 GLY A N 1
ATOM 2859 C CA . GLY A 1 367 ? -8.792 11.738 -8.781 1.00 55.66 367 GLY A CA 1
ATOM 2860 C C . GLY A 1 367 ? -9.092 11.586 -10.281 1.00 55.66 367 GLY A C 1
ATOM 2861 O O . GLY A 1 367 ? -8.155 11.397 -11.057 1.00 55.66 367 GLY A O 1
ATOM 2862 N N . GLY A 1 368 ? -10.359 11.629 -10.722 1.00 54.00 368 GLY A N 1
ATOM 2863 C CA . GLY A 1 368 ? -10.749 11.621 -12.144 1.00 54.00 368 GLY A CA 1
ATOM 2864 C C . GLY A 1 368 ? -10.338 10.371 -12.940 1.00 54.00 368 GLY A C 1
ATOM 2865 O O . GLY A 1 368 ? -10.508 10.321 -14.157 1.00 54.00 368 GLY A O 1
ATOM 2866 N N . TRP A 1 369 ? -9.799 9.344 -12.279 1.00 52.97 369 TRP A N 1
ATOM 2867 C CA . TRP A 1 369 ? -9.235 8.167 -12.936 1.00 52.97 369 TRP A CA 1
ATOM 2868 C C . TRP A 1 369 ? -10.319 7.208 -13.463 1.00 52.97 369 TRP A C 1
ATOM 2870 O O . TRP A 1 369 ? -10.173 6.645 -14.548 1.00 52.97 369 TRP A O 1
ATOM 2880 N N . LEU A 1 370 ? -11.445 7.078 -12.757 1.00 49.59 370 LEU A N 1
ATOM 2881 C CA . LEU A 1 370 ? -12.573 6.223 -13.161 1.00 49.59 370 LEU A CA 1
ATOM 2882 C C . LEU A 1 370 ? -13.518 6.905 -14.172 1.00 49.59 370 LEU A C 1
ATOM 2884 O O . LEU A 1 370 ? -14.271 6.235 -14.880 1.00 49.59 370 LEU A O 1
ATOM 2888 N N . GLY A 1 371 ? -13.442 8.235 -14.295 1.00 42.56 371 GLY A N 1
ATOM 2889 C CA . GLY A 1 371 ? -14.381 9.051 -15.074 1.00 42.56 371 GLY A CA 1
ATOM 2890 C C . GLY A 1 371 ? -14.338 8.840 -16.590 1.00 42.56 371 GLY A C 1
ATOM 2891 O O . GLY A 1 371 ? -15.275 9.221 -17.281 1.00 42.56 371 GLY A O 1
ATOM 2892 N N . SER A 1 372 ? -13.310 8.185 -17.140 1.00 43.69 372 SER A N 1
ATOM 2893 C CA . SER A 1 372 ? -13.245 7.963 -18.593 1.00 43.69 372 SER A CA 1
ATOM 2894 C C . SER A 1 372 ? -14.157 6.828 -19.089 1.00 43.69 372 SER A C 1
ATOM 2896 O O . SER A 1 372 ? -14.363 6.713 -20.292 1.00 43.69 372 SER A O 1
ATOM 2898 N N . ARG A 1 373 ? -14.723 6.000 -18.195 1.00 41.81 373 ARG A N 1
ATOM 2899 C CA . ARG A 1 373 ? -15.627 4.893 -18.571 1.00 41.81 373 ARG A CA 1
ATOM 2900 C C . ARG A 1 373 ? -17.115 5.179 -18.368 1.00 41.81 373 ARG A C 1
ATOM 2902 O O . ARG A 1 373 ? -17.933 4.504 -18.985 1.00 41.81 373 ARG A O 1
ATOM 2909 N N . HIS A 1 374 ? -17.478 6.156 -17.539 1.00 36.91 374 HIS A N 1
ATOM 2910 C CA . HIS A 1 374 ? -18.890 6.453 -17.273 1.00 36.91 374 HIS A CA 1
ATOM 2911 C C . HIS A 1 374 ? -19.542 7.322 -18.370 1.00 36.91 374 HIS A C 1
ATOM 2913 O O . HIS A 1 374 ? -20.756 7.288 -18.539 1.00 36.91 374 HIS A O 1
ATOM 2919 N N . ASP A 1 375 ? -18.747 8.021 -19.189 1.00 36.78 375 ASP A N 1
ATOM 2920 C CA . ASP A 1 375 ? -19.248 8.877 -20.281 1.00 36.78 375 ASP A CA 1
ATOM 2921 C C . ASP A 1 375 ? -19.532 8.137 -21.605 1.00 36.78 375 ASP A C 1
ATOM 2923 O O . ASP A 1 375 ? -19.986 8.742 -22.579 1.00 36.78 375 ASP A O 1
ATOM 2927 N N . GLU A 1 376 ? -19.307 6.820 -21.681 1.00 34.88 376 GLU A N 1
ATOM 2928 C CA . GLU A 1 376 ? -19.528 6.059 -22.923 1.00 34.88 376 GLU A CA 1
ATOM 2929 C C . GLU A 1 376 ? -20.978 5.555 -23.098 1.00 34.88 376 GLU A C 1
ATOM 2931 O O . GLU A 1 376 ? -21.351 5.117 -24.186 1.00 34.88 376 GLU A O 1
ATOM 2936 N N . TRP A 1 377 ? -21.840 5.702 -22.081 1.00 40.53 377 TRP A N 1
ATOM 2937 C CA . TRP A 1 377 ? -23.254 5.283 -22.131 1.00 40.53 377 TRP A CA 1
ATOM 2938 C C . TRP A 1 377 ? -24.240 6.363 -22.607 1.00 40.53 377 TRP A C 1
ATOM 2940 O O . TRP A 1 377 ? -25.423 6.078 -22.789 1.00 40.53 377 TRP A O 1
ATOM 2950 N N . HIS A 1 378 ? -23.768 7.576 -22.908 1.00 32.41 378 HIS A N 1
ATOM 2951 C CA . HIS A 1 378 ? -24.589 8.642 -23.493 1.00 32.41 378 HIS A CA 1
ATOM 2952 C C . HIS A 1 378 ? -23.954 9.249 -24.751 1.00 32.41 378 HIS A C 1
ATOM 2954 O O . HIS A 1 378 ? -23.795 10.460 -24.880 1.00 32.41 378 HIS A O 1
ATOM 2960 N N . ARG A 1 379 ? -23.654 8.413 -25.751 1.00 29.92 379 ARG A N 1
ATOM 2961 C CA . ARG A 1 379 ? -23.649 8.880 -27.146 1.00 29.92 379 ARG A CA 1
ATOM 2962 C C . ARG A 1 379 ? -25.015 8.591 -27.772 1.00 29.92 379 ARG A C 1
ATOM 2964 O O . ARG A 1 379 ? -25.253 7.445 -28.152 1.00 29.92 379 ARG A O 1
ATOM 2971 N N . PRO A 1 380 ? -25.915 9.581 -27.935 1.00 34.88 380 PRO A N 1
ATOM 2972 C CA . PRO A 1 380 ? -27.011 9.414 -28.876 1.00 34.88 380 PRO A CA 1
ATOM 2973 C C . PRO A 1 380 ? -26.403 9.205 -30.267 1.00 34.88 380 PRO A C 1
ATOM 2975 O O . PRO A 1 380 ? -25.531 9.962 -30.705 1.00 34.88 380 PRO A O 1
ATOM 2978 N N . GLY A 1 381 ? -26.819 8.114 -30.911 1.00 37.06 381 GLY A N 1
ATOM 2979 C CA . GLY A 1 381 ? -26.334 7.685 -32.213 1.00 37.06 381 GLY A CA 1
ATOM 2980 C C . GLY A 1 381 ? -26.356 8.834 -33.211 1.00 37.06 381 GLY A C 1
ATOM 2981 O O . GLY A 1 381 ? -27.398 9.432 -33.476 1.00 37.06 381 GLY A O 1
ATOM 2982 N N . ARG A 1 382 ? -25.187 9.145 -33.772 1.00 34.31 382 ARG A N 1
ATOM 2983 C CA . ARG A 1 382 ? -25.099 10.028 -34.927 1.00 34.31 382 ARG A CA 1
ATOM 2984 C C . ARG A 1 382 ? -25.657 9.239 -36.109 1.00 34.31 382 ARG A C 1
ATOM 2986 O O . ARG A 1 382 ? -24.983 8.361 -36.641 1.00 34.31 382 ARG A O 1
ATOM 2993 N N . GLY A 1 383 ? -26.923 9.511 -36.415 1.00 34.62 383 GLY A N 1
ATOM 2994 C CA . GLY A 1 383 ? -27.643 8.950 -37.544 1.00 34.62 383 GLY A CA 1
ATOM 2995 C C . GLY A 1 383 ? -26.850 9.121 -38.831 1.00 34.62 383 GLY A C 1
ATOM 2996 O O . GLY A 1 383 ? -26.313 10.188 -39.128 1.00 34.62 383 GLY A O 1
ATOM 2997 N N . THR A 1 384 ? -26.766 8.030 -39.576 1.00 43.12 384 THR A N 1
ATOM 2998 C CA . THR A 1 384 ? -26.484 8.043 -40.999 1.00 43.12 384 THR A CA 1
ATOM 2999 C C . THR A 1 384 ? -27.648 8.736 -41.702 1.00 43.12 384 THR A C 1
ATOM 3001 O O . THR A 1 384 ? -28.713 8.140 -41.840 1.00 43.12 384 THR A O 1
ATOM 3004 N N . GLU A 1 385 ? -27.450 9.967 -42.160 1.00 36.97 385 GLU A N 1
ATOM 3005 C CA . GLU A 1 385 ? -28.273 10.536 -43.223 1.00 36.97 385 GLU A CA 1
ATOM 3006 C C . GLU A 1 385 ? -27.386 10.816 -44.431 1.00 36.97 385 GLU A C 1
ATOM 3008 O O . GLU A 1 385 ? -26.491 11.658 -44.431 1.00 36.97 385 GLU A O 1
ATOM 3013 N N . THR A 1 386 ? -27.633 9.997 -45.443 1.00 39.91 386 THR A N 1
ATOM 3014 C CA . THR A 1 386 ? -27.371 10.246 -46.850 1.00 39.91 386 THR A CA 1
ATOM 3015 C C . THR A 1 386 ? -28.044 11.536 -47.301 1.00 39.91 386 THR A C 1
ATOM 3017 O O . THR A 1 386 ? -29.245 11.688 -47.076 1.00 39.91 386 THR A O 1
ATOM 3020 N N . LEU A 1 387 ? -27.302 12.372 -48.026 1.00 36.56 387 LEU A N 1
ATOM 3021 C CA . LEU A 1 387 ? -27.716 12.985 -49.292 1.00 36.56 387 LEU A CA 1
ATOM 3022 C C . LEU A 1 387 ? -26.474 13.405 -50.080 1.00 36.56 387 LEU A C 1
ATOM 3024 O O . LEU A 1 387 ? -25.599 14.072 -49.483 1.00 36.56 387 LEU A O 1
#

Radius of gyration: 30.04 Å; Cα contacts (8 Å, |Δi|>4): 287; chains: 1; bounding box: 71×72×107 Å

Foldseek 3Di:
DVVVVVVVVVVVVVCVVFKDKDFDAPDDPPQLPPPPFPQPPLLSVLLSPFPLQCLVDVTGIFIATDDDPPVCLQADPSNSRLVRSVCSVLVLLVVLLCLLVCLVVVCLLPDDDQDPPPDDPVSVVSVVLNVVSNVLCVLLVVLSVLSNLLSVLLSCQLVPFQVVQQVVQLVCVQQVVVVVVVVVDDDDDDDDDDDDDDDDDDDPDPPPPPDPPPPDGPPDDSVLSNNLSSLSSSLSCLQNVSSPVQLSVLVVQLSVLSVQLSVLSVVLSVLSVVVCCCVPVVPDDPVDDSVVVNVVSSVSNVVSSVSNLVSSVSNLVVLVVCLPDPVSVCVNVVQQDDPPDDPDPDDHDRGHNIRDSVVSSVSSVVVVPPVVPVVPVDDPDPDDDDD

Secondary structure (DSSP, 8-state):
-HHHHHHHHHHHHHHHHHEEEEE--S---------S----HHHHHHHHT-GGGGTSSSS-EEEEE-PPTTGGGTS-HHHHHHHHHHHHHHHHHHHHHHHHHHGGG-GGGT--PPPPTT--HHHHHHHHHHHHHHHHHHHHHHHHHHHHHHHHHHHHIIIIIIIHHHHHHHHHHHHTTHHHHGGGS--PPPP--------------S----S----PPP---HHHHHHHHHHHHHHHHHHTTTT-HHHHHHHHHHHHHHHHHHHHHHHHHHHHHHHHHHHHH----TT--HHHHHHHHHHHHHHHHHHHHHHHHHHHHHHHHHHT-HHHHHHHHHHTS------SS-----------HHHHHHHHHTT-SSHHHHGGG----------

InterPro domains:
  IPR007259 Gamma-tubulin complex component protein [PTHR19302] (63-278)
  IPR040457 Gamma tubulin complex component, C-terminal [PF04130] (63-369)
  IPR042241 Gamma tubulin complex component, C-terminal domain superfamily [G3DSA:1.20.120.1900] (1-369)

Nearest PDB structures (foldseek):
  7m2w-assembly1_H  TM=6.346E-01  e=3.058E-04  Saccharomyces cerevisiae S288C
  2olt-assembly2_A  TM=3.064E-01  e=1.825E+00  Shewanella oneidensis MR-1
  2olt-assembly1_C  TM=3.208E-01  e=4.374E+00  Shewanella oneidensis MR-1

Organism: NCBI:txid72228

Solvent-accessible surface area (backbone atoms only — not comparable to full-atom values): 23294 Å² total; per-residue (Å²): 118,75,64,64,54,50,57,52,50,54,51,51,52,52,46,58,76,31,50,42,81,43,76,48,73,100,63,76,84,75,70,81,65,88,67,93,61,93,65,57,70,64,56,56,54,42,57,72,68,53,74,44,35,43,65,80,37,98,48,38,50,41,53,45,70,66,68,59,85,72,52,55,79,39,53,50,76,59,54,47,51,52,51,24,52,52,46,29,45,55,49,40,52,50,48,51,39,52,55,56,56,51,53,69,72,51,41,85,72,77,56,80,80,80,73,64,93,86,62,55,74,69,55,56,52,51,52,51,55,49,52,54,52,41,60,70,42,45,64,56,53,52,47,49,52,51,51,43,51,54,42,50,54,53,50,47,44,50,50,60,38,39,49,45,44,51,48,51,48,51,49,30,58,63,60,41,56,61,67,60,61,67,75,75,68,84,77,85,80,84,80,85,86,85,90,86,85,83,87,85,83,94,72,95,70,98,77,82,90,79,82,80,74,72,81,70,66,62,87,72,52,62,70,57,48,25,55,36,50,52,50,51,51,52,51,47,39,50,74,68,43,57,66,39,63,74,48,49,52,34,46,52,55,28,52,52,32,48,52,50,42,48,48,39,56,53,50,50,50,53,52,52,53,50,53,50,38,29,74,75,70,64,58,71,61,94,88,61,66,64,69,59,50,49,52,54,43,54,52,51,41,55,56,33,46,56,48,35,54,50,24,50,52,50,35,52,51,45,52,54,52,50,70,69,31,62,69,58,49,50,51,61,45,53,62,35,46,82,89,84,79,66,105,53,102,67,88,74,79,70,52,66,84,61,71,56,68,62,60,55,49,51,60,60,54,74,64,57,74,73,58,78,65,70,66,70,83,71,68,79,78,83,74,91,75,90,130

Mean predicted aligned error: 14.18 Å

pLDDT: mean 73.78, std 19.64, range [29.92, 96.0]